Protein AF-A0A0M0JJT0-F1 (afdb_monomer)

Sequence (435 aa):
MTILIVKSPPCSWLGAGRKVLIVDKYKHTHTFESPYPKEQKKQLNGVWSQLRVGLARDACDFVIEGSMLNGCIIYRDSEKVQWLESDHDKKDPETDIHMWGCLEHKEWAKEYVFNSDGTVSPKHNPQNVCLGVQKGNTGKIVFVPRNDTTRRLVLGGGDDLASYFEQMRADAAKAESDREAAKHTALSKLTSAFCTAFRNDGFCKLGGLVPLDIVLTARGEINRQLGDGSKTSDAFKAKTFASHPAILSLVRDSAVPAILAELLGGHEDWYRQRLDSGQLALRFPGDLCPPGSKLGTQGSISAAHFEGIRKGWHIDGCPSDFLPGVTDHFGTIHNFNVLIGVLLSDTFDKGTMAGELVCYPGSHIALSKYFERNRDVLEKLRVEGGEHLPRAQTDALFDHIRYAVYFRFGVLGDYVWISILLYTESRTGQGHAAH

Mean predicted aligned error: 15.07 Å

Solvent-accessible surface area (backbone atoms only — not comparable to full-atom values): 24664 Å² total; per-residue (Å²): 123,43,52,72,37,47,69,56,79,40,45,77,88,71,47,91,81,54,48,38,55,18,43,53,87,61,80,40,79,45,76,43,79,41,93,54,64,87,92,57,70,44,80,42,51,32,35,39,35,53,46,30,48,39,55,54,64,55,38,63,77,40,37,50,48,68,46,50,85,79,26,36,46,44,28,44,92,94,38,89,52,37,24,62,41,54,89,48,95,64,85,44,66,73,33,47,40,32,33,38,22,45,77,88,51,70,85,70,55,51,47,30,25,53,44,97,79,30,29,42,15,45,58,93,41,64,81,58,29,19,42,14,46,49,90,66,96,75,31,38,34,16,29,24,46,57,83,39,68,61,34,33,43,35,37,42,56,51,82,84,37,49,72,55,51,53,49,39,51,49,51,30,53,46,53,50,50,52,48,53,51,31,32,52,55,46,56,69,61,65,36,73,69,47,52,50,47,29,70,54,30,24,39,51,78,44,68,49,37,31,56,50,68,49,47,53,47,26,50,52,51,50,52,48,53,55,72,75,53,75,96,57,77,78,78,49,50,69,38,75,43,74,59,45,64,52,58,51,36,53,44,52,76,31,30,47,29,54,52,44,20,72,75,74,50,80,52,39,67,63,52,44,72,67,68,64,62,47,73,45,81,55,72,58,78,47,79,87,53,66,90,92,56,72,41,62,81,64,41,54,74,54,71,74,57,49,64,56,56,69,51,72,71,86,62,88,47,48,11,34,88,86,40,83,94,77,24,59,49,58,69,40,64,49,81,47,79,60,51,78,45,72,51,84,61,62,61,70,66,96,73,40,67,76,73,62,62,72,47,57,59,26,43,34,59,46,51,38,58,47,38,72,75,36,52,69,48,48,49,43,23,22,60,73,10,65,82,53,55,67,45,94,40,45,62,78,67,44,60,93,43,90,57,66,48,67,68,73,73,55,62,69,24,20,45,39,36,44,31,44,49,47,83,75,93,83,76,88,84,81,87,81,91,80,134

Radius of gyration: 26.66 Å; Cα contacts (8 Å, |Δi|>4): 724; chains: 1; bounding box: 60×52×74 Å

Secondary structure (DSSP, 8-state):
-B---BSS-S-GGG-TT--S-EE-S--EEEEEE-SS-GGG--EEEEEEEEEE---GGG----EEEEETTTEEEEEBTTB---EEEESSS---TT-BEEEEEESS-GGGPPPEEE-TTS-EEETT-TTTEEEEE-SSTT-BEEEEETT-TTTB--BPPGGGGHHHHHHHHHHHHHHHHHHHHHHHHHHHT--HHHHHHHHHHSEEEEES-S-HHHHHHHHHHHHHHHHHS-S-GGGGSSEEEES-HHHHHHHHTSSHHHHHHHHH-S-HHHHHHT--EEEE----TTTTSPTT-GGGTT----HHHHHHHTTS---TTS--TTSTTTT--TT-PPP-S-EEEE--S---STT---S--EE-TTHHHHHHHHHHH-HHHHHHHHHH-GGGS-GGGHHHHSTT-SS-EE-----TT-EEEEE---------S------

pLDDT: mean 70.04, std 17.46, range [21.14, 94.56]

Structure (mmCIF, N/CA/C/O backbone):
data_AF-A0A0M0JJT0-F1
#
_entry.id   AF-A0A0M0JJT0-F1
#
loop_
_atom_site.group_PDB
_atom_site.id
_atom_site.type_symbol
_atom_site.label_atom_id
_atom_site.label_alt_id
_atom_site.label_comp_id
_atom_site.label_asym_id
_atom_site.label_entity_id
_atom_site.label_seq_id
_atom_site.pdbx_PDB_ins_code
_atom_site.Cartn_x
_atom_site.Cartn_y
_atom_site.Cartn_z
_atom_site.occupancy
_atom_site.B_iso_or_equiv
_atom_site.auth_seq_id
_atom_site.auth_comp_id
_atom_site.auth_asym_id
_atom_site.auth_atom_id
_atom_site.pdbx_PDB_model_num
ATOM 1 N N . MET A 1 1 ? -18.319 -12.436 28.191 1.00 29.64 1 MET A N 1
ATOM 2 C CA . MET A 1 1 ? -17.286 -12.030 27.218 1.00 29.64 1 MET A CA 1
ATOM 3 C C . MET A 1 1 ? -17.716 -10.675 26.683 1.00 29.64 1 MET A C 1
ATOM 5 O O . MET A 1 1 ? -18.726 -10.615 25.999 1.00 29.64 1 MET A O 1
ATOM 9 N N . THR A 1 2 ? -17.062 -9.591 27.097 1.00 31.33 2 THR A N 1
ATOM 10 C CA . THR A 1 2 ? -17.478 -8.229 26.722 1.00 31.33 2 THR A CA 1
ATOM 11 C C . THR A 1 2 ? -16.484 -7.693 25.706 1.00 31.33 2 THR A C 1
ATOM 13 O O . THR A 1 2 ? -15.352 -7.386 26.070 1.00 31.33 2 THR A O 1
ATOM 16 N N . ILE A 1 3 ? -16.901 -7.641 24.441 1.00 38.59 3 ILE A N 1
ATOM 17 C CA . ILE A 1 3 ? -16.162 -6.972 23.370 1.00 38.59 3 ILE A CA 1
ATOM 18 C C . ILE A 1 3 ? -16.650 -5.519 23.347 1.00 38.59 3 ILE A C 1
ATOM 20 O O . ILE A 1 3 ? -17.850 -5.250 23.402 1.00 38.59 3 ILE A O 1
ATOM 24 N N . LEU A 1 4 ? -15.715 -4.577 23.350 1.00 46.22 4 LEU A N 1
ATOM 25 C CA . LEU A 1 4 ? -15.978 -3.174 23.650 1.00 46.22 4 LEU A CA 1
ATOM 26 C C . LEU A 1 4 ? -16.133 -2.391 22.333 1.00 46.22 4 LEU A C 1
ATOM 28 O O . LEU A 1 4 ? -15.150 -2.137 21.640 1.00 46.22 4 LEU A O 1
ATOM 32 N N . ILE A 1 5 ? -17.364 -2.005 21.981 1.00 50.94 5 ILE A N 1
ATOM 33 C CA . ILE A 1 5 ? -17.657 -1.169 20.801 1.00 50.94 5 ILE A CA 1
ATOM 34 C C . ILE A 1 5 ? -18.372 0.100 21.234 1.00 50.94 5 ILE A C 1
ATOM 36 O O . ILE A 1 5 ? -19.223 0.088 22.126 1.00 50.94 5 ILE A O 1
ATOM 40 N N . VAL A 1 6 ? -18.047 1.203 20.566 1.00 51.38 6 VAL A N 1
ATOM 41 C CA . VAL A 1 6 ? -18.677 2.501 20.807 1.00 51.38 6 VAL A CA 1
ATOM 42 C C . VAL A 1 6 ? -20.108 2.527 20.255 1.00 51.38 6 VAL A C 1
ATOM 44 O O . VAL A 1 6 ? -20.330 2.398 19.053 1.00 51.38 6 VAL A O 1
ATOM 47 N N . LYS A 1 7 ? -21.079 2.720 21.154 1.00 40.19 7 LYS A N 1
ATOM 48 C CA . LYS A 1 7 ? -22.536 2.607 20.947 1.00 40.19 7 LYS A CA 1
ATOM 49 C C . LYS A 1 7 ? -23.141 3.719 20.075 1.00 40.19 7 LYS A C 1
ATOM 51 O O . LYS A 1 7 ? -24.250 3.576 19.574 1.00 40.19 7 LYS A O 1
ATOM 56 N N . SER A 1 8 ? -22.447 4.838 19.884 1.00 42.59 8 SER A N 1
ATOM 57 C CA . SER A 1 8 ? -22.949 6.003 19.139 1.00 42.59 8 SER A CA 1
ATOM 58 C C . SER A 1 8 ? -21.771 6.813 18.606 1.00 42.59 8 SER A C 1
ATOM 60 O O . SER A 1 8 ? -20.803 6.925 19.353 1.00 42.59 8 SER A O 1
ATOM 62 N N . PRO A 1 9 ? -21.790 7.373 17.378 1.00 47.84 9 PRO A N 1
ATOM 63 C CA . PRO A 1 9 ? -20.690 8.208 16.906 1.00 47.84 9 PRO A CA 1
ATOM 64 C C . PRO A 1 9 ? -20.623 9.469 17.785 1.00 47.84 9 PRO A C 1
ATOM 66 O O . PRO A 1 9 ? -21.461 10.355 17.617 1.00 47.84 9 PRO A O 1
ATOM 69 N N . PRO A 1 10 ? -19.646 9.613 18.703 1.00 47.78 10 PRO A N 1
ATOM 70 C CA . PRO A 1 10 ? -19.514 10.846 19.482 1.00 47.78 10 PRO A CA 1
ATOM 71 C C . PRO A 1 10 ? -18.909 11.956 18.609 1.00 47.78 10 PRO A C 1
ATOM 73 O O . PRO A 1 10 ? -18.967 13.138 18.935 1.00 47.78 10 PRO A O 1
ATOM 76 N N . CYS A 1 11 ? -18.326 11.562 17.474 1.00 51.41 11 CYS A N 1
ATOM 77 C CA . CYS A 1 11 ? -17.450 12.368 16.651 1.00 51.41 11 CYS A CA 1
ATOM 78 C C . CYS A 1 11 ? -17.978 12.369 15.213 1.00 51.41 11 CYS A C 1
ATOM 80 O O . CYS A 1 11 ? -17.447 11.687 14.339 1.00 51.41 11 CYS A O 1
ATOM 82 N N . SER A 1 12 ? -19.043 13.135 14.962 1.00 49.94 12 SER A N 1
ATOM 83 C CA . SER A 1 12 ? -19.627 13.341 13.622 1.00 49.94 12 SER A CA 1
ATOM 84 C C . SER A 1 12 ? -18.597 13.789 12.573 1.00 49.94 12 SER A C 1
ATOM 86 O O . SER A 1 12 ? -18.745 13.515 11.384 1.00 49.94 12 SER A O 1
ATOM 88 N N . TRP A 1 13 ? -17.515 14.418 13.028 1.00 52.25 13 TRP A N 1
ATOM 89 C CA . TRP A 1 13 ? -16.381 14.877 12.233 1.00 52.25 13 TRP A CA 1
ATOM 90 C C . TRP A 1 13 ? -15.408 13.765 11.791 1.00 52.25 13 TRP A C 1
ATOM 92 O O . TRP A 1 13 ? -14.512 14.041 11.000 1.00 52.25 13 TRP A O 1
ATOM 102 N N . LEU A 1 14 ? -15.571 12.513 12.241 1.00 47.09 14 LEU A N 1
ATOM 103 C CA . LEU A 1 14 ? -14.766 11.372 11.770 1.00 47.09 14 LEU A CA 1
ATOM 104 C C . LEU A 1 14 ? -15.268 10.769 10.442 1.00 47.09 14 LEU A C 1
ATOM 106 O O . LEU A 1 14 ? -14.567 9.945 9.857 1.00 47.09 14 LEU A O 1
ATOM 110 N N . GLY A 1 15 ? -16.435 11.187 9.941 1.00 41.88 15 GLY A N 1
ATOM 111 C CA . GLY A 1 15 ? -17.044 10.661 8.714 1.00 41.88 15 GLY A CA 1
ATOM 112 C C . GLY A 1 15 ? -17.920 9.420 8.939 1.00 41.88 15 GLY A C 1
ATOM 113 O O . GLY A 1 15 ? -17.803 8.713 9.942 1.00 41.88 15 GLY A O 1
ATOM 114 N N . ALA A 1 16 ? -18.842 9.164 8.006 1.00 40.09 16 ALA A N 1
ATOM 115 C CA . ALA A 1 16 ? -19.766 8.032 8.084 1.00 40.09 16 ALA A CA 1
ATOM 116 C C . ALA A 1 16 ? -19.013 6.686 8.022 1.00 40.09 16 ALA A C 1
ATOM 118 O O . ALA A 1 16 ? -18.111 6.511 7.209 1.00 40.09 16 ALA A O 1
ATOM 119 N N . GLY A 1 17 ? -19.386 5.731 8.882 1.00 39.91 17 GLY A N 1
ATOM 120 C CA . GLY A 1 17 ? -18.829 4.368 8.885 1.00 39.91 17 GLY A CA 1
ATOM 121 C C . GLY A 1 17 ? -17.605 4.131 9.783 1.00 39.91 17 GLY A C 1
ATOM 122 O O . GLY A 1 17 ? -17.212 2.980 9.950 1.00 39.91 17 GLY A O 1
ATOM 123 N N . ARG A 1 18 ? -17.030 5.162 1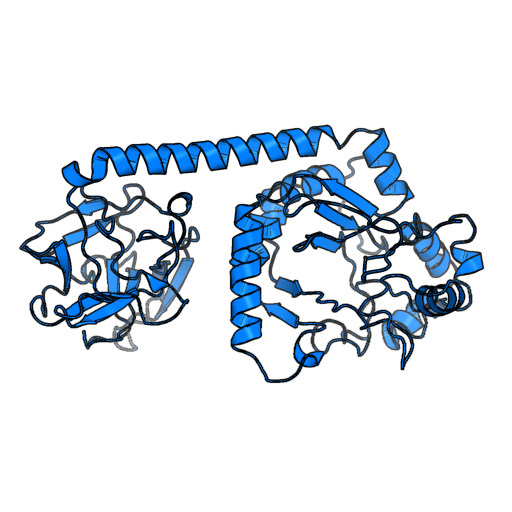0.420 1.00 41.94 18 ARG A N 1
ATOM 124 C CA . ARG A 1 18 ? -15.943 4.990 11.404 1.00 41.94 18 ARG A CA 1
ATOM 125 C C . ARG A 1 18 ? -16.509 4.716 12.799 1.00 41.94 18 ARG A C 1
ATOM 127 O O . ARG A 1 18 ? -17.190 5.571 13.364 1.00 41.94 18 ARG A O 1
ATOM 134 N N . LYS A 1 19 ? -16.262 3.521 13.344 1.00 49.75 19 LYS A N 1
ATOM 135 C CA . LYS A 1 19 ? -16.776 3.063 14.649 1.00 49.75 19 LYS A CA 1
ATOM 136 C C . LYS A 1 19 ? -15.682 2.224 15.353 1.00 49.75 19 LYS A C 1
ATOM 138 O O . LYS A 1 19 ? -15.050 1.389 14.723 1.00 49.75 19 LYS A O 1
ATOM 143 N N . VAL A 1 20 ? -15.392 2.556 16.614 1.00 49.16 20 VAL A N 1
ATOM 144 C CA . VAL A 1 20 ? -14.199 2.222 17.455 1.00 49.16 20 VAL A CA 1
ATOM 145 C C . VAL A 1 20 ? -14.288 0.804 18.083 1.00 49.16 20 VAL A C 1
ATOM 147 O O . VAL A 1 20 ? -15.417 0.375 18.301 1.00 49.16 20 VAL A O 1
ATOM 150 N N . LEU A 1 21 ? -13.253 0.036 18.494 1.00 52.16 21 LEU A N 1
ATOM 151 C CA . LEU A 1 21 ? -11.778 0.158 18.566 1.00 52.16 21 LEU A CA 1
ATOM 152 C C . LEU A 1 21 ? -11.105 -0.733 17.513 1.00 52.16 21 LEU A C 1
ATOM 154 O O . LEU A 1 21 ? -11.419 -1.915 17.407 1.00 52.16 21 LEU A O 1
ATOM 158 N N . ILE A 1 22 ? -10.118 -0.195 16.802 1.00 54.31 22 ILE A N 1
ATOM 159 C CA . ILE A 1 22 ? -9.286 -0.966 15.880 1.00 54.31 22 ILE A CA 1
ATOM 160 C C . ILE A 1 22 ? -7.861 -0.933 16.371 1.00 54.31 22 ILE A C 1
ATOM 162 O O . ILE A 1 22 ? -7.246 0.123 16.516 1.00 54.31 22 ILE A O 1
ATOM 166 N N . VAL A 1 23 ? -7.363 -2.125 16.646 1.00 54.53 23 VAL A N 1
ATOM 167 C CA . VAL A 1 23 ? -5.963 -2.362 16.933 1.00 54.53 23 VAL A CA 1
ATOM 168 C C . VAL A 1 23 ? -5.242 -2.372 15.594 1.00 54.53 23 VAL A C 1
ATOM 170 O O . VAL A 1 23 ? -5.772 -2.820 14.576 1.00 54.53 23 VAL A O 1
ATOM 173 N N . ASP A 1 24 ? -4.030 -1.842 15.561 1.00 48.50 24 ASP A N 1
ATOM 174 C CA . ASP A 1 24 ? -3.145 -2.167 14.457 1.00 48.50 24 ASP A CA 1
ATOM 175 C C . ASP A 1 24 ? -3.022 -3.699 14.358 1.00 48.50 24 ASP A C 1
ATOM 177 O O . ASP A 1 24 ? -2.674 -4.341 15.347 1.00 48.50 24 ASP A O 1
ATOM 181 N N . LYS A 1 25 ? -3.353 -4.320 13.210 1.00 46.09 25 LYS A N 1
ATOM 182 C CA . LYS A 1 25 ? -3.285 -5.795 13.058 1.00 46.09 25 LYS A CA 1
ATOM 183 C C . LYS A 1 25 ? -1.921 -6.350 13.497 1.00 46.09 25 LYS A C 1
ATOM 185 O O . LYS A 1 25 ? -1.822 -7.504 13.916 1.00 46.09 25 LYS A O 1
ATOM 190 N N . TYR A 1 26 ? -0.896 -5.506 13.430 1.00 50.59 26 TYR A N 1
ATOM 191 C CA . TYR A 1 26 ? 0.478 -5.777 13.802 1.00 50.59 26 TYR A CA 1
ATOM 192 C C . TYR A 1 26 ? 0.659 -5.779 15.328 1.00 50.59 26 TYR A C 1
ATOM 194 O O . TYR A 1 26 ? 0.639 -4.754 16.008 1.00 50.59 26 TYR A O 1
ATOM 202 N N . LYS A 1 27 ? 0.850 -6.987 15.866 1.00 57.69 27 LYS A N 1
ATOM 203 C CA . LYS A 1 27 ? 1.399 -7.227 17.202 1.00 57.69 27 LYS A CA 1
ATOM 204 C C . LYS A 1 27 ? 2.888 -6.872 17.149 1.00 57.69 27 LYS A C 1
ATOM 206 O O . LYS A 1 27 ? 3.652 -7.584 16.504 1.00 57.69 27 LYS A O 1
ATOM 211 N N . HIS A 1 28 ? 3.301 -5.787 17.801 1.00 64.12 28 HIS A N 1
ATOM 212 C CA . HIS A 1 28 ? 4.712 -5.398 17.849 1.00 64.12 28 HIS A CA 1
ATOM 213 C C . HIS A 1 28 ? 5.373 -6.057 19.058 1.00 64.12 28 HIS A C 1
ATOM 215 O O . HIS A 1 28 ? 4.908 -5.888 20.185 1.00 64.12 28 HIS A O 1
ATOM 221 N N . THR A 1 29 ? 6.439 -6.822 18.838 1.00 66.31 29 THR A N 1
ATOM 222 C CA . THR A 1 29 ? 7.296 -7.329 19.918 1.00 66.31 29 THR A CA 1
ATOM 223 C C . THR A 1 29 ? 8.388 -6.313 20.207 1.00 66.31 29 THR A C 1
ATOM 225 O O . THR A 1 29 ? 9.066 -5.863 19.285 1.00 66.31 29 THR A O 1
ATOM 228 N N . HIS A 1 30 ? 8.573 -5.969 21.475 1.00 68.38 30 HIS A N 1
ATOM 229 C CA . HIS A 1 30 ? 9.562 -4.992 21.912 1.00 68.38 30 HIS A CA 1
ATOM 230 C C . HIS A 1 30 ? 10.392 -5.565 23.063 1.00 68.38 30 HIS A C 1
ATOM 232 O O . HIS A 1 30 ? 9.877 -6.324 23.877 1.00 68.38 30 HIS A O 1
ATOM 238 N N . THR A 1 31 ? 11.659 -5.175 23.176 1.00 70.62 31 THR A N 1
ATOM 239 C CA . THR A 1 31 ? 12.509 -5.514 24.328 1.00 70.62 31 THR A CA 1
ATOM 240 C C . THR A 1 31 ? 12.891 -4.223 25.036 1.00 70.62 31 THR A C 1
ATOM 242 O O . THR A 1 31 ? 13.261 -3.253 24.377 1.00 70.62 31 THR A O 1
ATOM 245 N N . PHE A 1 32 ? 12.767 -4.163 26.359 1.00 68.38 32 PHE A N 1
ATOM 246 C CA . PHE A 1 32 ? 13.066 -2.943 27.114 1.00 68.38 32 PHE A CA 1
ATOM 247 C C . PHE A 1 32 ? 13.867 -3.223 28.385 1.00 68.38 32 PHE A C 1
ATOM 249 O O . PHE A 1 32 ? 13.914 -4.349 28.890 1.00 68.38 32 PHE A O 1
ATOM 256 N N . GLU A 1 33 ? 14.547 -2.184 28.873 1.00 63.47 33 GLU A N 1
ATOM 257 C CA . GLU A 1 33 ? 15.283 -2.257 30.129 1.00 63.47 33 GLU A CA 1
ATOM 258 C C . GLU A 1 33 ? 14.301 -2.288 31.301 1.00 63.47 33 GLU A C 1
ATOM 260 O O . GLU A 1 33 ? 13.410 -1.446 31.407 1.00 63.47 33 GLU A O 1
ATOM 265 N N . SER A 1 34 ? 14.481 -3.264 32.187 1.00 62.28 34 SER A N 1
ATOM 266 C CA . SER A 1 34 ? 13.748 -3.349 33.445 1.00 62.28 34 SER A CA 1
ATOM 267 C C . SER A 1 34 ? 13.773 -2.016 34.224 1.00 62.28 34 SER A C 1
ATOM 269 O O . SER A 1 34 ? 14.843 -1.416 34.353 1.00 62.28 34 SER A O 1
ATOM 271 N N . PRO A 1 35 ? 12.638 -1.576 34.808 1.00 60.12 35 PRO A N 1
ATOM 272 C CA . PRO A 1 35 ? 12.565 -0.373 35.640 1.00 60.12 35 PRO A CA 1
ATOM 273 C C . PRO A 1 35 ? 13.264 -0.527 37.007 1.00 60.12 35 PRO A C 1
ATOM 275 O O . PRO A 1 35 ? 13.287 0.419 37.795 1.00 60.12 35 PRO A O 1
ATOM 278 N N . TYR A 1 36 ? 13.823 -1.704 37.321 1.00 59.97 36 TYR A N 1
ATOM 279 C CA . TYR A 1 36 ? 14.548 -1.949 38.569 1.00 59.97 36 TYR A CA 1
ATOM 280 C C . TYR A 1 36 ? 15.938 -1.276 38.592 1.00 59.97 36 TYR A C 1
ATOM 282 O O . TYR A 1 36 ? 16.516 -0.984 37.541 1.00 59.97 36 TYR A O 1
ATOM 290 N N . PRO A 1 37 ? 16.509 -1.028 39.791 1.00 56.03 37 PRO A N 1
ATOM 291 C CA . PRO A 1 37 ? 17.825 -0.408 39.941 1.00 56.03 37 PRO A CA 1
ATOM 292 C C . PRO A 1 37 ? 18.916 -1.112 39.122 1.00 56.03 37 PRO A C 1
ATOM 294 O O . PRO A 1 37 ? 18.842 -2.316 38.877 1.00 56.03 37 PRO A O 1
ATOM 297 N N . LYS A 1 38 ? 19.963 -0.357 38.747 1.00 52.41 38 LYS A N 1
ATOM 298 C CA . LYS A 1 38 ? 21.046 -0.742 37.811 1.00 52.41 38 LYS A CA 1
ATOM 299 C C . LYS A 1 38 ? 21.672 -2.130 38.035 1.00 52.41 38 LYS A C 1
ATOM 301 O O . LYS A 1 38 ? 22.236 -2.683 37.098 1.00 52.41 38 LYS A O 1
ATOM 306 N N . GLU A 1 39 ? 21.569 -2.686 39.235 1.00 50.94 39 GLU A N 1
ATOM 307 C CA . GLU A 1 39 ? 22.129 -3.982 39.628 1.00 50.94 39 GLU A CA 1
ATOM 308 C C . GLU A 1 39 ? 21.261 -5.190 39.200 1.00 50.94 39 GLU A C 1
ATOM 310 O O . GLU A 1 39 ? 21.705 -6.329 39.300 1.00 50.94 39 GLU A O 1
ATOM 315 N N . GLN A 1 40 ? 20.046 -4.963 38.673 1.00 55.16 40 GLN A N 1
ATOM 316 C CA . GLN A 1 40 ? 19.102 -5.999 38.213 1.00 55.16 40 GLN A CA 1
ATOM 317 C C . GLN A 1 40 ? 18.577 -5.743 36.788 1.00 55.16 40 GLN A C 1
ATOM 319 O O . GLN A 1 40 ? 17.412 -6.016 36.482 1.00 55.16 40 GLN A O 1
ATOM 324 N N . LYS A 1 41 ? 19.423 -5.211 35.895 1.00 55.97 41 LYS A N 1
ATOM 325 C CA . LYS A 1 41 ? 19.077 -4.988 34.481 1.00 55.97 41 LYS A CA 1
ATOM 326 C C . LYS A 1 41 ? 18.843 -6.312 33.743 1.00 55.97 41 LYS A C 1
ATOM 328 O O . LYS A 1 41 ? 19.724 -6.830 33.063 1.00 55.97 41 LYS A O 1
ATOM 333 N N . LYS A 1 42 ? 17.637 -6.858 33.862 1.00 64.81 42 LYS A N 1
ATOM 334 C CA . LYS A 1 42 ? 17.117 -7.860 32.931 1.00 64.81 42 LYS A CA 1
ATOM 335 C C . LYS A 1 42 ? 16.452 -7.146 31.759 1.00 64.81 42 LYS A C 1
ATOM 337 O O . LYS A 1 42 ? 15.760 -6.146 31.950 1.00 64.81 42 LYS A O 1
ATOM 342 N N . GLN A 1 43 ? 16.682 -7.662 30.558 1.00 74.81 43 GLN A N 1
ATOM 343 C CA . GLN A 1 43 ? 15.860 -7.333 29.401 1.00 74.81 43 GLN A CA 1
ATOM 344 C C . GLN A 1 43 ? 14.502 -8.015 29.578 1.00 74.81 43 GLN A C 1
ATOM 346 O O . GLN A 1 43 ? 14.454 -9.211 29.869 1.00 74.81 43 GLN A O 1
ATOM 351 N N . LEU A 1 44 ? 13.427 -7.243 29.450 1.00 74.12 44 LEU A N 1
ATOM 352 C CA . LEU A 1 44 ? 12.053 -7.729 29.527 1.00 74.12 44 LEU A CA 1
ATOM 353 C C . LEU A 1 44 ? 11.417 -7.679 28.143 1.00 74.12 44 LEU A C 1
ATOM 355 O O . LEU A 1 44 ? 11.711 -6.774 27.354 1.00 74.12 44 LEU A O 1
ATOM 359 N N . ASN A 1 45 ? 10.543 -8.641 27.857 1.00 76.00 45 ASN A N 1
ATOM 360 C CA . ASN A 1 45 ? 9.846 -8.721 26.586 1.00 76.00 45 ASN A CA 1
ATOM 361 C C . ASN A 1 45 ? 8.445 -8.135 26.724 1.00 76.00 45 ASN A C 1
ATOM 363 O O . ASN A 1 45 ? 7.651 -8.483 27.599 1.00 76.00 45 ASN A O 1
ATOM 367 N N . GLY A 1 46 ? 8.153 -7.211 25.824 1.00 71.31 46 GLY A N 1
ATOM 368 C CA . GLY A 1 46 ? 6.896 -6.510 25.724 1.00 71.31 46 GLY A CA 1
ATOM 369 C C . GLY A 1 46 ? 6.164 -6.847 24.435 1.00 71.31 46 GLY A C 1
ATOM 370 O O . GLY A 1 46 ? 6.770 -7.117 23.396 1.00 71.31 46 GLY A O 1
ATOM 371 N N . VAL A 1 47 ? 4.843 -6.776 24.492 1.00 70.31 47 VAL A N 1
ATOM 372 C CA . VAL A 1 47 ? 3.983 -6.716 23.320 1.00 70.31 47 VAL A CA 1
ATOM 373 C C . VAL A 1 47 ? 3.253 -5.385 23.339 1.00 70.31 47 VAL A C 1
ATOM 375 O O . VAL A 1 47 ? 2.603 -5.044 24.325 1.00 70.31 47 VAL A O 1
ATOM 378 N N . TRP A 1 48 ? 3.310 -4.660 22.229 1.00 70.88 48 TRP A N 1
ATOM 379 C CA . TRP A 1 48 ? 2.650 -3.372 22.074 1.00 70.88 48 TRP A CA 1
ATOM 380 C C . TRP A 1 48 ? 1.676 -3.371 20.903 1.00 70.88 48 TRP A C 1
ATOM 382 O O . TRP A 1 48 ? 1.922 -3.959 19.843 1.00 70.88 48 TRP A O 1
ATOM 392 N N . SER A 1 49 ? 0.552 -2.691 21.098 1.00 67.19 49 SER A N 1
ATOM 393 C CA . SER A 1 49 ? -0.367 -2.344 20.026 1.00 67.19 49 SER A CA 1
ATOM 394 C C . SER A 1 49 ? -1.016 -0.990 20.287 1.00 67.19 49 SER A C 1
ATOM 396 O O . SER A 1 49 ? -1.423 -0.665 21.402 1.00 67.19 49 SER A O 1
ATOM 398 N N . GLN A 1 50 ? -1.145 -0.188 19.235 1.00 67.88 50 GLN A N 1
ATOM 399 C CA . GLN A 1 50 ? -1.778 1.119 19.340 1.00 67.88 50 GLN A CA 1
ATOM 400 C C . GLN A 1 50 ? -3.300 1.001 19.238 1.00 67.88 50 GLN A C 1
ATOM 402 O O . GLN A 1 50 ? -3.818 0.334 18.337 1.00 67.88 50 GLN A O 1
ATOM 407 N N . LEU A 1 51 ? -4.013 1.694 20.128 1.00 72.50 51 LEU A N 1
ATOM 408 C CA . LEU A 1 51 ? -5.457 1.860 20.017 1.00 72.50 51 LEU A CA 1
ATOM 409 C C . LEU A 1 51 ? -5.793 3.028 19.096 1.00 72.50 51 LEU A C 1
ATOM 411 O O . LEU A 1 51 ? -5.317 4.147 19.297 1.00 72.50 51 LEU A O 1
ATOM 415 N N . ARG A 1 52 ? -6.660 2.783 18.111 1.00 70.50 52 ARG A N 1
ATOM 416 C CA . ARG A 1 52 ? -7.144 3.819 17.194 1.00 70.50 52 ARG A CA 1
ATOM 417 C C . ARG A 1 52 ? -8.595 3.604 16.775 1.00 70.50 52 ARG A C 1
ATOM 419 O O . ARG A 1 52 ? -9.154 2.512 16.870 1.00 70.50 52 ARG A O 1
ATOM 426 N N . VAL A 1 53 ? -9.208 4.669 16.275 1.00 69.50 53 VAL A N 1
ATOM 427 C CA . VAL A 1 53 ? -10.476 4.624 15.543 1.00 69.50 53 VAL A CA 1
ATOM 428 C C . VAL A 1 53 ? -10.195 4.401 14.056 1.00 69.50 53 VAL A C 1
ATOM 430 O O . VAL A 1 53 ? -9.416 5.141 13.463 1.00 69.50 53 VAL A O 1
ATOM 433 N N . GLY A 1 54 ? -10.855 3.421 13.435 1.00 60.88 54 GLY A N 1
ATOM 434 C CA . GLY A 1 54 ? -10.696 3.094 12.010 1.00 60.88 54 GLY A CA 1
ATOM 435 C C . GLY A 1 54 ? -11.925 2.392 11.402 1.00 60.88 54 GLY A C 1
ATOM 436 O O . GLY A 1 54 ? -13.055 2.648 11.822 1.00 60.88 54 GLY A O 1
ATOM 437 N N . LEU A 1 55 ? -11.697 1.479 10.448 1.00 58.41 55 LEU A N 1
ATOM 438 C CA . LEU A 1 55 ? -12.717 0.643 9.795 1.00 58.41 55 LEU A CA 1
ATOM 439 C C . LEU A 1 55 ? -13.013 -0.668 10.546 1.00 58.41 55 LEU A C 1
ATOM 441 O O . LEU A 1 55 ? -12.098 -1.391 10.926 1.00 58.41 55 LEU A O 1
ATOM 445 N N . ALA A 1 56 ? -14.297 -1.014 10.692 1.00 55.59 56 ALA A N 1
ATOM 446 C CA . ALA A 1 56 ? -14.758 -2.144 11.511 1.00 55.59 56 ALA A CA 1
ATOM 447 C C . ALA A 1 56 ? -14.154 -3.509 11.119 1.00 55.59 56 ALA A C 1
ATOM 449 O O . ALA A 1 56 ? -13.835 -4.311 11.985 1.00 55.59 56 ALA A O 1
ATOM 450 N N . ARG A 1 57 ? -13.924 -3.757 9.826 1.00 55.44 57 ARG A N 1
ATOM 451 C CA . ARG A 1 57 ? -13.295 -4.998 9.330 1.00 55.44 57 ARG A CA 1
ATOM 452 C C . ARG A 1 57 ? -11.830 -5.197 9.749 1.00 55.44 57 ARG A C 1
ATOM 454 O O . ARG A 1 57 ? -11.293 -6.287 9.584 1.00 55.44 57 ARG A O 1
ATOM 461 N N . ASP A 1 58 ? -11.173 -4.137 10.216 1.00 56.00 58 ASP A N 1
ATOM 462 C CA . ASP A 1 58 ? -9.791 -4.180 10.694 1.00 56.00 58 ASP A CA 1
ATOM 463 C C . ASP A 1 58 ? -9.743 -4.313 12.225 1.00 56.00 58 ASP A C 1
ATOM 465 O O . ASP A 1 58 ? -8.659 -4.403 12.799 1.00 56.00 58 ASP A O 1
ATOM 469 N N . ALA A 1 59 ? -10.906 -4.328 12.889 1.00 60.84 59 ALA A N 1
ATOM 470 C CA . ALA A 1 59 ? -11.010 -4.512 14.327 1.00 60.84 59 ALA A CA 1
ATOM 471 C C . ALA A 1 59 ? -10.569 -5.924 14.726 1.00 60.84 59 ALA A C 1
ATOM 473 O O . ALA A 1 59 ? -10.761 -6.888 13.984 1.00 60.84 59 ALA A O 1
ATOM 474 N N . CYS A 1 60 ? -10.000 -6.046 15.923 1.00 56.22 60 CYS A N 1
ATOM 475 C CA . CYS A 1 60 ? -9.757 -7.339 16.544 1.00 56.22 60 CYS A CA 1
ATOM 476 C C . CYS A 1 60 ? -10.653 -7.506 17.770 1.00 56.22 60 CYS A C 1
ATOM 478 O O . CYS A 1 60 ? -10.928 -6.540 18.489 1.00 56.22 60 CYS A O 1
ATOM 480 N N . ASP A 1 61 ? -11.050 -8.746 18.034 1.00 56.69 61 ASP A N 1
ATOM 481 C CA . ASP A 1 61 ? -11.785 -9.087 19.244 1.00 56.69 61 ASP A CA 1
ATOM 482 C C . ASP A 1 61 ? -10.827 -9.043 20.445 1.00 56.69 61 ASP A C 1
ATOM 484 O O . ASP A 1 61 ? -9.715 -9.578 20.410 1.00 56.69 61 ASP A O 1
ATOM 488 N N . PHE A 1 62 ? -11.268 -8.415 21.532 1.00 58.00 62 PHE A N 1
ATOM 489 C CA . PHE A 1 62 ? -10.604 -8.512 22.824 1.00 58.00 62 PHE A CA 1
ATOM 490 C C . PHE A 1 62 ? -11.617 -8.827 23.915 1.00 58.00 62 PHE A C 1
ATOM 492 O O . PHE A 1 62 ? -12.769 -8.391 23.876 1.00 58.00 62 PHE A O 1
ATOM 499 N N . VAL A 1 63 ? -11.181 -9.624 24.885 1.00 54.50 63 VAL A N 1
ATOM 500 C CA . VAL A 1 63 ? -12.008 -10.056 26.009 1.00 54.50 63 VAL A CA 1
ATOM 501 C C . VAL A 1 63 ? -11.600 -9.281 27.239 1.00 54.50 63 VAL A C 1
ATOM 503 O O . VAL A 1 63 ? -10.422 -9.186 27.556 1.00 54.50 63 VAL A O 1
ATOM 506 N N . ILE A 1 64 ? -12.582 -8.739 27.943 1.00 56.06 64 ILE A N 1
ATOM 507 C CA . ILE A 1 64 ? -12.365 -8.116 29.239 1.00 56.06 64 ILE A CA 1
ATOM 508 C C . ILE A 1 64 ? -12.750 -9.114 30.334 1.00 56.06 64 ILE A C 1
ATOM 510 O O . ILE A 1 64 ? -13.900 -9.556 30.376 1.00 56.06 64 ILE A O 1
ATOM 514 N N . GLU A 1 65 ? -11.810 -9.457 31.217 1.00 54.34 65 GLU A N 1
ATOM 515 C CA . GLU A 1 65 ? -12.085 -10.216 32.444 1.00 54.34 65 GLU A CA 1
ATOM 516 C C . GLU A 1 65 ? -11.934 -9.339 33.690 1.00 54.34 65 GLU A C 1
ATOM 518 O O . GLU A 1 65 ? -11.175 -8.371 33.713 1.00 54.34 65 GLU A O 1
ATOM 523 N N . GLY A 1 66 ? -12.653 -9.700 34.751 1.00 55.78 66 GLY A N 1
ATOM 524 C CA . GLY A 1 66 ? -12.765 -8.909 35.973 1.00 55.78 66 GLY A CA 1
ATOM 525 C C . GLY A 1 66 ? -14.139 -8.259 36.107 1.00 55.78 66 GLY A C 1
ATOM 526 O O . GLY A 1 66 ? -14.993 -8.346 35.224 1.00 55.78 66 GLY A O 1
ATOM 527 N N . SER A 1 67 ? -14.377 -7.634 37.256 1.00 57.50 67 SER A N 1
ATOM 528 C CA . SER A 1 67 ? -15.632 -6.925 37.491 1.00 57.50 67 SER A CA 1
ATOM 529 C C . SER A 1 67 ? -15.539 -5.526 36.903 1.00 57.50 67 SER A C 1
ATOM 531 O O . SER A 1 67 ? -14.630 -4.766 37.232 1.00 57.50 67 SER A O 1
ATOM 533 N N . MET A 1 68 ? -16.542 -5.155 36.108 1.00 58.94 68 MET A N 1
ATOM 534 C CA . MET A 1 68 ? -16.685 -3.802 35.565 1.00 58.94 68 MET A CA 1
ATOM 535 C C . MET A 1 68 ? -16.645 -2.707 36.645 1.00 58.94 68 MET A C 1
ATOM 537 O O . MET A 1 68 ? -16.242 -1.589 36.340 1.00 58.94 68 MET A O 1
ATOM 541 N N . LEU A 1 69 ? -16.990 -3.041 37.896 1.00 54.09 69 LEU A N 1
ATOM 542 C CA . LEU A 1 69 ? -16.957 -2.140 39.052 1.00 54.09 69 LEU A CA 1
ATOM 543 C C . LEU A 1 69 ? -15.615 -2.131 39.804 1.00 54.09 69 LEU A C 1
ATOM 545 O O . LEU A 1 69 ? -15.298 -1.139 40.453 1.00 54.09 69 LEU A O 1
ATOM 549 N N . ASN A 1 70 ? -14.826 -3.211 39.737 1.00 58.75 70 ASN A N 1
ATOM 550 C CA . ASN A 1 70 ? -13.646 -3.393 40.599 1.00 58.75 70 ASN A CA 1
ATOM 551 C C . ASN A 1 70 ? -12.307 -3.321 39.856 1.00 58.75 70 ASN A C 1
ATOM 553 O O . ASN A 1 70 ? -11.261 -3.453 40.494 1.00 58.75 70 ASN A O 1
ATOM 557 N N . GLY A 1 71 ? -12.322 -3.102 38.544 1.00 59.78 71 GLY A N 1
ATOM 558 C CA . GLY A 1 71 ? -11.132 -3.201 37.710 1.00 59.78 71 GLY A CA 1
ATOM 559 C C . GLY A 1 71 ? -11.254 -4.356 36.725 1.00 59.78 71 GLY A C 1
ATOM 560 O O . GLY A 1 71 ? -11.677 -5.457 37.092 1.00 59.78 71 GLY A O 1
ATOM 561 N N . CYS A 1 72 ? -10.881 -4.104 35.476 1.00 60.88 72 CYS A N 1
ATOM 562 C CA . CYS A 1 72 ? -10.906 -5.106 34.424 1.00 60.88 72 CYS A CA 1
ATOM 563 C C . CYS A 1 72 ? -9.583 -5.188 33.638 1.00 60.88 72 CYS A C 1
ATOM 565 O O . CYS A 1 72 ? -8.818 -4.223 33.587 1.00 60.88 72 CYS A O 1
ATOM 567 N N . ILE A 1 73 ? -9.314 -6.367 33.064 1.00 62.28 73 ILE A N 1
ATOM 568 C CA . ILE A 1 73 ? -8.092 -6.748 32.334 1.00 62.28 73 ILE A CA 1
ATOM 569 C C . ILE A 1 73 ? -8.472 -7.168 30.909 1.00 62.28 73 ILE A C 1
ATOM 571 O O . ILE A 1 73 ? -9.493 -7.826 30.730 1.00 62.28 73 ILE A O 1
ATOM 575 N N . ILE A 1 74 ? -7.649 -6.825 29.909 1.00 62.97 74 ILE A N 1
ATOM 576 C CA . ILE A 1 74 ? -7.892 -7.110 28.484 1.00 62.97 74 ILE A CA 1
ATOM 577 C C . ILE A 1 74 ? -7.103 -8.348 28.010 1.00 62.97 74 ILE A C 1
ATOM 579 O O . ILE A 1 74 ? -5.956 -8.564 28.391 1.00 62.97 74 ILE A O 1
ATOM 583 N N . TYR A 1 75 ? -7.722 -9.163 27.159 1.00 54.47 75 TYR A N 1
ATOM 584 C CA . TYR A 1 75 ? -7.191 -10.391 26.564 1.00 54.47 75 TYR A CA 1
ATOM 585 C C . TYR A 1 75 ? -7.374 -10.352 25.048 1.00 54.47 75 TYR A C 1
ATOM 587 O O . TYR A 1 75 ? -8.354 -9.787 24.564 1.00 54.47 75 TYR A O 1
ATOM 595 N N . ARG A 1 76 ? -6.487 -11.017 24.306 1.00 55.31 76 ARG A N 1
ATOM 596 C CA . ARG A 1 76 ? -6.578 -11.193 22.848 1.00 55.31 76 ARG A CA 1
ATOM 597 C C . ARG A 1 76 ? -6.258 -12.647 22.505 1.00 55.31 76 ARG A C 1
ATOM 599 O O . ARG A 1 76 ? -5.312 -13.191 23.064 1.00 55.31 76 ARG A O 1
ATOM 606 N N . ASP A 1 77 ? -7.043 -13.263 21.619 1.00 51.69 77 ASP A N 1
ATOM 607 C CA . ASP A 1 77 ? -6.820 -14.630 21.110 1.00 51.69 77 ASP A CA 1
ATOM 608 C C . ASP A 1 77 ? -6.596 -15.682 22.220 1.00 51.69 77 ASP A C 1
ATOM 610 O O . ASP A 1 77 ? -5.738 -16.552 22.119 1.00 51.69 77 ASP A O 1
ATOM 614 N N . SER A 1 78 ? -7.356 -15.575 23.319 1.00 46.19 78 SER A N 1
ATOM 615 C CA . SER A 1 78 ? -7.253 -16.444 24.508 1.00 46.19 78 SER A CA 1
ATOM 616 C C . SER A 1 78 ? -5.919 -16.378 25.274 1.00 46.19 78 SER A C 1
ATOM 618 O O . SER A 1 78 ? -5.733 -17.120 26.239 1.00 46.19 78 SER A O 1
ATOM 620 N N . GLU A 1 79 ? -5.027 -15.446 24.934 1.00 49.72 79 GLU A N 1
ATOM 621 C CA . GLU A 1 79 ? -3.788 -15.180 25.660 1.00 49.72 79 GLU A CA 1
ATOM 622 C C . GLU A 1 79 ? -3.891 -13.882 26.502 1.00 49.72 79 GLU A C 1
ATOM 624 O O . GLU A 1 79 ? -4.487 -12.874 26.104 1.00 49.72 79 GLU A O 1
ATOM 629 N N . LYS A 1 80 ? -3.283 -13.883 27.702 1.00 51.44 80 LYS A N 1
ATOM 630 C CA . LYS A 1 80 ? -3.053 -12.668 28.516 1.00 51.44 80 LYS A CA 1
ATOM 631 C C . LYS A 1 80 ? -1.901 -11.881 27.901 1.00 51.44 80 LYS A C 1
ATOM 633 O O . LYS A 1 80 ? -0.757 -12.136 28.276 1.00 51.44 80 LYS A O 1
ATOM 638 N N . VAL A 1 81 ? -2.169 -10.981 26.957 1.00 55.69 81 VAL A N 1
ATOM 639 C CA . VAL A 1 81 ? -1.068 -10.355 26.199 1.00 55.69 81 VAL A CA 1
ATOM 640 C C . VAL A 1 81 ? -0.901 -8.859 26.438 1.00 55.69 81 VAL A C 1
ATOM 642 O O . VAL A 1 81 ? 0.213 -8.373 26.282 1.00 55.69 81 VAL A O 1
ATOM 645 N N . GLN A 1 82 ? -1.954 -8.108 26.784 1.00 62.78 82 GLN A N 1
ATOM 646 C CA . GLN A 1 82 ? -1.905 -6.640 26.735 1.00 62.78 82 GLN A CA 1
ATOM 647 C C . GLN A 1 82 ? -2.884 -5.975 27.721 1.00 62.78 82 GLN A C 1
ATOM 649 O O . GLN A 1 82 ? -4.022 -6.407 27.859 1.00 62.78 82 GLN A O 1
ATOM 654 N N . TRP A 1 83 ? -2.469 -4.887 28.368 1.00 70.00 83 TRP A N 1
ATOM 655 C CA . TRP A 1 83 ? -3.286 -3.999 29.199 1.00 70.00 83 TRP A CA 1
ATOM 656 C C . TRP A 1 83 ? -3.274 -2.571 28.649 1.00 70.00 83 TRP A C 1
ATOM 658 O O . TRP A 1 83 ? -2.409 -2.205 27.862 1.00 70.00 83 TRP A O 1
ATOM 668 N N . LEU A 1 84 ? -4.232 -1.745 29.067 1.00 73.12 84 LEU A N 1
ATOM 669 C CA . LEU A 1 84 ? -4.265 -0.331 28.691 1.00 73.12 84 LEU A CA 1
ATOM 670 C C . LEU A 1 84 ? -3.228 0.450 29.499 1.00 73.12 84 LEU A C 1
ATOM 672 O O . LEU A 1 84 ? -3.318 0.534 30.721 1.00 73.12 84 LEU A O 1
ATOM 676 N N . GLU A 1 85 ? -2.267 1.059 28.834 1.00 72.81 85 GLU A N 1
ATOM 677 C CA . GLU A 1 85 ? -1.262 1.918 29.441 1.00 72.81 85 GLU A CA 1
ATOM 678 C C . GLU A 1 85 ? -1.471 3.368 28.999 1.00 72.81 85 GLU A C 1
ATOM 680 O O . GLU A 1 85 ? -1.984 3.637 27.913 1.00 72.81 85 GLU A O 1
ATOM 685 N N . SER A 1 86 ? -1.117 4.293 29.889 1.00 71.31 86 SER A N 1
ATOM 686 C CA . SER A 1 86 ? -0.990 5.710 29.577 1.00 71.31 86 SER A CA 1
ATOM 687 C C . SER A 1 86 ? 0.488 6.080 29.572 1.00 71.31 86 SER A C 1
ATOM 689 O O . SER A 1 86 ? 1.203 5.673 30.488 1.00 71.31 86 SER A O 1
ATOM 691 N N . ASP A 1 87 ? 0.933 6.879 28.597 1.00 61.78 87 ASP A N 1
ATOM 692 C CA . ASP A 1 87 ? 2.350 7.284 28.439 1.00 61.78 87 ASP A CA 1
ATOM 693 C C . ASP A 1 87 ? 2.943 7.967 29.685 1.00 61.78 87 ASP A C 1
ATOM 695 O O . ASP A 1 87 ? 4.160 8.03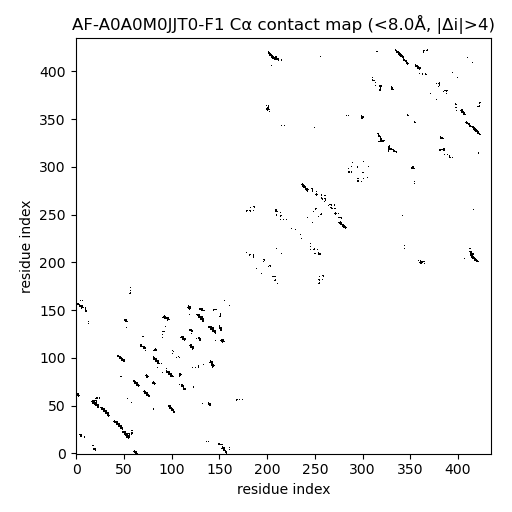8 29.877 1.00 61.78 87 ASP A O 1
ATOM 699 N N . HIS A 1 88 ? 2.078 8.465 30.566 1.00 60.03 88 HIS A N 1
ATOM 700 C CA . HIS A 1 88 ? 2.446 9.074 31.831 1.00 60.03 88 HIS A CA 1
ATOM 701 C C . HIS A 1 88 ? 1.604 8.504 32.976 1.00 60.03 88 HIS A C 1
ATOM 703 O O . HIS A 1 88 ? 0.434 8.159 32.803 1.00 60.03 88 HIS A O 1
ATOM 709 N N . ASP A 1 89 ? 2.165 8.478 34.189 1.00 59.84 89 ASP A N 1
ATOM 710 C CA . ASP A 1 89 ? 1.408 8.118 35.401 1.00 59.84 89 ASP A CA 1
ATOM 711 C C . ASP A 1 89 ? 0.271 9.109 35.703 1.00 59.84 89 ASP A C 1
ATOM 713 O O . ASP A 1 89 ? -0.678 8.793 36.433 1.00 59.84 89 ASP A O 1
ATOM 717 N N . LYS A 1 90 ? 0.351 10.307 35.116 1.00 63.62 90 LYS A N 1
ATOM 718 C CA . LYS A 1 90 ? -0.670 11.346 35.190 1.00 63.62 90 LYS A CA 1
ATOM 719 C C . LYS A 1 90 ? -1.780 11.032 34.190 1.00 63.62 90 LYS A C 1
ATOM 721 O O . LYS A 1 90 ? -1.612 11.163 32.986 1.00 63.62 90 LYS A O 1
ATOM 726 N N . LYS A 1 91 ? -2.919 10.582 34.712 1.00 76.44 91 LYS A N 1
ATOM 727 C CA . LYS A 1 91 ? -4.132 10.235 33.954 1.00 76.44 91 LYS A CA 1
ATOM 728 C C . LYS A 1 91 ? -4.984 11.484 33.708 1.00 76.44 91 LYS A C 1
ATOM 730 O O . LYS A 1 91 ? -6.127 11.552 34.168 1.00 76.44 91 LYS A O 1
ATOM 735 N N . ASP A 1 92 ? -4.394 12.472 33.044 1.00 84.75 92 ASP A N 1
ATOM 736 C CA . ASP A 1 92 ? -5.010 13.766 32.735 1.00 84.75 92 ASP A CA 1
ATOM 737 C C . ASP A 1 92 ? -5.554 13.793 31.293 1.00 84.75 92 ASP A C 1
ATOM 739 O O . ASP A 1 92 ? -5.156 12.958 30.474 1.00 84.75 92 ASP A O 1
ATOM 743 N N . PRO A 1 93 ? -6.460 14.727 30.941 1.00 86.00 93 PRO A N 1
ATOM 744 C CA . PRO A 1 93 ? -6.896 14.921 29.559 1.00 86.00 93 PRO A CA 1
ATOM 745 C C . PRO A 1 93 ? -5.734 15.088 28.570 1.00 86.00 93 PRO A C 1
ATOM 747 O O . PRO A 1 93 ? -4.703 15.657 28.910 1.00 86.00 93 PRO A O 1
ATOM 750 N N . GLU A 1 94 ? -5.935 14.627 27.337 1.00 85.50 94 GLU A N 1
ATOM 751 C CA . GLU A 1 94 ? -4.948 14.569 26.246 1.00 85.50 94 GLU A CA 1
ATOM 752 C C . GLU A 1 94 ? -3.760 13.624 26.479 1.00 85.50 94 GLU A C 1
ATOM 754 O O . GLU A 1 94 ? -2.869 13.564 25.636 1.00 85.50 94 GLU A O 1
ATOM 759 N N . THR A 1 95 ? -3.744 12.856 27.575 1.00 85.50 95 THR A N 1
ATOM 760 C CA . THR A 1 95 ? -2.740 11.799 27.762 1.00 85.50 95 THR A CA 1
ATOM 761 C C . THR A 1 95 ? -3.013 10.649 26.800 1.00 85.50 95 THR A C 1
ATOM 763 O O . THR A 1 95 ? -4.149 10.173 26.701 1.00 85.50 95 THR A O 1
ATOM 766 N N . ASP A 1 96 ? -1.961 10.197 26.128 1.00 80.88 96 ASP A N 1
ATOM 767 C CA . ASP A 1 96 ? -1.998 9.100 25.168 1.00 80.88 96 ASP A CA 1
ATOM 768 C C . ASP A 1 96 ? -2.307 7.764 25.836 1.00 80.88 96 ASP A C 1
ATOM 770 O O . ASP A 1 96 ? -1.847 7.496 26.949 1.00 80.88 96 ASP A O 1
ATOM 774 N N . ILE A 1 97 ? -3.101 6.942 25.140 1.00 80.38 97 ILE A N 1
ATOM 775 C CA . ILE A 1 97 ? -3.502 5.609 25.588 1.00 80.38 97 ILE A CA 1
ATOM 776 C C . ILE A 1 97 ? -3.135 4.570 24.541 1.00 80.38 97 ILE A C 1
ATOM 778 O O . ILE A 1 97 ? -3.515 4.667 23.370 1.00 80.38 97 ILE A O 1
ATOM 782 N N . HIS A 1 98 ? -2.471 3.513 24.986 1.00 74.69 98 HIS A N 1
ATOM 783 C CA . HIS A 1 98 ? -2.067 2.390 24.152 1.00 74.69 98 HIS A CA 1
ATOM 784 C C . HIS A 1 98 ? -2.279 1.060 24.868 1.00 74.69 98 HIS A C 1
ATOM 786 O O . HIS A 1 98 ? -2.564 1.012 26.061 1.00 74.69 98 HIS A O 1
ATOM 792 N N . MET A 1 99 ? -2.185 -0.041 24.123 1.00 73.56 99 MET A N 1
ATOM 793 C CA . MET A 1 99 ? -2.155 -1.380 24.696 1.00 73.56 99 MET A CA 1
ATOM 794 C C . MET A 1 99 ? -0.705 -1.840 24.815 1.00 73.56 99 MET A C 1
ATOM 796 O O . MET A 1 99 ? 0.018 -1.923 23.823 1.00 73.56 99 MET A O 1
ATOM 800 N N . TRP A 1 100 ? -0.282 -2.151 26.031 1.00 73.94 100 TRP A N 1
ATOM 801 C CA . TRP A 1 100 ? 1.063 -2.608 26.354 1.00 73.94 100 TRP A CA 1
ATOM 802 C C . TRP A 1 100 ? 0.995 -3.846 27.235 1.00 73.94 100 TRP A C 1
ATOM 804 O O . TRP A 1 100 ? 0.106 -3.961 28.068 1.00 73.94 100 TRP A O 1
ATOM 814 N N . GLY A 1 101 ? 1.930 -4.777 27.094 1.00 72.69 101 GLY A N 1
ATOM 815 C CA . GLY A 1 101 ? 2.060 -5.884 28.031 1.00 72.69 101 GLY A CA 1
ATOM 816 C C . GLY A 1 101 ? 3.496 -6.348 28.172 1.00 72.69 101 GLY A C 1
ATOM 817 O O . GLY A 1 101 ? 4.108 -6.719 27.181 1.00 72.69 101 GLY A O 1
ATOM 818 N N . CYS A 1 102 ? 4.024 -6.367 29.395 1.00 75.81 102 CYS A N 1
ATOM 819 C CA . CYS A 1 102 ? 5.235 -7.108 29.744 1.00 75.81 102 CYS A CA 1
ATOM 820 C C . CYS A 1 102 ? 4.863 -8.572 29.990 1.00 75.81 102 CYS A C 1
ATOM 822 O O . CYS A 1 102 ? 4.029 -8.871 30.849 1.00 75.81 102 CYS A O 1
ATOM 824 N N . LEU A 1 103 ? 5.470 -9.482 29.229 1.00 70.69 103 LEU A N 1
ATOM 825 C CA . LEU A 1 103 ? 5.155 -10.909 29.292 1.00 70.69 103 LEU A CA 1
ATOM 826 C C . LEU A 1 103 ? 5.570 -11.525 30.634 1.00 70.69 103 LEU A C 1
ATOM 828 O O . LEU A 1 103 ? 4.912 -12.448 31.121 1.00 70.69 103 LEU A O 1
ATOM 832 N N . GLU A 1 104 ? 6.629 -10.986 31.238 1.00 76.00 104 GLU A N 1
ATOM 833 C CA . GLU A 1 104 ? 7.199 -11.436 32.503 1.00 76.00 104 GLU A CA 1
ATOM 834 C C . GLU A 1 104 ? 6.523 -10.823 33.744 1.00 76.00 104 GLU A C 1
ATOM 836 O O . GLU A 1 104 ? 6.535 -11.459 34.794 1.00 76.00 104 GLU A O 1
ATOM 841 N N . HIS A 1 105 ? 5.902 -9.641 33.630 1.00 74.00 105 HIS A N 1
ATOM 842 C CA . HIS A 1 105 ? 5.311 -8.895 34.755 1.00 74.00 105 HIS A CA 1
ATOM 843 C C . HIS A 1 105 ? 3.837 -8.552 34.513 1.00 74.00 105 HIS A C 1
ATOM 845 O O . HIS A 1 105 ? 3.453 -7.406 34.265 1.00 74.00 105 HIS A O 1
ATOM 851 N N . LYS A 1 106 ? 2.982 -9.573 34.593 1.00 67.69 106 LYS A N 1
ATOM 852 C CA . LYS A 1 106 ? 1.531 -9.443 34.360 1.00 67.69 106 LYS A CA 1
ATOM 853 C C . LYS A 1 106 ? 0.830 -8.590 35.421 1.00 67.69 106 LYS A C 1
ATOM 855 O O . LYS A 1 106 ? -0.241 -8.048 35.167 1.00 67.69 106 LYS A O 1
ATOM 860 N N . GLU A 1 107 ? 1.422 -8.472 36.602 1.00 68.94 107 GLU A N 1
ATOM 861 C CA . GLU A 1 107 ? 0.948 -7.666 37.724 1.00 68.94 107 GLU A CA 1
ATOM 862 C C . GLU A 1 107 ? 1.060 -6.151 37.493 1.00 68.94 107 GLU A C 1
ATOM 864 O O . GLU A 1 107 ? 0.477 -5.379 38.249 1.00 68.94 107 GLU A O 1
ATOM 869 N N . TRP A 1 108 ? 1.765 -5.704 36.447 1.00 74.25 108 TRP A N 1
ATOM 870 C CA . TRP A 1 108 ? 1.866 -4.281 36.093 1.00 74.25 108 TRP A CA 1
ATOM 871 C C . TRP A 1 108 ? 0.666 -3.753 35.304 1.00 74.25 108 TRP A C 1
ATOM 873 O O . TRP A 1 108 ? 0.621 -2.567 34.967 1.00 74.25 108 TRP A O 1
ATOM 883 N N . ALA A 1 109 ? -0.318 -4.610 35.028 1.00 71.50 109 ALA A N 1
ATOM 884 C CA . ALA A 1 109 ? -1.534 -4.215 34.345 1.00 71.50 109 ALA A CA 1
ATOM 885 C C . ALA A 1 109 ? -2.238 -3.061 35.074 1.00 71.50 109 ALA A C 1
ATOM 887 O O . ALA A 1 109 ? -2.570 -3.145 36.258 1.00 71.50 109 ALA A O 1
ATOM 888 N N . LYS A 1 110 ? -2.491 -1.965 34.351 1.00 75.88 110 LYS A N 1
ATOM 889 C CA . LYS A 1 110 ? -3.271 -0.841 34.879 1.00 75.88 110 LYS A CA 1
ATOM 890 C C . LYS A 1 110 ? -4.758 -1.211 34.859 1.00 75.88 110 LYS A C 1
ATOM 892 O O . LYS A 1 110 ? -5.267 -1.744 33.876 1.00 75.88 110 LYS A O 1
ATOM 897 N N . GLU A 1 111 ? -5.462 -0.886 35.938 1.00 76.44 111 GLU A N 1
ATOM 898 C CA . GLU A 1 111 ? -6.878 -1.220 36.100 1.00 76.44 111 GLU A CA 1
ATOM 899 C C . GLU A 1 111 ? -7.807 -0.103 35.598 1.00 76.44 111 GLU A C 1
ATOM 901 O O . GLU A 1 111 ? -7.606 1.086 35.884 1.00 76.44 111 GLU A O 1
ATOM 906 N N . TYR A 1 112 ? -8.879 -0.503 34.911 1.00 80.25 112 TYR A N 1
ATOM 907 C CA . TYR A 1 112 ? -9.921 0.382 34.382 1.00 80.25 112 TYR A CA 1
ATOM 908 C C . TYR A 1 112 ? -11.305 -0.040 34.873 1.00 80.25 112 TYR A C 1
ATOM 910 O O . TYR A 1 112 ? -11.526 -1.197 35.220 1.00 80.25 112 TYR A O 1
ATOM 918 N N . VAL A 1 113 ? -12.234 0.910 34.914 1.00 79.69 113 VAL A N 1
ATOM 919 C CA . VAL A 1 113 ? -13.614 0.740 35.379 1.00 79.69 113 VAL A CA 1
ATOM 920 C C . VAL A 1 113 ? -14.561 1.145 34.257 1.00 79.69 113 VAL A C 1
ATOM 922 O O . VAL A 1 113 ? -14.331 2.143 33.569 1.00 79.69 113 VAL A O 1
ATOM 925 N N . PHE A 1 114 ? -15.622 0.361 34.079 1.00 78.19 114 PHE A N 1
ATOM 926 C CA . PHE A 1 114 ? -16.714 0.685 33.170 1.00 78.19 114 PHE A CA 1
ATOM 927 C C . PHE A 1 114 ? -17.785 1.438 33.957 1.00 78.19 114 PHE A C 1
ATOM 929 O O . PHE A 1 114 ? -18.364 0.920 34.914 1.00 78.19 114 PHE A O 1
ATOM 936 N N . ASN A 1 115 ? -18.018 2.684 33.579 1.00 82.25 115 ASN A N 1
ATOM 937 C CA . ASN A 1 115 ? -18.933 3.564 34.279 1.00 82.25 115 ASN A CA 1
ATOM 938 C C . ASN A 1 115 ? -20.387 3.287 33.875 1.00 82.25 115 ASN A C 1
ATOM 940 O O . ASN A 1 115 ? -20.679 2.754 32.805 1.00 82.25 115 ASN A O 1
ATOM 944 N N . SER A 1 116 ? -21.327 3.726 34.713 1.00 81.50 116 SER A N 1
ATOM 945 C CA . SER A 1 116 ? -22.768 3.588 34.462 1.00 81.50 116 SER A CA 1
ATOM 946 C C . SER A 1 116 ? -23.264 4.313 33.204 1.00 81.50 116 SER A C 1
ATOM 948 O O . SER A 1 116 ? -24.318 3.971 32.679 1.00 81.50 116 SER A O 1
ATOM 950 N N . ASP A 1 117 ? -22.513 5.298 32.707 1.00 78.19 117 ASP A N 1
ATOM 951 C CA . ASP A 1 117 ? -22.804 6.032 31.471 1.00 78.19 117 ASP A CA 1
ATOM 952 C C . ASP A 1 117 ? -22.179 5.389 30.219 1.00 78.19 117 ASP A C 1
ATOM 954 O O . ASP A 1 117 ? -22.184 5.998 29.149 1.00 78.19 117 ASP A O 1
ATOM 958 N N . GLY A 1 118 ? -21.622 4.180 30.349 1.00 76.19 118 GLY A N 1
ATOM 959 C CA . GLY A 1 118 ? -20.970 3.445 29.269 1.00 76.19 118 GLY A CA 1
ATOM 960 C C . GLY A 1 118 ? -19.541 3.898 28.969 1.00 76.19 118 GLY A C 1
ATOM 961 O O . GLY A 1 118 ? -18.914 3.360 28.064 1.00 76.19 118 GLY A O 1
ATOM 962 N N . THR A 1 119 ? -18.993 4.886 29.677 1.00 84.19 119 THR A N 1
ATOM 963 C CA . THR A 1 119 ? -17.597 5.305 29.474 1.00 84.19 119 THR A CA 1
ATOM 964 C C . THR A 1 119 ? -16.620 4.376 30.203 1.00 84.19 119 THR A C 1
ATOM 966 O O . THR A 1 119 ? -16.973 3.748 31.198 1.00 84.19 119 THR A O 1
ATOM 969 N N . VAL A 1 120 ? -15.371 4.297 29.736 1.00 82.62 120 VAL A N 1
ATOM 970 C CA . VAL A 1 120 ? -14.288 3.577 30.430 1.00 82.62 120 VAL A CA 1
ATOM 971 C C . VAL A 1 120 ? -13.280 4.574 30.980 1.00 82.62 120 VAL A C 1
ATOM 973 O O . VAL A 1 120 ? -12.818 5.456 30.256 1.00 82.62 120 VAL A O 1
ATOM 976 N N . SER A 1 121 ? -12.920 4.414 32.251 1.00 87.25 121 SER A N 1
ATOM 977 C CA . SER A 1 121 ? -12.016 5.312 32.971 1.00 87.25 121 SER A CA 1
ATOM 978 C C . SER A 1 121 ? -10.959 4.539 33.758 1.00 87.25 121 SER A C 1
ATOM 980 O O . SER A 1 121 ? -11.191 3.389 34.128 1.00 87.25 121 SER A O 1
ATOM 982 N N . PRO A 1 122 ? -9.813 5.152 34.093 1.00 87.56 122 PRO A N 1
ATOM 983 C CA . PRO A 1 122 ? -8.866 4.559 35.031 1.00 87.56 122 PRO A CA 1
ATOM 984 C C . PRO A 1 122 ? -9.516 4.355 36.396 1.00 87.56 122 PRO A C 1
ATOM 986 O O . PRO A 1 122 ? -10.172 5.265 36.906 1.00 87.56 122 PRO A O 1
ATOM 989 N N . LYS A 1 123 ? -9.253 3.218 37.046 1.00 83.81 123 LYS A N 1
ATOM 990 C CA . LYS A 1 123 ? -9.835 2.888 38.361 1.00 83.81 123 LYS A CA 1
ATOM 991 C C . LYS A 1 123 ? -9.570 3.944 39.439 1.00 83.81 123 LYS A C 1
ATOM 993 O O . LYS A 1 123 ? -10.406 4.160 40.307 1.00 83.81 123 LYS A O 1
ATOM 998 N N . HIS A 1 124 ? -8.431 4.631 39.371 1.00 83.31 124 HIS A N 1
ATOM 999 C CA . HIS A 1 124 ? -8.060 5.683 40.326 1.00 83.31 124 HIS A CA 1
ATOM 1000 C C . HIS A 1 124 ? -8.646 7.065 40.002 1.00 83.31 124 HIS A C 1
ATOM 1002 O O . HIS A 1 124 ? -8.533 7.970 40.821 1.00 83.31 124 HIS A O 1
ATOM 1008 N N . ASN A 1 125 ? -9.230 7.253 38.815 1.00 86.50 125 ASN A N 1
ATOM 1009 C CA . ASN A 1 125 ? -9.810 8.528 38.400 1.00 86.50 125 ASN A CA 1
ATOM 1010 C C . ASN A 1 125 ? -11.132 8.362 37.611 1.00 86.50 125 ASN A C 1
ATOM 1012 O O . ASN A 1 125 ? -11.274 8.930 36.525 1.00 86.50 125 ASN A O 1
ATOM 1016 N N . PRO A 1 126 ? -12.116 7.590 38.122 1.00 86.62 126 PRO A N 1
ATOM 1017 C CA . PRO A 1 126 ? -13.304 7.217 37.352 1.00 86.62 126 PRO A CA 1
ATOM 1018 C C . PRO A 1 126 ? -14.284 8.378 37.121 1.00 86.62 126 PRO A C 1
ATOM 1020 O O . PRO A 1 126 ? -15.164 8.307 36.264 1.00 86.62 126 PRO A O 1
ATOM 1023 N N . GLN A 1 127 ? -14.155 9.463 37.888 1.00 89.56 127 GLN A N 1
ATOM 1024 C CA . GLN A 1 127 ? -15.091 10.588 37.843 1.00 89.56 127 GLN A CA 1
ATOM 1025 C C . GLN A 1 127 ? -14.658 11.708 36.885 1.00 89.56 127 GLN A C 1
ATOM 1027 O O . GLN A 1 127 ? -15.523 12.399 36.355 1.00 89.56 127 GLN A O 1
ATOM 1032 N N . ASN A 1 128 ? -13.354 11.889 36.632 1.00 91.56 128 ASN A N 1
ATOM 1033 C CA . ASN A 1 128 ? -12.866 13.084 35.927 1.00 91.56 128 ASN A CA 1
ATOM 1034 C C . ASN A 1 128 ? -12.567 12.847 34.446 1.00 91.56 128 ASN A C 1
ATOM 1036 O O . ASN A 1 128 ? -12.905 13.687 33.611 1.00 91.56 128 ASN A O 1
ATOM 1040 N N . VAL A 1 129 ? -11.945 11.716 34.107 1.00 92.31 129 VAL A N 1
ATOM 1041 C CA . VAL A 1 129 ? -11.513 11.415 32.736 1.00 92.31 129 VAL A CA 1
ATOM 1042 C C . VAL A 1 129 ? -12.063 10.083 32.263 1.00 92.31 129 VAL A C 1
ATOM 1044 O O . VAL A 1 129 ? -12.329 9.192 33.065 1.00 92.31 129 VAL A O 1
ATOM 1047 N N . CYS A 1 130 ? -12.211 9.931 30.955 1.00 89.88 130 CYS A N 1
ATOM 1048 C CA . CYS A 1 130 ? -12.549 8.667 30.311 1.00 89.88 130 CYS A CA 1
ATOM 1049 C C . CYS A 1 130 ? -11.846 8.556 28.956 1.00 89.88 130 CYS A C 1
ATOM 1051 O O . CYS A 1 130 ? -11.279 9.537 28.471 1.00 89.88 130 CYS A O 1
ATOM 1053 N N . LEU A 1 131 ? -11.871 7.369 28.352 1.00 87.19 131 LEU A N 1
ATOM 1054 C CA . LEU A 1 131 ? -11.368 7.178 26.995 1.00 87.19 131 LEU A CA 1
ATOM 1055 C C . LEU A 1 131 ? -12.145 8.066 26.013 1.00 87.19 131 LEU A C 1
ATOM 1057 O O . LEU A 1 131 ? -13.376 8.108 26.022 1.00 87.19 131 LEU A O 1
ATOM 1061 N N . GLY A 1 132 ? -11.414 8.763 25.154 1.00 86.12 132 GLY A N 1
ATOM 1062 C CA . GLY A 1 132 ? -11.934 9.650 24.126 1.00 86.12 132 GLY A CA 1
ATOM 1063 C C . GLY A 1 132 ? -11.065 9.643 22.877 1.00 86.12 132 GLY A C 1
ATOM 1064 O O . GLY A 1 132 ? -10.040 8.966 22.816 1.00 86.12 132 GLY A O 1
ATOM 1065 N N . VAL A 1 133 ? -11.479 10.412 21.873 1.00 82.94 133 VAL A N 1
ATOM 1066 C CA . VAL A 1 133 ? -10.711 10.608 20.637 1.00 82.94 133 VAL A CA 1
ATOM 1067 C C . VAL A 1 133 ? -10.091 12.000 20.633 1.00 82.94 133 VAL A C 1
ATOM 1069 O O . VAL A 1 133 ? -10.764 12.994 20.928 1.00 82.94 133 VAL A O 1
ATOM 1072 N N . GLN A 1 134 ? -8.812 12.086 20.274 1.00 83.88 134 GLN A N 1
ATOM 1073 C CA . GLN A 1 134 ? -8.141 13.366 20.069 1.00 83.88 134 GLN A CA 1
ATOM 1074 C C . GLN A 1 134 ? -8.847 14.151 18.953 1.00 83.88 134 GLN A C 1
ATOM 1076 O O . GLN A 1 134 ? -9.228 13.574 17.935 1.00 83.88 134 GLN A O 1
ATOM 1081 N N . LYS A 1 135 ? -9.033 15.470 19.121 1.00 74.94 135 LYS A N 1
ATOM 1082 C CA . LYS A 1 135 ? -9.618 16.298 18.050 1.00 74.94 135 LYS A CA 1
ATOM 1083 C C . LYS A 1 135 ? -8.720 16.266 16.814 1.00 74.94 135 LYS A C 1
ATOM 1085 O O . LYS A 1 135 ? -7.511 16.443 16.926 1.00 74.94 135 LYS A O 1
ATOM 1090 N N . GLY A 1 136 ? -9.337 16.128 15.643 1.00 68.12 136 GLY A N 1
ATOM 1091 C CA . GLY A 1 136 ? -8.639 16.066 14.357 1.00 68.12 136 GLY A CA 1
ATOM 1092 C C . GLY A 1 136 ? -8.652 14.662 13.755 1.00 68.12 136 GLY A C 1
ATOM 1093 O O . GLY A 1 136 ? -9.095 13.703 14.371 1.00 68.12 136 GLY A O 1
ATOM 1094 N N . ASN A 1 137 ? -8.188 14.518 12.517 1.00 60.06 137 ASN A N 1
ATOM 1095 C CA . ASN A 1 137 ? -8.425 13.306 11.724 1.00 60.06 137 ASN A CA 1
ATOM 1096 C C . ASN A 1 137 ? -7.460 12.136 12.029 1.00 60.06 137 ASN A C 1
ATOM 1098 O O . ASN A 1 137 ? -7.226 11.299 11.163 1.00 60.06 137 ASN A O 1
ATOM 1102 N N . THR A 1 138 ? -6.872 12.084 13.229 1.00 63.25 138 THR A N 1
ATOM 1103 C CA . THR A 1 138 ? -5.875 11.063 13.604 1.00 63.25 138 THR A CA 1
ATOM 1104 C C . THR A 1 138 ? -6.512 9.776 14.125 1.00 63.25 138 THR A C 1
ATOM 1106 O O . THR A 1 138 ? -5.887 8.722 14.077 1.00 63.25 138 THR A O 1
ATOM 1109 N N . GLY A 1 139 ? -7.743 9.846 14.650 1.00 70.62 139 GLY A N 1
ATOM 1110 C CA . GLY A 1 139 ? -8.401 8.700 15.288 1.00 70.62 139 GLY A CA 1
ATOM 1111 C C . GLY A 1 139 ? -7.677 8.197 16.544 1.00 70.62 139 GLY A C 1
ATOM 1112 O O . GLY A 1 139 ? -7.947 7.084 16.991 1.00 70.62 139 GLY A O 1
ATOM 1113 N N . LYS A 1 140 ? -6.754 8.989 17.102 1.00 78.62 140 LYS A N 1
ATOM 1114 C CA . LYS A 1 140 ? -5.944 8.638 18.271 1.00 78.62 140 LYS A CA 1
ATOM 1115 C C . LYS A 1 140 ? -6.803 8.575 19.532 1.00 78.62 140 LYS A C 1
ATOM 1117 O O . LYS A 1 140 ? -7.614 9.476 19.764 1.00 78.62 140 LYS A O 1
ATOM 1122 N N . ILE A 1 141 ? -6.604 7.539 20.346 1.00 82.25 141 ILE A N 1
ATOM 1123 C CA . ILE A 1 141 ? -7.277 7.401 21.640 1.00 82.25 141 ILE A CA 1
ATOM 1124 C C . ILE A 1 141 ? -6.469 8.113 22.724 1.00 82.25 141 ILE A C 1
ATOM 1126 O O . ILE A 1 141 ? -5.271 7.885 22.870 1.00 82.25 141 ILE A O 1
ATOM 1130 N N . VAL A 1 142 ? -7.144 8.976 23.478 1.00 86.69 142 VAL A N 1
ATOM 1131 C CA . VAL A 1 142 ? -6.576 9.759 24.584 1.00 86.69 142 VAL A CA 1
ATOM 1132 C C . VAL A 1 142 ? -7.550 9.779 25.758 1.00 86.69 142 VAL A C 1
ATOM 1134 O O . VAL A 1 142 ? -8.731 9.457 25.597 1.00 86.69 142 VAL A O 1
ATOM 1137 N N . PHE A 1 143 ? -7.103 10.205 26.937 1.00 89.88 143 PHE A N 1
ATOM 1138 C CA . PHE A 1 143 ? -8.052 10.629 27.965 1.00 89.88 143 PHE A CA 1
ATOM 1139 C C . PHE A 1 143 ? -8.711 11.951 27.583 1.00 89.88 143 PHE A C 1
ATOM 1141 O O . PHE A 1 143 ? -8.067 12.882 27.110 1.00 89.88 143 PHE A O 1
ATOM 1148 N N . VAL A 1 144 ? -10.009 12.060 27.836 1.00 90.31 144 VAL A N 1
ATOM 1149 C CA . VAL A 1 144 ? -10.762 13.311 27.717 1.00 90.31 144 VAL A CA 1
ATOM 1150 C C . VAL A 1 144 ? -11.572 13.541 28.987 1.00 90.31 144 VAL A C 1
ATOM 1152 O O . VAL A 1 144 ? -11.867 12.574 29.702 1.00 90.31 144 VAL A O 1
ATOM 1155 N N . PRO A 1 145 ? -11.962 14.792 29.288 1.00 93.44 145 PRO A N 1
ATOM 1156 C CA . PRO A 1 145 ? -12.880 15.060 30.385 1.00 93.44 145 PRO A CA 1
ATOM 1157 C C . PRO A 1 145 ? -14.156 14.232 30.220 1.00 93.44 145 PRO A C 1
ATOM 1159 O O . PRO A 1 145 ? -14.718 14.152 29.127 1.00 93.44 145 PRO A O 1
ATOM 1162 N N . ARG A 1 146 ? -14.640 13.607 31.296 1.00 89.75 146 ARG A N 1
ATOM 1163 C CA . ARG A 1 146 ? -15.790 12.687 31.222 1.00 89.75 146 ARG A CA 1
ATOM 1164 C C . ARG A 1 146 ? -17.086 13.371 30.767 1.00 89.75 146 ARG A C 1
ATOM 1166 O O . ARG A 1 146 ? -17.969 12.735 30.187 1.00 89.75 146 ARG A O 1
ATOM 1173 N N . ASN A 1 147 ? -17.189 14.676 30.992 1.00 90.12 147 ASN A N 1
ATOM 1174 C CA . ASN A 1 147 ? -18.287 15.518 30.527 1.00 90.12 147 ASN A CA 1
ATOM 1175 C C . ASN A 1 147 ? -18.141 15.991 29.065 1.00 90.12 147 ASN A C 1
ATOM 1177 O O . ASN A 1 147 ? -19.070 16.607 28.547 1.00 90.12 147 ASN A O 1
ATOM 1181 N N . ASP A 1 148 ? -17.033 15.694 28.379 1.00 89.00 148 ASP A N 1
ATOM 1182 C CA . ASP A 1 148 ? -16.823 16.055 26.975 1.00 89.00 148 ASP A CA 1
ATOM 1183 C C . ASP A 1 148 ? -17.557 15.084 26.041 1.00 89.00 148 ASP A C 1
ATOM 1185 O O . ASP A 1 148 ? -16.998 14.132 25.490 1.00 89.00 148 ASP A O 1
ATOM 1189 N N . THR A 1 149 ? -18.852 15.332 25.855 1.00 84.75 149 THR A N 1
ATOM 1190 C CA . THR A 1 149 ? -19.745 14.515 25.020 1.00 84.75 149 THR A CA 1
ATOM 1191 C C . THR A 1 149 ? -19.359 14.482 23.540 1.00 84.75 149 THR A C 1
ATOM 1193 O O . THR A 1 149 ? -19.845 13.615 22.819 1.00 84.75 149 THR A O 1
ATOM 1196 N N . THR A 1 150 ? -18.480 15.382 23.087 1.00 80.75 150 THR A N 1
ATOM 1197 C CA . THR A 1 150 ? -18.046 15.480 21.683 1.00 80.75 150 THR A CA 1
ATOM 1198 C C . THR A 1 150 ? -16.854 14.585 21.349 1.00 80.75 150 THR A C 1
ATOM 1200 O O . THR A 1 150 ? -16.518 14.393 20.176 1.00 80.75 150 THR A O 1
ATOM 1203 N N . ARG A 1 151 ? -16.179 14.064 22.380 1.00 83.88 151 ARG A N 1
ATOM 1204 C CA . ARG A 1 151 ? -14.954 13.266 22.234 1.00 83.88 151 ARG A CA 1
ATOM 1205 C C . ARG A 1 151 ? -14.963 11.975 23.020 1.00 83.88 151 ARG A C 1
ATOM 1207 O O . ARG A 1 151 ? -14.257 11.049 22.628 1.00 83.88 151 ARG A O 1
ATOM 1214 N N . ARG A 1 152 ? -15.710 11.913 24.125 1.00 85.69 152 ARG A N 1
ATOM 1215 C CA . ARG A 1 152 ? -15.761 10.723 24.976 1.00 85.69 152 ARG A CA 1
ATOM 1216 C C . ARG A 1 152 ? -16.318 9.527 24.221 1.00 85.69 152 ARG A C 1
ATOM 1218 O O . ARG A 1 152 ? -17.275 9.644 23.455 1.00 85.69 152 ARG A O 1
ATOM 1225 N N . LEU A 1 153 ? -15.750 8.365 24.494 1.00 79.81 153 LEU A N 1
ATOM 1226 C CA . LEU A 1 153 ? -16.233 7.098 23.980 1.00 79.81 153 LEU A CA 1
ATOM 1227 C C . LEU A 1 153 ? -17.268 6.515 24.939 1.00 79.81 153 LEU A C 1
ATOM 1229 O O . LEU A 1 153 ? -16.993 6.321 26.121 1.00 79.81 153 LEU A O 1
ATOM 1233 N N . VAL A 1 154 ? -18.452 6.217 24.409 1.00 74.94 154 VAL A N 1
ATOM 1234 C CA . VAL A 1 154 ? -19.512 5.503 25.128 1.00 74.94 154 VAL A CA 1
ATOM 1235 C C . VAL A 1 154 ? -19.614 4.109 24.547 1.00 74.94 154 VAL A C 1
ATOM 1237 O O . VAL A 1 154 ? -19.915 3.950 23.368 1.00 74.94 154 VAL A O 1
ATOM 1240 N N . LEU A 1 155 ? -19.357 3.110 25.369 1.00 70.62 155 LEU A N 1
ATOM 1241 C CA . LEU A 1 155 ? -19.220 1.717 24.995 1.00 70.62 155 LEU A CA 1
ATOM 1242 C C . LEU A 1 155 ? -20.500 0.966 25.375 1.00 70.62 155 LEU A C 1
ATOM 1244 O O . LEU A 1 155 ? -21.131 1.269 26.387 1.00 70.62 155 LEU A O 1
ATOM 1248 N N . GLY A 1 156 ? -20.939 0.049 24.516 1.00 60.03 156 GLY A N 1
ATOM 1249 C CA . GLY A 1 156 ? -22.139 -0.764 24.741 1.00 60.03 156 GLY A CA 1
ATOM 1250 C C . GLY A 1 156 ? -21.841 -2.069 25.483 1.00 60.03 156 GLY A C 1
ATOM 1251 O O . GLY A 1 156 ? -20.713 -2.559 25.457 1.00 60.03 156 GLY A O 1
ATOM 1252 N N . GLY A 1 157 ? -22.862 -2.639 26.133 1.00 54.12 157 GLY A N 1
ATOM 1253 C CA . GLY A 1 157 ? -22.825 -4.018 26.633 1.00 54.12 157 GLY A CA 1
ATOM 1254 C C . GLY A 1 157 ? -23.023 -5.039 25.503 1.00 54.12 157 GLY A C 1
ATOM 1255 O O . GLY A 1 157 ? -23.488 -4.682 24.423 1.00 54.12 157 GLY A O 1
ATOM 1256 N N . GLY A 1 158 ? -22.680 -6.311 25.742 1.00 52.34 158 GLY A N 1
ATOM 1257 C CA . GLY A 1 158 ? -22.710 -7.366 24.714 1.00 52.34 158 GLY A CA 1
ATOM 1258 C C . GLY A 1 158 ? -24.073 -7.562 24.035 1.00 52.34 158 GLY A C 1
ATOM 1259 O O . GLY A 1 158 ? -24.121 -7.724 22.818 1.00 52.34 158 GLY A O 1
ATOM 1260 N N . ASP A 1 159 ? -25.169 -7.458 24.791 1.00 56.75 159 ASP A N 1
ATOM 1261 C CA . ASP A 1 159 ? -26.534 -7.648 24.272 1.00 56.75 159 ASP A CA 1
ATOM 1262 C C . ASP A 1 159 ? -26.997 -6.484 23.378 1.00 56.75 159 ASP A C 1
ATOM 1264 O O . ASP A 1 159 ? -27.712 -6.694 22.401 1.00 56.75 159 ASP A O 1
ATOM 1268 N N . ASP A 1 160 ? -26.520 -5.261 23.647 1.00 53.78 160 ASP A N 1
ATOM 1269 C CA . ASP A 1 160 ? -26.814 -4.068 22.835 1.00 53.78 160 ASP A CA 1
ATOM 1270 C C . ASP A 1 160 ? -26.128 -4.107 21.456 1.00 53.78 160 ASP A C 1
ATOM 1272 O O . ASP A 1 160 ? -26.445 -3.307 20.574 1.00 53.78 160 ASP A O 1
ATOM 1276 N N . LEU A 1 161 ? -25.140 -4.990 21.287 1.00 56.50 161 LEU A N 1
ATOM 1277 C CA . LEU A 1 161 ? -24.205 -4.994 20.163 1.00 56.50 161 LEU A CA 1
ATOM 1278 C C . LEU A 1 161 ? -24.177 -6.331 19.408 1.00 56.50 161 LEU A C 1
ATOM 1280 O O . LEU A 1 161 ? -23.413 -6.461 18.455 1.00 56.50 161 LEU A O 1
ATOM 1284 N N . ALA A 1 162 ? -25.015 -7.307 19.775 1.00 60.03 162 ALA A N 1
ATOM 1285 C CA . ALA A 1 162 ? -25.061 -8.634 19.151 1.00 60.03 162 ALA A CA 1
ATOM 1286 C C . ALA A 1 162 ? -25.236 -8.572 17.621 1.00 60.03 162 ALA A C 1
ATOM 1288 O O . ALA A 1 162 ? -24.412 -9.104 16.879 1.00 60.03 162 ALA A O 1
ATOM 1289 N N . SER A 1 163 ? -26.237 -7.827 17.145 1.00 62.78 163 SER A N 1
ATOM 1290 C CA . SER A 1 163 ? -26.479 -7.616 15.708 1.00 62.78 163 SER A CA 1
ATOM 1291 C C . SER A 1 163 ? -25.342 -6.860 15.017 1.00 62.78 163 SER A C 1
ATOM 1293 O O . SER A 1 163 ? -25.059 -7.072 13.839 1.00 62.78 163 SER A O 1
ATOM 1295 N N . TYR A 1 164 ? -24.644 -5.995 15.755 1.00 61.31 164 TYR A N 1
ATOM 1296 C CA . TYR A 1 164 ? -23.472 -5.297 15.249 1.00 61.31 164 TYR A CA 1
ATOM 1297 C C . TYR A 1 164 ? -22.271 -6.242 15.096 1.00 61.31 164 TYR A C 1
ATOM 1299 O O . TYR A 1 164 ? -21.565 -6.149 14.094 1.00 61.31 164 TYR A O 1
ATOM 1307 N N . PHE A 1 165 ? -22.041 -7.168 16.037 1.00 62.91 165 PHE A N 1
ATOM 1308 C CA . PHE A 1 165 ? -20.991 -8.187 15.908 1.00 62.91 165 PHE A CA 1
ATOM 1309 C C . PHE A 1 165 ? -21.224 -9.089 14.706 1.00 62.91 165 PHE A C 1
ATOM 1311 O O . PHE A 1 165 ? -20.280 -9.383 13.975 1.00 62.91 165 PHE A O 1
ATOM 1318 N N . GLU A 1 166 ? -22.468 -9.511 14.497 1.00 68.00 166 GLU A N 1
ATOM 1319 C CA . GLU A 1 166 ? -22.839 -10.319 13.339 1.00 68.00 166 GLU A CA 1
ATOM 1320 C C . GLU A 1 166 ? -22.547 -9.572 12.039 1.00 68.00 166 GLU A C 1
ATOM 1322 O O . GLU A 1 166 ? -21.868 -10.118 11.171 1.00 68.00 166 GLU A O 1
ATOM 1327 N N . GLN A 1 167 ? -22.954 -8.302 11.940 1.00 67.88 167 GLN A N 1
ATOM 1328 C CA . GLN A 1 167 ? -22.666 -7.488 10.761 1.00 67.88 167 GLN A CA 1
ATOM 1329 C C . GLN A 1 167 ? -21.163 -7.271 10.559 1.00 67.88 167 GLN A C 1
ATOM 1331 O O . GLN A 1 167 ? -20.668 -7.435 9.452 1.00 67.88 167 GLN A O 1
ATOM 1336 N N . MET A 1 168 ? -20.411 -6.946 11.614 1.00 66.62 168 MET A N 1
ATOM 1337 C CA . MET A 1 168 ? -18.966 -6.720 11.520 1.00 66.62 168 MET A CA 1
ATOM 1338 C C . MET A 1 168 ? -18.222 -7.981 11.069 1.00 66.62 168 MET A C 1
ATOM 1340 O O . MET A 1 168 ? -17.340 -7.908 10.214 1.00 66.62 168 MET A O 1
ATOM 1344 N N . ARG A 1 169 ? -18.576 -9.143 11.627 1.00 70.44 169 ARG A N 1
ATOM 1345 C CA . ARG A 1 169 ? -17.997 -10.431 11.226 1.00 70.44 169 ARG A CA 1
ATOM 1346 C C . ARG A 1 169 ? -18.390 -10.790 9.799 1.00 70.44 169 ARG A C 1
ATOM 1348 O O . ARG A 1 169 ? -17.537 -11.267 9.057 1.00 70.44 169 ARG A O 1
ATOM 1355 N N . ALA A 1 170 ? -19.632 -10.518 9.402 1.00 74.12 170 ALA A N 1
ATOM 1356 C CA . ALA A 1 170 ? -20.081 -10.693 8.027 1.00 74.12 170 ALA A CA 1
ATOM 1357 C C . ALA A 1 170 ? -19.307 -9.785 7.058 1.00 74.12 170 ALA A C 1
ATOM 1359 O O . ALA A 1 170 ? -18.846 -10.262 6.026 1.00 74.12 170 ALA A O 1
ATOM 1360 N N . ASP A 1 171 ? -19.087 -8.516 7.407 1.00 68.81 171 ASP A N 1
ATOM 1361 C CA . ASP A 1 171 ? -18.317 -7.562 6.603 1.00 68.81 171 ASP A CA 1
ATOM 1362 C C . ASP A 1 171 ? -16.843 -7.975 6.493 1.00 68.81 171 ASP A C 1
ATOM 1364 O O . ASP A 1 171 ? -16.260 -7.904 5.413 1.00 68.81 171 ASP A O 1
ATOM 1368 N N . ALA A 1 172 ? -16.235 -8.433 7.593 1.00 69.38 172 ALA A N 1
ATOM 1369 C CA . ALA A 1 172 ? -14.860 -8.927 7.604 1.00 69.38 172 ALA A CA 1
ATOM 1370 C C . ALA A 1 172 ? -14.710 -10.207 6.767 1.00 69.38 172 ALA A C 1
ATOM 1372 O O . ALA A 1 172 ? -13.805 -10.292 5.938 1.00 69.38 172 ALA A O 1
ATOM 1373 N N . ALA A 1 173 ? -15.624 -11.168 6.930 1.00 77.00 173 ALA A N 1
ATOM 1374 C CA . ALA A 1 173 ? -15.653 -12.394 6.138 1.00 77.00 173 ALA A CA 1
ATOM 1375 C C . ALA A 1 173 ? -15.893 -12.101 4.653 1.00 77.00 173 ALA A C 1
ATOM 1377 O O . ALA A 1 173 ? -15.241 -12.688 3.793 1.00 77.00 173 ALA A O 1
ATOM 1378 N N . LYS A 1 174 ? -16.781 -11.150 4.340 1.00 79.12 174 LYS A N 1
ATOM 1379 C CA . LYS A 1 174 ? -17.007 -10.688 2.973 1.00 79.12 174 LYS A CA 1
ATOM 1380 C C . LYS A 1 174 ? -15.758 -10.033 2.391 1.00 79.12 174 LYS A C 1
ATOM 1382 O O . LYS A 1 174 ? -15.383 -10.373 1.277 1.00 79.12 174 LYS A O 1
ATOM 1387 N N . ALA A 1 175 ? -15.102 -9.137 3.126 1.00 73.56 175 ALA A N 1
ATOM 1388 C CA . ALA A 1 175 ? -13.877 -8.489 2.667 1.00 73.56 175 ALA A CA 1
ATOM 1389 C C . ALA A 1 175 ? -12.765 -9.511 2.395 1.00 73.56 175 ALA A C 1
ATOM 1391 O O . ALA A 1 175 ? -12.053 -9.389 1.402 1.00 73.56 175 ALA A O 1
ATOM 1392 N N . GLU A 1 176 ? -12.635 -10.530 3.243 1.00 79.50 176 GLU A N 1
ATOM 1393 C CA . GLU A 1 176 ? -11.672 -11.610 3.033 1.00 79.50 176 GLU A CA 1
ATOM 1394 C C . GLU A 1 176 ? -12.031 -12.476 1.822 1.00 79.50 176 GLU A C 1
ATOM 1396 O O . GLU A 1 176 ? -11.187 -12.732 0.967 1.00 79.50 176 GLU A O 1
ATOM 1401 N N . SER A 1 177 ? -13.306 -12.842 1.679 1.00 83.12 177 SER A N 1
ATOM 1402 C CA . SER A 1 177 ? -13.797 -13.558 0.500 1.00 83.12 177 SER A CA 1
ATOM 1403 C C . SER A 1 177 ? -13.573 -12.766 -0.791 1.00 83.12 177 SER A C 1
ATOM 1405 O O . SER A 1 177 ? -13.192 -13.347 -1.805 1.00 83.12 177 SER A O 1
ATOM 1407 N N . ASP A 1 178 ? -13.808 -11.453 -0.773 1.00 77.19 178 ASP A N 1
ATOM 1408 C CA . ASP A 1 178 ? -13.599 -10.575 -1.924 1.00 77.19 178 ASP A CA 1
ATOM 1409 C C . ASP A 1 178 ? -12.096 -10.479 -2.266 1.00 77.19 178 ASP A C 1
ATOM 1411 O O . ASP A 1 178 ? -11.736 -10.481 -3.445 1.00 77.19 178 ASP A O 1
ATOM 1415 N N . ARG A 1 179 ? -11.203 -10.463 -1.260 1.00 77.38 179 ARG A N 1
ATOM 1416 C CA . ARG A 1 179 ? -9.739 -10.500 -1.458 1.00 77.38 179 ARG A CA 1
ATOM 1417 C C . ARG A 1 179 ? -9.272 -11.803 -2.091 1.00 77.38 179 ARG A C 1
ATOM 1419 O O . ARG A 1 179 ? -8.520 -11.759 -3.064 1.00 77.38 179 ARG A O 1
ATOM 1426 N N . GLU A 1 180 ? -9.725 -12.943 -1.582 1.00 85.00 180 GLU A N 1
ATOM 1427 C CA . GLU A 1 180 ? -9.368 -14.248 -2.146 1.00 85.00 180 GLU A CA 1
ATOM 1428 C C . GLU A 1 180 ? -9.923 -14.414 -3.567 1.00 85.00 180 GLU A C 1
ATOM 1430 O O . GLU A 1 180 ? -9.220 -14.880 -4.466 1.00 85.00 180 GLU A O 1
ATOM 1435 N N . ALA A 1 181 ? -11.143 -13.938 -3.829 1.00 84.06 181 ALA A N 1
ATOM 1436 C CA . ALA A 1 181 ? -11.702 -13.919 -5.179 1.00 84.06 181 ALA A CA 1
ATOM 1437 C C . ALA A 1 181 ? -10.886 -13.028 -6.135 1.00 84.06 181 ALA A C 1
ATOM 1439 O O . ALA A 1 181 ? -10.615 -13.426 -7.274 1.00 84.06 181 ALA A O 1
ATOM 1440 N N . ALA A 1 182 ? -10.453 -11.846 -5.681 1.00 76.69 182 ALA A N 1
ATOM 1441 C CA . ALA A 1 182 ? -9.583 -10.955 -6.449 1.00 76.69 182 ALA A CA 1
ATOM 1442 C C . ALA A 1 182 ? -8.221 -11.605 -6.738 1.00 76.69 182 ALA A C 1
ATOM 1444 O O . ALA A 1 182 ? -7.750 -11.568 -7.877 1.00 76.69 182 ALA A O 1
ATOM 1445 N N . LYS A 1 183 ? -7.629 -12.280 -5.745 1.00 85.38 183 LYS A N 1
ATOM 1446 C CA . LYS A 1 183 ? -6.387 -13.050 -5.884 1.00 85.38 183 LYS A CA 1
ATOM 1447 C C . LYS A 1 183 ? -6.523 -14.175 -6.908 1.00 85.38 183 LYS A C 1
ATOM 1449 O O . LYS A 1 183 ? -5.723 -14.239 -7.840 1.00 85.38 183 LYS A O 1
ATOM 1454 N N . HIS A 1 184 ? -7.548 -15.019 -6.801 1.00 88.62 184 HIS A N 1
ATOM 1455 C CA . HIS A 1 184 ? -7.798 -16.084 -7.776 1.00 88.62 184 HIS A CA 1
ATOM 1456 C C . HIS A 1 184 ? -8.019 -15.535 -9.188 1.00 88.62 184 HIS A C 1
ATOM 1458 O O . HIS A 1 184 ? -7.442 -16.038 -10.154 1.00 88.62 184 HIS A O 1
ATOM 1464 N N . THR A 1 185 ? -8.803 -14.462 -9.311 1.00 85.31 185 THR A N 1
ATOM 1465 C CA . THR A 1 185 ? -9.041 -13.791 -10.594 1.00 85.31 185 THR A CA 1
ATOM 1466 C C . THR A 1 185 ? -7.734 -13.275 -11.190 1.00 85.31 185 THR A C 1
ATOM 1468 O O . THR A 1 185 ? -7.485 -13.448 -12.382 1.00 85.31 185 THR A O 1
ATOM 1471 N N . ALA A 1 186 ? -6.876 -12.667 -10.377 1.00 82.12 186 ALA A N 1
ATOM 1472 C CA . ALA A 1 186 ? -5.583 -12.161 -10.805 1.00 82.12 186 ALA A CA 1
ATOM 1473 C C . ALA A 1 186 ? -4.633 -13.273 -11.265 1.00 82.12 186 ALA A C 1
ATOM 1475 O O . ALA A 1 186 ? -4.069 -13.171 -12.353 1.00 82.12 186 ALA A O 1
ATOM 1476 N N . LEU A 1 187 ? -4.510 -14.350 -10.486 1.00 88.38 187 LEU A N 1
ATOM 1477 C CA . LEU A 1 187 ? -3.673 -15.502 -10.827 1.00 88.38 187 LEU A CA 1
ATOM 1478 C C . LEU A 1 187 ? -4.134 -16.162 -12.128 1.00 88.38 187 LEU A C 1
ATOM 1480 O O . LEU A 1 187 ? -3.310 -16.511 -12.965 1.00 88.38 187 LEU A O 1
ATOM 1484 N N . SER A 1 188 ? -5.447 -16.238 -12.368 1.00 89.69 188 SER A N 1
ATOM 1485 C CA . SER A 1 188 ? -5.972 -16.797 -13.621 1.00 89.69 188 SER A CA 1
ATOM 1486 C C . SER A 1 188 ? -5.549 -16.013 -14.878 1.00 89.69 188 SER A C 1
ATOM 1488 O O . SER A 1 188 ? -5.550 -16.565 -15.978 1.00 89.69 188 SER A O 1
ATOM 1490 N N . LYS A 1 189 ? -5.148 -14.738 -14.734 1.00 86.50 189 LYS A N 1
ATOM 1491 C CA . LYS A 1 189 ? -4.625 -13.912 -15.836 1.00 86.50 189 LYS A CA 1
ATOM 1492 C C . LYS A 1 189 ? -3.169 -14.238 -16.183 1.00 86.50 189 LYS A C 1
ATOM 1494 O O . LYS A 1 189 ? -2.739 -13.905 -17.289 1.00 86.50 189 LYS A O 1
ATOM 1499 N N . LEU A 1 190 ? -2.427 -14.913 -15.299 1.00 89.19 190 LEU A N 1
ATOM 1500 C CA . LEU A 1 190 ? -1.024 -15.302 -15.496 1.00 89.19 190 LEU A CA 1
ATOM 1501 C C . LEU A 1 190 ? -0.893 -16.548 -16.385 1.00 89.19 190 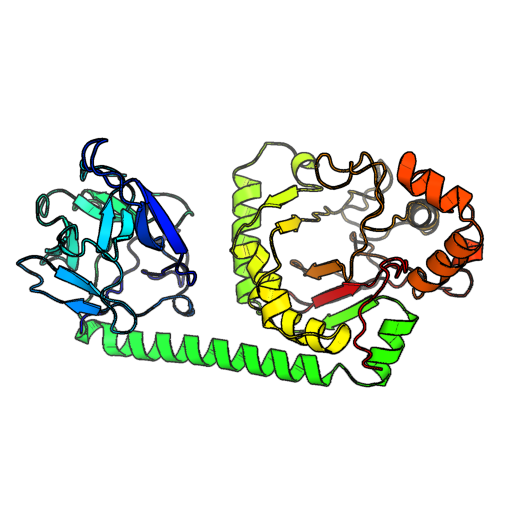LEU A C 1
ATOM 1503 O O . LEU A 1 190 ? -0.270 -17.548 -16.045 1.00 89.19 190 LEU A O 1
ATOM 1507 N N . THR A 1 191 ? -1.513 -16.494 -17.559 1.00 92.19 191 THR A N 1
ATOM 1508 C CA . THR A 1 191 ? -1.393 -17.542 -18.578 1.00 92.19 191 THR A CA 1
ATOM 1509 C C . THR A 1 191 ? 0.041 -17.630 -19.109 1.00 92.19 191 THR A C 1
ATOM 1511 O O . THR A 1 191 ? 0.794 -16.657 -19.060 1.00 92.19 191 THR A O 1
ATOM 1514 N N . SER A 1 192 ? 0.417 -18.750 -19.734 1.00 91.94 192 SER A N 1
ATOM 1515 C CA . SER A 1 192 ? 1.736 -18.875 -20.375 1.00 91.94 192 SER A CA 1
ATOM 1516 C C . SER A 1 192 ? 2.002 -17.764 -21.400 1.00 91.94 192 SER A C 1
ATOM 1518 O O . SER A 1 192 ? 3.118 -17.259 -21.485 1.00 91.94 192 SER A O 1
ATOM 1520 N N . ALA A 1 193 ? 0.973 -17.334 -22.139 1.00 92.06 193 ALA A N 1
ATOM 1521 C CA . ALA A 1 193 ? 1.077 -16.218 -23.076 1.00 92.06 193 ALA A CA 1
ATOM 1522 C C . ALA A 1 193 ? 1.379 -14.890 -22.363 1.00 92.06 193 ALA A C 1
ATOM 1524 O O . ALA A 1 193 ? 2.226 -14.128 -22.828 1.00 92.06 193 ALA A O 1
ATOM 1525 N N . PHE A 1 194 ? 0.738 -14.637 -21.217 1.00 90.31 194 PHE A N 1
ATOM 1526 C CA . PHE A 1 194 ? 1.023 -13.471 -20.383 1.00 90.31 194 PHE A CA 1
ATOM 1527 C C . PHE A 1 194 ? 2.464 -13.495 -19.866 1.00 90.31 194 PHE A C 1
ATOM 1529 O O . PHE A 1 194 ? 3.176 -12.505 -20.001 1.00 90.31 194 PHE A O 1
ATOM 1536 N N . CYS A 1 195 ? 2.920 -14.628 -19.327 1.00 89.69 195 CYS A N 1
ATOM 1537 C CA . CYS A 1 195 ? 4.280 -14.758 -18.803 1.00 89.69 195 CYS A CA 1
ATOM 1538 C C . CYS A 1 195 ? 5.335 -14.590 -19.906 1.00 89.69 195 CYS A C 1
ATOM 1540 O O . CYS A 1 195 ? 6.361 -13.949 -19.686 1.00 89.69 195 CYS A O 1
ATOM 1542 N N . THR A 1 196 ? 5.078 -15.102 -21.113 1.00 90.25 196 THR A N 1
ATOM 1543 C CA . THR A 1 196 ? 5.945 -14.859 -22.275 1.00 90.25 196 THR A CA 1
ATOM 1544 C C . THR A 1 196 ? 5.967 -13.382 -22.666 1.00 90.25 196 THR A C 1
ATOM 1546 O O . THR A 1 196 ? 7.049 -12.842 -22.885 1.00 90.25 196 THR A O 1
ATOM 1549 N N . ALA A 1 197 ? 4.812 -12.709 -22.712 1.00 89.12 197 ALA A N 1
ATOM 1550 C CA . ALA A 1 197 ? 4.754 -11.273 -22.985 1.00 89.12 197 ALA A CA 1
ATOM 1551 C C . ALA A 1 197 ? 5.524 -10.475 -21.925 1.00 89.12 197 ALA A C 1
ATOM 1553 O O . ALA A 1 197 ? 6.380 -9.674 -22.269 1.00 89.12 197 ALA A O 1
ATOM 1554 N N . PHE A 1 198 ? 5.323 -10.772 -20.641 1.00 88.69 198 PHE A N 1
ATOM 1555 C CA . PHE A 1 198 ? 6.042 -10.127 -19.544 1.00 88.69 198 PHE A CA 1
ATOM 1556 C C . PHE A 1 198 ? 7.563 -10.298 -19.647 1.00 88.69 198 PHE A C 1
ATOM 1558 O O . PHE A 1 198 ? 8.303 -9.328 -19.500 1.00 88.69 198 PHE A O 1
ATOM 1565 N N . ARG A 1 199 ? 8.045 -11.509 -19.955 1.00 88.00 199 ARG A N 1
ATOM 1566 C CA . ARG A 1 199 ? 9.481 -11.771 -20.157 1.00 88.00 199 ARG A CA 1
ATOM 1567 C C . ARG A 1 199 ? 10.053 -10.984 -21.337 1.00 88.00 199 ARG A C 1
ATOM 1569 O O . ARG A 1 199 ? 11.166 -10.469 -21.230 1.00 88.00 199 ARG A O 1
ATOM 1576 N N . ASN A 1 200 ? 9.302 -10.886 -22.432 1.00 88.94 200 ASN A N 1
ATOM 1577 C CA . ASN A 1 200 ? 9.730 -10.204 -23.653 1.00 88.94 200 ASN A CA 1
ATOM 1578 C C . ASN A 1 200 ? 9.666 -8.680 -23.530 1.00 88.94 200 ASN A C 1
ATOM 1580 O O . ASN A 1 200 ? 10.582 -8.002 -23.983 1.00 88.94 200 ASN A O 1
ATOM 1584 N N . ASP A 1 201 ? 8.621 -8.157 -22.895 1.00 87.31 201 ASP A N 1
ATOM 1585 C CA . ASP A 1 201 ? 8.345 -6.724 -22.810 1.00 87.31 201 ASP A CA 1
ATOM 1586 C C . ASP A 1 201 ? 8.988 -6.089 -21.569 1.00 87.31 201 ASP A C 1
ATOM 1588 O O . ASP A 1 201 ? 9.240 -4.886 -21.549 1.00 87.31 201 ASP A O 1
ATOM 1592 N N . GLY A 1 202 ? 9.298 -6.887 -20.544 1.00 86.81 202 GLY A N 1
ATOM 1593 C CA . GLY A 1 202 ? 9.917 -6.435 -19.294 1.00 86.81 202 GLY A CA 1
ATOM 1594 C C . GLY A 1 202 ? 8.934 -5.799 -18.318 1.00 86.81 202 GLY A C 1
ATOM 1595 O O . GLY A 1 202 ? 9.322 -5.396 -17.226 1.00 86.81 202 GLY A O 1
ATOM 1596 N N . PHE A 1 203 ? 7.656 -5.719 -18.680 1.00 87.00 203 PHE A N 1
ATOM 1597 C CA . PHE A 1 203 ? 6.624 -5.131 -17.846 1.00 87.00 203 PHE A CA 1
ATOM 1598 C C . PHE A 1 203 ? 5.259 -5.761 -18.092 1.00 87.00 203 PHE A C 1
ATOM 1600 O O . PHE A 1 203 ? 4.995 -6.341 -19.145 1.00 87.00 203 PHE A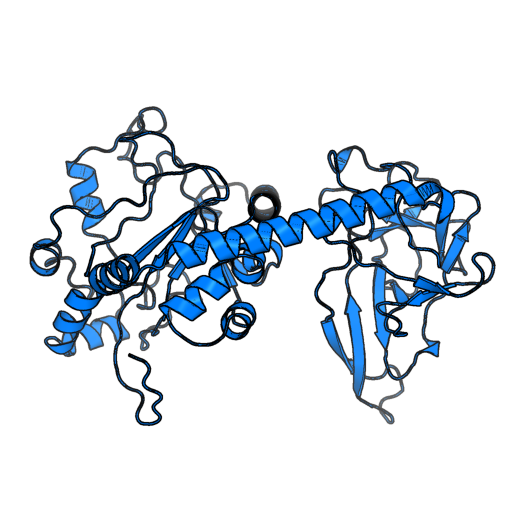 O 1
ATOM 1607 N N . CYS A 1 204 ? 4.355 -5.615 -17.130 1.00 85.00 204 CYS A N 1
ATOM 1608 C CA . CYS A 1 204 ? 2.961 -5.982 -17.309 1.00 85.00 204 CYS A CA 1
ATOM 1609 C C . CYS A 1 204 ? 2.028 -5.085 -16.497 1.00 85.00 204 CYS A C 1
ATOM 1611 O O . CYS A 1 204 ? 2.433 -4.363 -15.585 1.00 85.00 204 CYS A O 1
ATOM 1613 N N . LYS A 1 205 ? 0.748 -5.126 -16.862 1.00 82.50 205 LYS A N 1
ATOM 1614 C CA . LYS A 1 205 ? -0.318 -4.375 -16.207 1.00 82.50 205 LYS A CA 1
ATOM 1615 C C . LYS A 1 205 ? -1.431 -5.332 -15.818 1.00 82.50 205 LYS A C 1
ATOM 1617 O O . LYS A 1 205 ? -1.970 -6.032 -16.675 1.00 82.50 205 LYS A O 1
ATOM 1622 N N . LEU A 1 206 ? -1.805 -5.320 -14.544 1.00 81.69 206 LEU A N 1
ATOM 1623 C CA . LEU A 1 206 ? -2.828 -6.208 -14.001 1.00 81.69 206 LEU A CA 1
ATOM 1624 C C . LEU A 1 206 ? -3.916 -5.409 -13.298 1.00 81.69 206 LEU A C 1
ATOM 1626 O O . LEU A 1 206 ? -3.609 -4.531 -12.504 1.00 81.69 206 LEU A O 1
ATOM 1630 N N . GLY A 1 207 ? -5.169 -5.720 -13.635 1.00 79.94 207 GLY A N 1
ATOM 1631 C CA . GLY A 1 207 ? -6.380 -5.113 -13.076 1.00 79.94 207 GLY A CA 1
ATOM 1632 C C . GLY A 1 207 ? -6.996 -5.938 -11.935 1.00 79.94 207 GLY A C 1
ATOM 1633 O O . GLY A 1 207 ? -6.978 -7.172 -12.013 1.00 79.94 207 GLY A O 1
ATOM 1634 N N . GLY A 1 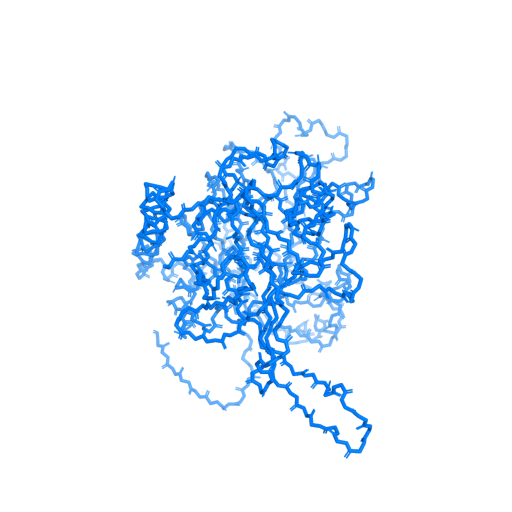208 ? -7.612 -5.272 -10.961 1.00 74.31 208 GLY A N 1
ATOM 1635 C CA . GLY A 1 208 ? -8.311 -5.812 -9.797 1.00 74.31 208 GLY A CA 1
ATOM 1636 C C . GLY A 1 208 ? -7.418 -6.351 -8.675 1.00 74.31 208 GLY A C 1
ATOM 1637 O O . GLY A 1 208 ? -7.864 -7.243 -7.963 1.00 74.31 208 GLY A O 1
ATOM 1638 N N . LEU A 1 209 ? -6.159 -5.905 -8.533 1.00 84.31 209 LEU A N 1
ATOM 1639 C CA . LEU A 1 209 ? -5.252 -6.507 -7.534 1.00 84.31 209 LEU A CA 1
ATOM 1640 C C . LEU A 1 209 ? -5.367 -5.906 -6.132 1.00 84.31 209 LEU A C 1
ATOM 1642 O O . LEU A 1 209 ? -5.092 -6.602 -5.151 1.00 84.31 209 LEU A O 1
ATOM 1646 N N . VAL A 1 210 ? -5.702 -4.616 -6.036 1.00 86.06 210 VAL A N 1
ATOM 1647 C CA . VAL A 1 210 ? -5.681 -3.870 -4.775 1.00 86.06 210 VAL A CA 1
ATOM 1648 C C . VAL A 1 210 ? -7.111 -3.503 -4.393 1.00 86.06 210 VAL A C 1
ATOM 1650 O O . VAL A 1 210 ? -7.732 -2.690 -5.072 1.00 86.06 210 VAL A O 1
ATOM 1653 N N . PRO A 1 211 ? -7.653 -4.061 -3.300 1.00 81.00 211 PRO A N 1
ATOM 1654 C CA . PRO A 1 211 ? -8.987 -3.713 -2.833 1.00 81.00 211 PRO A CA 1
ATOM 1655 C C . PRO A 1 211 ? -9.191 -2.193 -2.718 1.00 81.00 211 PRO A C 1
ATOM 1657 O O . PRO A 1 211 ? -8.342 -1.472 -2.179 1.00 81.00 211 PRO A O 1
ATOM 1660 N N . LEU A 1 212 ? -10.326 -1.698 -3.229 1.00 78.56 212 LEU A N 1
ATOM 1661 C CA . LEU A 1 212 ? -10.646 -0.265 -3.304 1.00 78.56 212 LEU A CA 1
ATOM 1662 C C . LEU A 1 212 ? -10.494 0.433 -1.948 1.00 78.56 212 LEU A C 1
ATOM 1664 O O . LEU A 1 212 ? -10.037 1.565 -1.843 1.00 78.56 212 LEU A O 1
ATOM 1668 N N . ASP A 1 213 ? -10.864 -0.251 -0.885 1.00 74.56 213 ASP A N 1
ATOM 1669 C CA . ASP A 1 213 ? -10.789 0.241 0.473 1.00 74.56 213 ASP A CA 1
ATOM 1670 C C . ASP A 1 213 ? -9.354 0.444 0.995 1.00 74.56 213 ASP A C 1
ATOM 1672 O O . ASP A 1 213 ? -9.109 1.377 1.768 1.00 74.56 213 ASP A O 1
ATOM 1676 N N . ILE A 1 214 ? -8.396 -0.373 0.546 1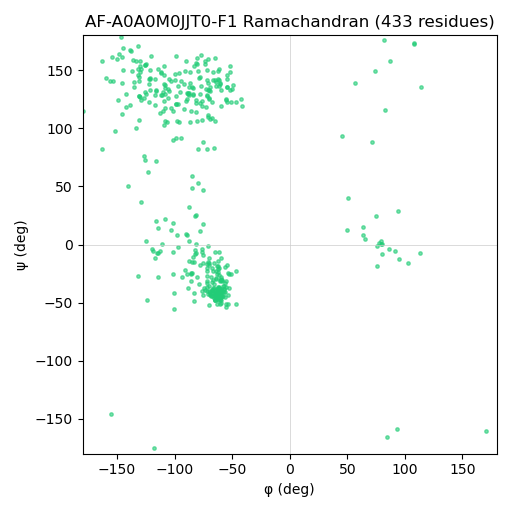.00 80.94 214 ILE A N 1
ATOM 1677 C CA . ILE A 1 214 ? -6.968 -0.178 0.822 1.00 80.94 214 ILE A CA 1
ATOM 1678 C C . ILE A 1 214 ? -6.487 1.063 0.068 1.00 80.94 214 ILE A C 1
ATOM 1680 O O . ILE A 1 214 ? -5.819 1.918 0.653 1.00 80.94 214 ILE A O 1
ATOM 1684 N N . VAL A 1 215 ? -6.914 1.230 -1.189 1.00 83.00 215 VAL A N 1
ATOM 1685 C CA . VAL A 1 215 ? -6.623 2.437 -1.978 1.00 83.00 215 VAL A CA 1
ATOM 1686 C C . VAL A 1 215 ? -7.175 3.693 -1.305 1.00 83.00 215 VAL A C 1
ATOM 1688 O O . VAL A 1 215 ? -6.451 4.676 -1.147 1.00 83.00 215 VAL A O 1
ATOM 1691 N N . LEU A 1 216 ? -8.432 3.679 -0.857 1.00 79.31 216 LEU A N 1
ATOM 1692 C CA . LEU A 1 216 ? -9.048 4.814 -0.164 1.00 79.31 216 LEU A CA 1
ATOM 1693 C C . LEU A 1 216 ? -8.329 5.148 1.151 1.00 79.31 216 LEU A C 1
ATOM 1695 O O . LEU A 1 216 ? -8.153 6.326 1.465 1.00 79.31 216 LEU A O 1
ATOM 1699 N N . THR A 1 217 ? -7.868 4.134 1.887 1.00 78.44 217 THR A N 1
ATOM 1700 C CA . THR A 1 217 ? -7.089 4.317 3.122 1.00 78.44 217 THR A CA 1
ATOM 1701 C C . THR A 1 217 ? -5.739 4.978 2.838 1.00 78.44 217 THR A C 1
ATOM 1703 O O . THR A 1 217 ? -5.400 5.977 3.474 1.00 78.44 217 THR A O 1
ATOM 1706 N N . ALA A 1 218 ? -5.004 4.488 1.834 1.00 82.94 218 ALA A N 1
ATOM 1707 C CA . ALA A 1 218 ? -3.742 5.084 1.400 1.00 82.94 218 ALA A CA 1
ATOM 1708 C C . ALA A 1 218 ? -3.923 6.537 0.935 1.00 82.94 218 ALA A C 1
ATOM 1710 O O . ALA A 1 218 ? -3.178 7.421 1.351 1.00 82.94 218 ALA A O 1
ATOM 1711 N N . ARG A 1 219 ? -4.958 6.814 0.129 1.00 82.19 219 ARG A N 1
ATOM 1712 C CA . ARG A 1 219 ? -5.291 8.175 -0.325 1.00 82.19 219 ARG A CA 1
ATOM 1713 C C . ARG A 1 219 ? -5.625 9.111 0.829 1.00 82.19 219 ARG A C 1
ATOM 1715 O O . ARG A 1 219 ? -5.217 10.267 0.796 1.00 82.19 219 ARG A O 1
ATOM 1722 N N . GLY A 1 220 ? -6.371 8.637 1.826 1.00 78.19 220 GLY A N 1
ATOM 1723 C CA . GLY A 1 220 ? -6.697 9.421 3.016 1.00 78.19 220 GLY A CA 1
ATOM 1724 C C . GLY A 1 220 ? -5.441 9.877 3.753 1.00 78.19 220 GLY A C 1
ATOM 1725 O O . GLY A 1 220 ? -5.327 11.053 4.095 1.00 78.19 220 GLY A O 1
ATOM 1726 N N . GLU A 1 221 ? -4.478 8.971 3.922 1.00 79.75 221 GLU A N 1
ATOM 1727 C CA . GLU A 1 221 ? -3.197 9.290 4.549 1.00 79.75 221 GLU A CA 1
ATOM 1728 C C . GLU A 1 221 ? -2.341 10.229 3.694 1.00 79.75 221 GLU A C 1
ATOM 1730 O O . GLU A 1 221 ? -1.809 11.211 4.208 1.00 79.75 221 GLU A O 1
ATOM 1735 N N . ILE A 1 222 ? -2.244 9.976 2.386 1.00 78.75 222 ILE A N 1
ATOM 1736 C CA . ILE A 1 222 ? -1.542 10.872 1.460 1.00 78.75 222 ILE A CA 1
ATOM 1737 C C . ILE A 1 222 ? -2.133 12.277 1.568 1.00 78.75 222 ILE A C 1
ATOM 1739 O O . ILE A 1 222 ? -1.401 13.224 1.827 1.00 78.75 222 ILE A O 1
ATOM 1743 N N . ASN A 1 223 ? -3.456 12.416 1.460 1.00 78.19 223 ASN A N 1
ATOM 1744 C CA . ASN A 1 223 ? -4.136 13.706 1.564 1.00 78.19 223 ASN A CA 1
ATOM 1745 C C . ASN A 1 223 ? -3.904 14.387 2.916 1.00 78.19 223 ASN A C 1
ATOM 1747 O O . ASN A 1 223 ? -3.726 15.603 2.949 1.00 78.19 223 ASN A O 1
ATOM 1751 N N . ARG A 1 224 ? -3.877 13.628 4.019 1.00 77.31 224 ARG A N 1
ATOM 1752 C CA . ARG A 1 224 ? -3.536 14.159 5.344 1.00 77.31 224 ARG A CA 1
ATOM 1753 C C . ARG A 1 224 ? -2.123 14.747 5.343 1.00 77.31 224 ARG A C 1
ATOM 1755 O O . ARG A 1 224 ? -1.955 15.901 5.711 1.00 77.31 224 ARG A O 1
ATOM 1762 N N . GLN A 1 225 ? -1.127 14.006 4.855 1.00 73.00 225 GLN A N 1
ATOM 1763 C CA . GLN A 1 225 ? 0.256 14.494 4.779 1.00 73.00 225 GLN A CA 1
ATOM 1764 C C . GLN A 1 225 ? 0.438 15.664 3.805 1.00 73.00 225 GLN A C 1
ATOM 1766 O O . GLN A 1 225 ? 1.276 16.535 4.043 1.00 73.00 225 GLN A O 1
ATOM 1771 N N . LEU A 1 226 ? -0.323 15.691 2.705 1.00 73.50 226 LEU A N 1
ATOM 1772 C CA . LEU A 1 226 ? -0.359 16.828 1.786 1.00 73.50 226 LEU A CA 1
ATOM 1773 C C . LEU A 1 226 ? -0.942 18.072 2.469 1.00 73.50 226 LEU A C 1
ATOM 1775 O O . LEU A 1 226 ? -0.403 19.159 2.303 1.00 73.50 226 LEU A O 1
ATOM 1779 N N . GLY A 1 227 ? -2.012 17.908 3.252 1.00 70.50 227 GLY A N 1
ATOM 1780 C CA . GLY A 1 227 ? -2.640 18.995 4.004 1.00 70.50 227 GLY A CA 1
ATOM 1781 C C . GLY A 1 227 ? -1.789 19.511 5.167 1.00 70.50 227 GLY A C 1
ATOM 1782 O O . GLY A 1 227 ? -1.773 20.713 5.421 1.00 70.50 227 GLY A O 1
ATOM 1783 N N . ASP A 1 228 ? -1.057 18.621 5.841 1.00 68.25 228 ASP A N 1
ATOM 1784 C CA . ASP A 1 228 ? -0.209 18.961 6.989 1.00 68.25 228 ASP A CA 1
ATOM 1785 C C . ASP A 1 228 ? 1.147 19.563 6.565 1.00 68.25 228 ASP A C 1
ATOM 1787 O O . ASP A 1 228 ? 1.757 20.330 7.313 1.00 68.25 228 ASP A O 1
ATOM 1791 N N . GLY A 1 229 ? 1.651 19.217 5.375 1.00 57.81 229 GLY A N 1
ATOM 1792 C CA . GLY A 1 229 ? 3.008 19.549 4.950 1.00 57.81 229 GLY A CA 1
ATOM 1793 C C . GLY A 1 229 ? 3.097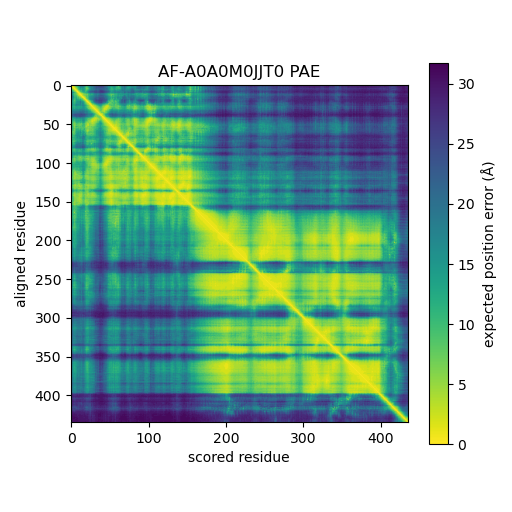 20.606 3.851 1.00 57.81 229 GLY A C 1
ATOM 1794 O O . GLY A 1 229 ? 3.053 20.240 2.693 1.00 57.81 229 GLY A O 1
ATOM 1795 N N . SER A 1 230 ? 3.448 21.851 4.201 1.00 54.31 230 SER A N 1
ATOM 1796 C CA . SER A 1 230 ? 3.988 22.906 3.306 1.00 54.31 230 SER A CA 1
ATOM 1797 C C . SER A 1 230 ? 3.026 23.605 2.317 1.00 54.31 230 SER A C 1
ATOM 1799 O O . SER A 1 230 ? 2.060 23.047 1.816 1.00 54.31 230 SER A O 1
ATOM 1801 N N . LYS A 1 231 ? 3.332 24.883 2.026 1.00 54.97 231 LYS A N 1
ATOM 1802 C CA . LYS A 1 231 ? 2.545 25.839 1.218 1.00 54.97 231 LYS A CA 1
ATOM 1803 C C . LYS A 1 231 ? 2.824 25.788 -0.299 1.00 54.97 231 LYS A C 1
ATOM 1805 O O . LYS A 1 231 ? 2.284 26.626 -1.019 1.00 54.97 231 LYS A O 1
ATOM 1810 N N . THR A 1 232 ? 3.675 24.882 -0.798 1.00 52.38 232 THR A N 1
ATOM 1811 C CA . THR A 1 232 ? 4.106 24.863 -2.216 1.00 52.38 232 THR A CA 1
ATOM 1812 C C . THR A 1 232 ? 3.998 23.479 -2.867 1.00 52.38 232 THR A C 1
ATOM 1814 O O . THR A 1 232 ? 4.300 22.459 -2.254 1.00 52.38 232 THR A O 1
ATOM 1817 N N . SER A 1 233 ? 3.575 23.447 -4.136 1.00 54.22 233 SER A N 1
ATOM 1818 C CA . SER A 1 233 ? 3.285 22.232 -4.916 1.00 54.22 233 SER A CA 1
ATOM 1819 C C . SER A 1 233 ? 4.517 21.377 -5.255 1.00 54.22 233 SER A C 1
ATOM 1821 O O . SER A 1 233 ? 4.397 20.160 -5.387 1.00 54.22 233 SER A O 1
ATOM 1823 N N . ASP A 1 234 ? 5.705 21.980 -5.365 1.00 53.22 234 ASP A N 1
ATOM 1824 C CA . ASP A 1 234 ? 6.937 21.263 -5.732 1.00 53.22 234 ASP A CA 1
ATOM 1825 C C . ASP A 1 234 ? 7.463 20.349 -4.619 1.00 53.22 234 ASP A C 1
ATOM 1827 O O . ASP A 1 234 ? 8.106 19.340 -4.904 1.00 53.22 234 ASP A O 1
ATOM 1831 N N . ALA A 1 235 ? 7.097 20.612 -3.359 1.00 53.75 235 ALA A N 1
ATOM 1832 C CA . ALA A 1 235 ? 7.465 19.775 -2.217 1.00 53.75 235 ALA A CA 1
ATOM 1833 C C . ALA A 1 235 ? 6.853 18.357 -2.264 1.00 53.75 235 ALA A C 1
ATOM 1835 O O . ALA A 1 235 ? 7.163 17.527 -1.410 1.00 53.75 235 ALA A O 1
ATOM 1836 N N . PHE A 1 236 ? 5.966 18.073 -3.224 1.00 57.25 236 PHE A N 1
ATOM 1837 C CA . PHE A 1 236 ? 5.184 16.837 -3.292 1.00 57.25 236 PHE A CA 1
ATOM 1838 C C . PHE A 1 236 ? 5.503 15.938 -4.495 1.00 57.25 236 PHE A C 1
ATOM 1840 O O . PHE A 1 236 ? 4.996 14.819 -4.558 1.00 57.25 236 PHE A O 1
ATOM 1847 N N . LYS A 1 237 ? 6.328 16.396 -5.448 1.00 56.84 237 LYS A N 1
ATOM 1848 C CA . LYS A 1 237 ? 6.545 15.715 -6.743 1.00 56.84 237 LYS A CA 1
ATOM 1849 C C . LYS A 1 237 ? 7.364 14.421 -6.647 1.00 56.84 237 LYS A C 1
ATOM 1851 O O . LYS A 1 237 ? 7.259 13.561 -7.527 1.00 56.84 237 LYS A O 1
ATOM 1856 N N . ALA A 1 238 ? 8.115 14.259 -5.561 1.00 56.25 238 ALA A N 1
ATOM 1857 C CA . ALA A 1 238 ? 8.749 13.011 -5.163 1.00 56.25 238 ALA A CA 1
ATOM 1858 C C . ALA A 1 238 ? 8.896 12.994 -3.635 1.00 56.25 238 ALA A C 1
ATOM 1860 O O . ALA A 1 238 ? 9.808 13.599 -3.078 1.00 56.25 238 ALA A O 1
ATOM 1861 N N . LYS A 1 239 ? 7.954 12.336 -2.952 1.00 61.22 239 LYS A N 1
ATOM 1862 C CA . LYS A 1 239 ? 8.047 12.084 -1.510 1.00 61.22 239 LYS A CA 1
ATOM 1863 C C . LYS A 1 239 ? 8.236 10.598 -1.267 1.00 61.22 239 LYS A C 1
ATOM 1865 O O . LYS A 1 239 ? 7.442 9.780 -1.737 1.00 61.22 239 LYS A O 1
ATOM 1870 N N . THR A 1 240 ? 9.253 10.272 -0.485 1.00 61.69 240 THR A N 1
ATOM 1871 C CA . THR A 1 240 ? 9.401 8.946 0.107 1.00 61.69 240 THR A CA 1
ATOM 1872 C C . THR A 1 240 ? 8.528 8.882 1.354 1.00 61.69 240 THR A C 1
ATOM 1874 O O . THR A 1 240 ? 8.645 9.709 2.256 1.00 61.69 240 THR A O 1
ATOM 1877 N N . PHE A 1 241 ? 7.635 7.903 1.397 1.00 62.62 241 PHE A N 1
ATOM 1878 C CA . PHE A 1 241 ? 6.844 7.557 2.567 1.00 62.62 241 PHE A CA 1
ATOM 1879 C C . PHE A 1 241 ? 7.591 6.439 3.281 1.00 62.62 241 PHE A C 1
ATOM 1881 O O . PHE A 1 241 ? 7.421 5.259 2.965 1.00 62.62 241 PHE A O 1
ATOM 1888 N N . ALA A 1 242 ? 8.456 6.815 4.222 1.00 59.94 242 ALA A N 1
ATOM 1889 C CA . ALA A 1 242 ? 9.111 5.836 5.075 1.00 59.94 242 ALA A CA 1
ATOM 1890 C C . ALA A 1 242 ? 8.035 5.060 5.853 1.00 59.94 242 ALA A C 1
ATOM 1892 O O . ALA A 1 242 ? 7.227 5.665 6.558 1.00 59.94 242 ALA A O 1
ATOM 1893 N N . SER A 1 243 ? 7.997 3.741 5.641 1.00 66.81 243 SER A N 1
ATOM 1894 C CA . SER A 1 243 ? 7.310 2.726 6.451 1.00 66.81 243 SER A CA 1
ATOM 1895 C C . SER A 1 243 ? 5.833 2.933 6.842 1.00 66.81 243 SER A C 1
ATOM 1897 O O . SER A 1 243 ? 5.316 2.178 7.668 1.00 66.81 243 SER A O 1
ATOM 1899 N N . HIS A 1 244 ? 5.096 3.888 6.256 1.00 77.50 244 HIS A N 1
ATOM 1900 C CA . HIS A 1 244 ? 3.720 4.144 6.688 1.00 77.50 244 HIS A CA 1
ATOM 1901 C C . HIS A 1 244 ? 2.791 2.959 6.344 1.00 77.50 244 HIS A C 1
ATOM 1903 O O . HIS A 1 244 ? 2.626 2.643 5.158 1.00 77.50 244 HIS A O 1
ATOM 1909 N N . PRO A 1 245 ? 2.093 2.344 7.326 1.00 78.69 245 PRO A N 1
ATOM 1910 C CA . PRO A 1 245 ? 1.311 1.130 7.101 1.00 78.69 245 PRO A CA 1
ATOM 1911 C C . PRO A 1 245 ? 0.264 1.266 5.999 1.00 78.69 245 PRO A C 1
ATOM 1913 O O . PRO A 1 245 ? 0.139 0.361 5.183 1.00 78.69 245 PRO A O 1
ATOM 1916 N N . ALA A 1 246 ? -0.445 2.397 5.920 1.00 78.75 246 ALA A N 1
ATOM 1917 C CA . ALA A 1 246 ? -1.452 2.633 4.877 1.00 78.75 246 ALA A CA 1
ATOM 1918 C C . ALA A 1 246 ? -0.880 2.581 3.448 1.00 78.75 246 ALA A C 1
ATOM 1920 O O . ALA A 1 246 ? -1.592 2.193 2.529 1.00 78.75 246 ALA A O 1
ATOM 1921 N N . ILE A 1 247 ? 0.395 2.942 3.264 1.00 83.62 247 ILE A N 1
ATOM 1922 C CA . ILE A 1 247 ? 1.067 2.907 1.960 1.00 83.62 247 ILE A CA 1
ATOM 1923 C C . ILE A 1 247 ? 1.576 1.495 1.681 1.00 83.62 247 ILE A C 1
ATOM 1925 O O . ILE A 1 247 ? 1.271 0.932 0.635 1.00 83.62 247 ILE A O 1
ATOM 1929 N N . LEU A 1 248 ? 2.269 0.881 2.645 1.00 85.25 248 LEU A N 1
ATOM 1930 C CA . LEU A 1 248 ? 2.785 -0.484 2.493 1.00 85.25 248 LEU A CA 1
ATOM 1931 C C . LEU A 1 248 ? 1.665 -1.512 2.263 1.00 85.25 248 LEU A C 1
ATOM 1933 O O . LEU A 1 248 ? 1.859 -2.481 1.530 1.00 85.25 248 LEU A O 1
ATOM 1937 N N . SER A 1 249 ? 0.476 -1.278 2.832 1.00 86.12 249 SER A N 1
ATOM 1938 C CA . SER A 1 249 ? -0.704 -2.144 2.670 1.00 86.12 249 SER A CA 1
ATOM 1939 C C . SER A 1 249 ? -1.171 -2.257 1.217 1.00 86.12 249 SER A C 1
ATOM 1941 O O . SER A 1 249 ? -1.737 -3.286 0.860 1.00 86.12 249 SER A O 1
ATOM 1943 N N . LEU A 1 250 ? -0.896 -1.256 0.363 1.00 86.69 250 LEU A N 1
ATOM 1944 C CA . LEU A 1 250 ? -1.225 -1.308 -1.070 1.00 86.69 250 LEU A CA 1
ATOM 1945 C C . LEU A 1 250 ? -0.611 -2.530 -1.758 1.00 86.69 250 LEU A C 1
ATOM 1947 O O . LEU A 1 250 ? -1.213 -3.079 -2.673 1.00 86.69 250 LEU A O 1
ATOM 1951 N N . VAL A 1 251 ? 0.570 -2.957 -1.304 1.00 88.50 251 VAL A N 1
ATOM 1952 C CA . VAL A 1 251 ? 1.222 -4.179 -1.776 1.00 88.50 251 VAL A CA 1
ATOM 1953 C C . VAL A 1 251 ? 0.990 -5.303 -0.775 1.00 88.50 251 VAL A C 1
ATOM 1955 O O . VAL A 1 251 ? 0.433 -6.335 -1.140 1.00 88.50 251 VAL A O 1
ATOM 1958 N N . ARG A 1 252 ? 1.355 -5.096 0.495 1.00 87.38 252 ARG A N 1
ATOM 1959 C CA . ARG A 1 252 ? 1.374 -6.140 1.527 1.00 87.38 252 ARG A CA 1
ATOM 1960 C C . ARG A 1 252 ? 0.032 -6.829 1.722 1.00 87.38 252 ARG A C 1
ATOM 1962 O O . ARG A 1 252 ? 0.033 -8.035 1.917 1.00 87.38 252 ARG A O 1
ATOM 1969 N N . ASP A 1 253 ? -1.076 -6.095 1.658 1.00 84.69 253 ASP A N 1
ATOM 1970 C CA . ASP A 1 253 ? -2.411 -6.583 2.028 1.00 84.69 253 ASP A CA 1
ATOM 1971 C C . ASP A 1 253 ? -3.307 -6.780 0.782 1.00 84.69 253 ASP A C 1
ATOM 1973 O O . ASP A 1 253 ? -4.535 -6.786 0.865 1.00 84.69 253 ASP A O 1
ATOM 1977 N N . SER A 1 254 ? -2.680 -6.944 -0.388 1.00 86.69 254 SER A N 1
ATOM 1978 C CA . SER A 1 254 ? -3.320 -7.101 -1.701 1.00 86.69 254 SER A CA 1
ATOM 1979 C C . SER A 1 254 ? -3.004 -8.462 -2.344 1.00 86.69 254 SER A C 1
ATOM 1981 O O . SER A 1 254 ? -2.320 -9.297 -1.747 1.00 86.69 254 SER A O 1
ATOM 1983 N N . ALA A 1 255 ? -3.457 -8.679 -3.586 1.00 89.12 255 ALA A N 1
ATOM 1984 C CA . ALA A 1 255 ? -3.078 -9.847 -4.386 1.00 89.12 255 ALA A CA 1
ATOM 1985 C C . ALA A 1 255 ? -1.649 -9.764 -4.968 1.00 89.12 255 ALA A C 1
ATOM 1987 O O . ALA A 1 255 ? -1.150 -10.750 -5.508 1.00 89.12 255 ALA A O 1
ATOM 1988 N N . VAL A 1 256 ? -0.969 -8.616 -4.867 1.00 90.00 256 VAL A N 1
ATOM 1989 C CA . VAL A 1 256 ? 0.356 -8.399 -5.477 1.00 90.00 256 VAL A CA 1
ATOM 1990 C C . VAL A 1 256 ? 1.412 -9.422 -5.036 1.00 90.00 256 VAL A C 1
ATOM 1992 O O . VAL A 1 256 ? 2.084 -9.954 -5.916 1.00 90.00 256 VAL A O 1
ATOM 1995 N N . PRO A 1 257 ? 1.563 -9.776 -3.744 1.00 90.75 257 PRO A N 1
ATOM 1996 C CA . PRO A 1 257 ? 2.554 -10.763 -3.310 1.00 90.75 257 PRO A CA 1
ATOM 1997 C C . PRO A 1 257 ? 2.379 -12.136 -3.973 1.00 90.75 257 PRO A C 1
ATOM 1999 O O . PRO A 1 257 ? 3.371 -12.782 -4.295 1.00 90.75 257 PRO A O 1
ATOM 2002 N N . ALA A 1 258 ? 1.132 -12.554 -4.222 1.00 90.44 258 ALA A N 1
ATOM 2003 C CA . ALA A 1 258 ? 0.819 -13.793 -4.935 1.00 90.44 258 ALA A CA 1
ATOM 2004 C C . ALA A 1 258 ? 1.267 -13.736 -6.396 1.00 90.44 258 ALA A C 1
ATOM 2006 O O . ALA A 1 258 ? 1.901 -14.658 -6.899 1.00 90.44 258 ALA A O 1
ATOM 2007 N N . ILE A 1 259 ? 1.000 -12.611 -7.059 1.00 90.75 259 ILE A N 1
ATOM 2008 C CA . ILE A 1 259 ? 1.430 -12.381 -8.438 1.00 90.75 259 ILE A CA 1
ATOM 2009 C C . ILE A 1 259 ? 2.955 -12.363 -8.553 1.00 90.75 259 ILE A C 1
ATOM 2011 O O . ILE A 1 259 ? 3.502 -12.932 -9.492 1.00 90.75 259 ILE A O 1
ATOM 2015 N N . LEU A 1 260 ? 3.653 -11.741 -7.604 1.00 89.75 260 LEU A N 1
ATOM 2016 C CA . LEU A 1 260 ? 5.115 -11.719 -7.601 1.00 89.75 260 LEU A CA 1
ATOM 2017 C C . LEU A 1 260 ? 5.711 -13.105 -7.368 1.00 89.75 260 LEU A C 1
ATOM 2019 O O . LEU A 1 260 ? 6.675 -13.455 -8.041 1.00 89.75 260 LEU A O 1
ATOM 2023 N N . ALA A 1 261 ? 5.131 -13.893 -6.460 1.00 90.44 261 ALA A N 1
ATOM 2024 C CA . ALA A 1 261 ? 5.562 -15.267 -6.231 1.00 90.44 261 ALA A CA 1
ATOM 2025 C C . ALA A 1 261 ? 5.430 -16.125 -7.497 1.00 90.44 261 ALA A C 1
ATOM 2027 O O . ALA A 1 261 ? 6.346 -16.880 -7.809 1.00 90.44 261 ALA A O 1
ATOM 2028 N N . GLU A 1 262 ? 4.355 -15.950 -8.266 1.00 89.44 262 GLU A N 1
ATOM 2029 C CA . GLU A 1 262 ? 4.170 -16.657 -9.538 1.00 89.44 262 GLU A CA 1
ATOM 2030 C C . GLU A 1 262 ? 5.130 -16.155 -10.634 1.00 89.44 262 GLU A C 1
ATOM 2032 O O . GLU A 1 262 ? 5.713 -16.947 -11.370 1.00 89.44 262 GLU A O 1
ATOM 2037 N N . LEU A 1 263 ? 5.325 -14.836 -10.753 1.00 87.75 263 LEU A N 1
ATOM 2038 C CA . LEU A 1 263 ? 6.127 -14.247 -11.835 1.00 87.75 263 LEU A CA 1
ATOM 2039 C C . LEU A 1 263 ? 7.642 -14.332 -11.611 1.00 87.75 263 LEU A C 1
ATOM 2041 O O . LEU A 1 263 ? 8.395 -14.422 -12.581 1.00 87.75 263 LEU A O 1
ATOM 2045 N N . LEU A 1 264 ? 8.092 -14.238 -10.360 1.00 86.75 264 LEU A N 1
ATOM 2046 C CA . LEU A 1 264 ? 9.506 -14.110 -9.986 1.00 86.75 264 LEU A CA 1
ATOM 2047 C C . LEU A 1 264 ? 9.995 -15.272 -9.105 1.00 86.75 264 LEU A C 1
ATOM 2049 O O . LEU A 1 264 ? 11.181 -15.335 -8.781 1.00 86.75 264 LEU A O 1
ATOM 2053 N N . GLY A 1 265 ? 9.101 -16.185 -8.717 1.00 87.25 265 GLY A N 1
ATOM 2054 C CA . GLY A 1 265 ? 9.382 -17.279 -7.792 1.00 87.25 265 GLY A CA 1
ATOM 2055 C C . GLY A 1 265 ? 9.323 -16.865 -6.318 1.00 87.25 265 GLY A C 1
ATOM 2056 O O . GLY A 1 265 ? 9.152 -15.696 -5.962 1.00 87.25 265 GLY A O 1
ATOM 2057 N N . GLY A 1 266 ? 9.492 -17.847 -5.431 1.00 87.00 266 GLY A N 1
ATOM 2058 C CA . GLY A 1 266 ? 9.446 -17.660 -3.978 1.00 87.00 266 GLY A CA 1
ATOM 2059 C C . GLY A 1 266 ? 8.060 -17.909 -3.374 1.00 87.00 266 GLY A C 1
ATOM 2060 O O . GLY A 1 266 ? 7.240 -18.618 -3.947 1.00 87.00 266 GLY A O 1
ATOM 2061 N N . HIS A 1 267 ? 7.822 -17.357 -2.182 1.00 88.44 267 HIS A N 1
ATOM 2062 C CA . HIS A 1 267 ? 6.556 -17.484 -1.449 1.00 88.44 267 HIS A CA 1
ATOM 2063 C C . HIS A 1 267 ? 5.952 -16.103 -1.189 1.00 88.44 267 HIS A C 1
ATOM 2065 O O . HIS A 1 267 ? 6.691 -15.138 -1.004 1.00 88.44 267 HIS A O 1
ATOM 2071 N N . GLU A 1 268 ? 4.624 -15.995 -1.111 1.00 89.12 268 GLU A N 1
ATOM 2072 C CA . GLU A 1 268 ? 3.933 -14.709 -0.915 1.00 89.12 268 GLU A CA 1
ATOM 2073 C C . GLU A 1 268 ? 4.449 -13.947 0.311 1.00 89.12 268 GLU A C 1
ATOM 2075 O O . GLU A 1 268 ? 4.715 -12.746 0.246 1.00 89.12 268 GLU A O 1
ATOM 2080 N N . ASP A 1 269 ? 4.650 -14.660 1.421 1.00 86.62 269 ASP A N 1
ATOM 2081 C CA . ASP A 1 269 ? 5.118 -14.079 2.685 1.00 86.62 269 ASP A CA 1
ATOM 2082 C C . ASP A 1 269 ? 6.492 -13.419 2.565 1.00 86.62 269 ASP A C 1
ATOM 2084 O O . ASP A 1 269 ? 6.757 -12.416 3.228 1.00 86.62 269 ASP A O 1
ATOM 2088 N N . TRP A 1 270 ? 7.348 -13.929 1.673 1.00 86.31 270 TRP A N 1
ATOM 2089 C CA . TRP A 1 270 ? 8.658 -13.341 1.401 1.00 86.31 270 TRP A CA 1
ATOM 2090 C C . TRP A 1 270 ? 8.517 -11.909 0.878 1.00 86.31 270 TRP A C 1
ATOM 2092 O O . TRP A 1 270 ? 9.256 -11.023 1.312 1.00 86.31 270 TRP A O 1
ATOM 2102 N N . TYR A 1 271 ? 7.547 -11.676 -0.013 1.00 87.50 271 TYR A N 1
ATOM 2103 C CA . TYR A 1 271 ? 7.260 -10.355 -0.572 1.00 87.50 271 TYR A CA 1
ATOM 2104 C C . TYR A 1 271 ? 6.554 -9.459 0.443 1.00 87.50 271 TYR A C 1
ATOM 2106 O O . TYR A 1 271 ? 6.870 -8.276 0.525 1.00 87.50 271 TYR A O 1
ATOM 2114 N N . ARG A 1 272 ? 5.646 -10.005 1.265 1.00 86.56 272 ARG A N 1
ATOM 2115 C CA . ARG A 1 272 ? 4.944 -9.232 2.308 1.00 86.56 272 ARG A CA 1
ATOM 2116 C C . ARG A 1 272 ? 5.899 -8.652 3.354 1.00 86.56 272 ARG A C 1
ATOM 2118 O O . ARG A 1 272 ? 5.678 -7.538 3.823 1.00 86.56 272 ARG A O 1
ATOM 2125 N N . GLN A 1 273 ? 6.945 -9.393 3.718 1.00 82.56 273 GLN A N 1
ATOM 2126 C CA . GLN A 1 273 ? 7.867 -9.033 4.804 1.00 82.56 273 GLN A CA 1
ATOM 2127 C C . GLN A 1 273 ? 9.005 -8.091 4.385 1.00 82.56 273 GLN A C 1
ATOM 2129 O O . GLN A 1 273 ? 9.668 -7.524 5.249 1.00 82.56 273 GLN A O 1
ATOM 2134 N N . ARG A 1 274 ? 9.253 -7.919 3.081 1.00 81.25 274 ARG A N 1
ATOM 2135 C CA . ARG A 1 274 ? 10.380 -7.124 2.552 1.00 81.25 274 ARG A CA 1
ATOM 2136 C C . ARG A 1 274 ? 10.024 -5.698 2.135 1.00 81.25 274 ARG A C 1
ATOM 2138 O O . ARG A 1 274 ? 10.848 -5.013 1.542 1.00 81.25 274 ARG A O 1
ATOM 2145 N N . LEU A 1 275 ? 8.810 -5.251 2.431 1.00 80.19 275 LEU A N 1
ATOM 2146 C CA . LEU A 1 275 ? 8.357 -3.899 2.119 1.00 80.19 275 LEU A CA 1
ATOM 2147 C C . LEU A 1 275 ? 8.754 -2.960 3.262 1.00 80.19 275 LEU A C 1
ATOM 2149 O O . LEU A 1 275 ? 8.139 -2.990 4.327 1.00 80.19 275 LEU A O 1
ATOM 2153 N N . ASP A 1 276 ? 9.773 -2.136 3.044 1.00 77.25 276 ASP A N 1
ATOM 2154 C CA . ASP A 1 276 ? 10.291 -1.183 4.035 1.00 77.25 276 ASP A CA 1
ATOM 2155 C C . ASP A 1 276 ? 9.826 0.262 3.787 1.00 77.25 276 ASP A C 1
ATOM 2157 O O . ASP A 1 276 ? 9.719 1.075 4.710 1.00 77.25 276 ASP A O 1
ATOM 2161 N N . SER A 1 277 ? 9.502 0.584 2.539 1.00 79.00 277 SER A N 1
ATOM 2162 C CA . SER A 1 277 ? 9.231 1.941 2.092 1.00 79.00 277 SER A CA 1
ATOM 2163 C C . SER A 1 277 ? 8.320 1.963 0.866 1.00 79.00 277 SER A C 1
ATOM 2165 O O . SER A 1 277 ? 8.131 0.966 0.168 1.00 79.00 277 SER A O 1
ATOM 2167 N N . GLY A 1 278 ? 7.715 3.124 0.620 1.00 77.62 278 GLY A N 1
ATOM 2168 C CA . GLY A 1 278 ? 6.999 3.412 -0.615 1.00 77.62 278 GLY A CA 1
ATOM 2169 C C . GLY A 1 278 ? 7.338 4.811 -1.106 1.00 77.62 278 GLY A C 1
ATOM 2170 O O . GLY A 1 278 ? 7.596 5.713 -0.310 1.00 77.62 278 GLY A O 1
ATOM 2171 N N . GLN A 1 279 ? 7.315 5.012 -2.418 1.00 77.81 279 GLN A N 1
ATOM 2172 C CA . GLN A 1 279 ? 7.466 6.331 -3.019 1.00 77.81 279 GLN A CA 1
ATOM 2173 C C . GLN A 1 279 ? 6.137 6.776 -3.616 1.00 77.81 279 GLN A C 1
ATOM 2175 O O . GLN A 1 279 ? 5.438 6.002 -4.268 1.00 77.81 279 GLN A O 1
ATOM 2180 N N . LEU A 1 280 ? 5.798 8.046 -3.415 1.00 77.50 280 LEU A N 1
ATOM 2181 C CA . LEU A 1 280 ? 4.670 8.664 -4.087 1.00 77.50 280 LEU A CA 1
ATOM 2182 C C . LEU A 1 280 ? 5.159 9.471 -5.285 1.00 77.50 280 LEU A C 1
ATOM 2184 O O . LEU A 1 280 ? 5.914 10.437 -5.142 1.00 77.50 280 LEU A O 1
ATOM 2188 N N . ALA A 1 281 ? 4.665 9.096 -6.459 1.00 76.12 281 ALA A N 1
ATOM 2189 C CA . ALA A 1 281 ? 4.811 9.867 -7.681 1.00 76.12 281 ALA A CA 1
ATOM 2190 C C . ALA A 1 281 ? 3.530 10.679 -7.923 1.00 76.12 281 ALA A C 1
ATOM 2192 O O . ALA A 1 281 ? 2.583 10.189 -8.533 1.00 76.12 281 ALA A O 1
ATOM 2193 N N . LEU A 1 282 ? 3.489 11.923 -7.432 1.00 74.31 282 LEU A N 1
ATOM 2194 C CA . LEU A 1 282 ? 2.417 12.859 -7.783 1.00 74.31 282 LEU A CA 1
ATOM 2195 C C . LEU A 1 282 ? 2.747 13.566 -9.092 1.00 74.31 282 LEU A C 1
ATOM 2197 O O . LEU A 1 282 ? 3.873 14.022 -9.308 1.00 74.31 282 LEU A O 1
ATOM 2201 N N . ARG A 1 283 ? 1.743 13.661 -9.957 1.00 71.56 283 ARG A N 1
ATOM 2202 C CA . ARG A 1 283 ? 1.781 14.424 -11.201 1.00 71.56 283 ARG A CA 1
ATOM 2203 C C . ARG A 1 283 ? 0.536 15.290 -11.240 1.00 71.56 283 ARG A C 1
ATOM 2205 O O . ARG A 1 283 ? -0.569 14.784 -11.050 1.00 71.56 283 ARG A O 1
ATOM 2212 N N . PHE A 1 284 ? 0.715 16.586 -11.451 1.00 67.88 284 PHE A N 1
ATOM 2213 C CA . PHE A 1 284 ? -0.390 17.515 -11.623 1.00 67.88 284 PHE A CA 1
ATOM 2214 C C . PHE A 1 284 ? -0.600 17.806 -13.112 1.00 67.88 284 PHE A C 1
ATOM 2216 O O . PHE A 1 284 ? 0.372 17.849 -13.878 1.00 67.88 284 PHE A O 1
ATOM 2223 N N . PRO A 1 285 ? -1.851 18.039 -13.548 1.00 62.22 285 PRO A N 1
ATOM 2224 C CA . PRO A 1 285 ? -2.113 18.526 -14.895 1.00 62.22 285 PRO A CA 1
ATOM 2225 C C . PRO A 1 285 ? -1.255 19.762 -15.197 1.00 62.22 285 PRO A C 1
ATOM 2227 O O . PRO A 1 285 ? -1.317 20.755 -14.475 1.00 62.22 285 PRO A O 1
ATOM 2230 N N . GLY A 1 286 ? -0.443 19.696 -16.255 1.00 57.88 286 GLY A N 1
ATOM 2231 C CA . GLY A 1 286 ? 0.453 20.788 -16.651 1.00 57.88 286 GLY A CA 1
ATOM 2232 C C . GLY A 1 286 ? 1.935 20.613 -16.294 1.00 57.88 286 GLY A C 1
ATOM 2233 O O . GLY A 1 286 ? 2.748 21.291 -16.915 1.00 57.88 286 GLY A O 1
ATOM 2234 N N . ASP A 1 287 ? 2.317 19.693 -15.395 1.00 58.56 287 ASP A N 1
ATOM 2235 C CA . ASP A 1 287 ? 3.713 19.550 -14.916 1.00 58.56 287 ASP A CA 1
ATOM 2236 C C . ASP A 1 287 ? 4.737 19.240 -16.026 1.00 58.56 287 ASP A C 1
ATOM 2238 O O . ASP A 1 287 ? 5.905 19.604 -15.917 1.00 58.56 287 ASP A O 1
ATOM 2242 N N . LEU A 1 288 ? 4.301 18.584 -17.104 1.00 60.56 288 LEU A N 1
ATOM 2243 C CA . LEU A 1 288 ? 5.119 18.268 -18.281 1.00 60.56 288 LEU A CA 1
ATOM 2244 C C . LEU A 1 288 ? 4.611 18.968 -19.542 1.00 60.56 288 LEU A C 1
ATOM 2246 O O . LEU A 1 288 ? 4.897 18.520 -20.647 1.00 60.56 288 LEU A O 1
ATOM 2250 N N . CYS A 1 289 ? 3.823 20.034 -19.414 1.00 59.91 289 CYS A N 1
ATOM 2251 C CA . CYS A 1 289 ? 3.349 20.786 -20.570 1.00 59.91 289 CYS A CA 1
ATOM 2252 C C . CYS A 1 289 ? 4.319 21.936 -20.906 1.00 59.91 289 CYS A C 1
ATOM 2254 O O . CYS A 1 289 ? 4.953 22.483 -20.002 1.00 59.91 289 CYS A O 1
ATOM 2256 N N . PRO A 1 290 ? 4.450 22.344 -22.184 1.00 59.41 290 PRO A N 1
ATOM 2257 C CA . PRO A 1 290 ? 5.284 23.485 -22.555 1.00 59.41 290 PRO A CA 1
ATOM 2258 C C . PRO A 1 290 ? 4.916 24.762 -21.771 1.00 59.41 290 PRO A C 1
ATOM 2260 O O . PRO A 1 290 ? 3.724 24.986 -21.511 1.00 59.41 290 PRO A O 1
ATOM 2263 N N . PRO A 1 291 ? 5.889 25.633 -21.436 1.00 58.06 291 PRO A N 1
ATOM 2264 C CA . PRO A 1 291 ? 5.617 26.918 -20.793 1.00 58.06 291 PRO A CA 1
ATOM 2265 C C . PRO A 1 291 ? 4.563 27.734 -21.557 1.00 58.06 291 PRO A C 1
ATOM 2267 O O . PRO A 1 291 ? 4.625 27.854 -22.779 1.00 58.06 291 PRO A O 1
ATOM 2270 N N . GLY A 1 292 ? 3.574 28.282 -20.843 1.00 56.97 292 GLY A N 1
ATOM 2271 C CA . GLY A 1 292 ? 2.486 29.077 -21.434 1.00 56.97 292 GLY A CA 1
ATOM 2272 C C . GLY A 1 292 ? 1.380 28.265 -22.120 1.00 56.97 292 GLY A C 1
ATOM 2273 O O . GLY A 1 292 ? 0.423 28.841 -22.641 1.00 56.97 292 GLY A O 1
ATOM 2274 N N . SER A 1 293 ? 1.468 26.935 -22.113 1.00 56.28 293 SER A N 1
ATOM 2275 C CA . SER A 1 293 ? 0.408 26.094 -22.656 1.00 56.28 293 SER A CA 1
ATOM 2276 C C . SER A 1 293 ? -0.844 26.130 -21.763 1.00 56.28 293 SER A C 1
ATOM 2278 O O . SER A 1 293 ? -0.782 25.956 -20.548 1.00 56.28 293 SER A O 1
ATOM 2280 N N . LYS A 1 294 ? -2.025 26.309 -22.371 1.00 52.31 294 LYS A N 1
ATOM 2281 C CA . LYS A 1 294 ? -3.332 26.155 -21.693 1.00 52.31 294 LYS A CA 1
ATOM 2282 C C . LYS A 1 294 ? -3.695 24.676 -21.466 1.00 52.31 294 LYS A C 1
ATOM 2284 O O . LYS A 1 294 ? -4.850 24.341 -21.241 1.00 52.31 294 LYS A O 1
ATOM 2289 N N . LEU A 1 295 ? -2.721 23.768 -21.548 1.00 50.88 295 LEU A N 1
ATOM 2290 C CA . LEU A 1 295 ? -2.942 22.322 -21.598 1.00 50.88 295 LEU A CA 1
ATOM 2291 C C . LEU A 1 295 ? -3.429 21.720 -20.280 1.00 50.88 295 LEU A C 1
ATOM 2293 O O . LEU A 1 295 ? -4.022 20.645 -20.315 1.00 50.88 295 LEU A O 1
ATOM 2297 N N . GLY A 1 296 ? -3.314 22.452 -19.165 1.00 46.47 296 GLY A N 1
ATOM 2298 C CA . GLY A 1 296 ? -4.016 22.120 -17.921 1.00 46.47 296 GLY A CA 1
ATOM 2299 C C . GLY A 1 296 ? -5.538 21.975 -18.091 1.00 46.47 296 GLY A C 1
ATOM 2300 O O . GLY A 1 296 ? -6.173 21.348 -17.252 1.00 46.47 296 GLY A O 1
ATOM 2301 N N . THR A 1 297 ? -6.119 22.494 -19.186 1.00 47.69 297 THR A N 1
ATOM 2302 C CA . THR A 1 297 ? -7.540 22.331 -19.544 1.00 47.69 297 THR A CA 1
ATOM 2303 C C . THR A 1 297 ? -7.796 21.610 -20.876 1.00 47.69 297 THR A C 1
ATOM 2305 O O . THR A 1 297 ? -8.953 21.343 -21.189 1.00 47.69 297 THR A O 1
ATOM 2308 N N . GLN A 1 298 ? -6.764 21.288 -21.670 1.00 48.31 298 GLN A N 1
ATOM 2309 C CA . GLN A 1 298 ? -6.910 20.720 -23.028 1.00 48.31 298 GLN A CA 1
ATOM 2310 C C . GLN A 1 298 ? -6.337 19.305 -23.199 1.00 48.31 298 GLN A C 1
ATOM 2312 O O . GLN A 1 298 ? -6.612 18.658 -24.205 1.00 48.31 298 GLN A O 1
ATOM 2317 N N . GLY A 1 299 ? -5.566 18.800 -22.236 1.00 51.56 299 GLY A N 1
ATOM 2318 C CA . GLY A 1 299 ? -5.293 17.371 -22.111 1.00 51.56 299 GLY A CA 1
ATOM 2319 C C . GLY A 1 299 ? -4.294 16.727 -23.092 1.00 51.56 299 GLY A C 1
ATOM 2320 O O . GLY A 1 299 ? -3.752 15.674 -22.777 1.00 51.56 299 GLY A O 1
ATOM 2321 N N . SER A 1 300 ? -3.962 17.320 -24.239 1.00 54.97 300 SER A N 1
ATOM 2322 C CA . SER A 1 300 ? -3.054 16.692 -25.223 1.00 54.97 300 SER A CA 1
ATOM 2323 C C . SER A 1 300 ? -1.697 17.399 -25.341 1.00 54.97 300 SER A C 1
ATOM 2325 O O . SER A 1 300 ? -1.662 18.594 -25.620 1.00 54.97 300 SER A O 1
ATOM 2327 N N . ILE A 1 301 ? -0.570 16.685 -25.235 1.00 62.19 301 ILE A N 1
ATOM 2328 C CA . ILE A 1 301 ? 0.753 17.242 -25.584 1.00 62.19 301 ILE A CA 1
ATOM 2329 C C . ILE A 1 301 ? 1.016 17.148 -27.097 1.00 62.19 301 ILE A C 1
ATOM 2331 O O . ILE A 1 301 ? 0.481 16.268 -27.771 1.00 62.19 301 ILE A O 1
ATOM 2335 N N . SER A 1 302 ? 1.852 18.035 -27.651 1.00 65.81 302 SER A N 1
ATOM 2336 C CA . SER A 1 302 ? 2.251 17.936 -29.062 1.00 65.81 302 SER A CA 1
ATOM 2337 C C . SER A 1 302 ? 3.206 16.757 -29.289 1.00 65.81 302 SER A C 1
ATOM 2339 O O . SER A 1 302 ? 4.005 16.417 -28.414 1.00 65.81 302 SER A O 1
ATOM 2341 N N . ALA A 1 303 ? 3.176 16.164 -30.487 1.00 68.75 303 ALA A N 1
ATOM 2342 C CA . ALA A 1 303 ? 4.090 15.078 -30.855 1.00 68.75 303 ALA A CA 1
ATOM 2343 C C . ALA A 1 303 ? 5.568 15.491 -30.712 1.00 68.75 303 ALA A C 1
ATOM 2345 O O . ALA A 1 303 ? 6.366 14.744 -30.164 1.00 68.75 303 ALA A O 1
ATOM 2346 N N . ALA A 1 304 ? 5.923 16.716 -31.113 1.00 72.81 304 ALA A N 1
ATOM 2347 C CA . ALA A 1 304 ? 7.284 17.236 -30.966 1.00 72.81 304 ALA A CA 1
ATOM 2348 C C . ALA A 1 304 ? 7.736 17.333 -29.497 1.00 72.81 304 ALA A C 1
ATOM 2350 O O . ALA A 1 304 ? 8.893 17.066 -29.183 1.00 72.81 304 ALA A O 1
ATOM 2351 N N . HIS A 1 305 ? 6.823 17.688 -28.588 1.00 72.94 305 HIS A N 1
ATOM 2352 C CA . HIS A 1 305 ? 7.122 17.740 -27.157 1.00 72.94 305 HIS A CA 1
ATOM 2353 C C . HIS A 1 305 ? 7.327 16.339 -26.571 1.00 72.94 305 HIS A C 1
ATOM 2355 O O . HIS A 1 305 ? 8.264 16.116 -25.805 1.00 72.94 305 HIS A O 1
ATOM 2361 N N . PHE A 1 306 ? 6.507 15.372 -26.992 1.00 73.00 306 PHE A N 1
ATOM 2362 C CA . PHE A 1 306 ? 6.693 13.966 -26.635 1.00 73.00 306 PHE A CA 1
ATOM 2363 C C . PHE A 1 306 ? 8.050 13.419 -27.099 1.00 73.00 306 PHE A C 1
ATOM 2365 O O . PHE A 1 306 ? 8.753 12.786 -26.313 1.00 73.00 306 PHE A O 1
ATOM 2372 N N . GLU A 1 307 ? 8.445 13.706 -28.342 1.00 75.69 307 GLU A N 1
ATOM 2373 C CA . GLU A 1 307 ? 9.741 13.298 -28.901 1.00 75.69 307 GLU A CA 1
ATOM 2374 C C . GLU A 1 307 ? 10.934 13.833 -28.092 1.00 75.69 307 GLU A C 1
ATOM 2376 O O . GLU A 1 307 ? 11.968 13.169 -27.997 1.00 75.69 307 GLU A O 1
ATOM 2381 N N . GLY A 1 308 ? 10.789 15.011 -27.477 1.00 76.31 308 GLY A N 1
ATOM 2382 C CA . GLY A 1 308 ? 11.766 15.549 -26.532 1.00 76.31 308 GLY A CA 1
ATOM 2383 C C . GLY A 1 308 ? 11.793 14.770 -25.215 1.00 76.31 308 GLY A C 1
ATOM 2384 O O . GLY A 1 308 ? 12.852 14.304 -24.796 1.00 76.31 308 GLY A O 1
ATOM 2385 N N . ILE A 1 309 ? 10.630 14.582 -24.582 1.00 75.75 309 ILE A N 1
ATOM 2386 C CA . ILE A 1 309 ? 10.516 13.906 -23.277 1.00 75.75 309 ILE A CA 1
ATOM 2387 C C . ILE A 1 309 ? 10.985 12.453 -23.352 1.00 75.75 309 ILE A C 1
ATOM 2389 O O . ILE A 1 309 ? 11.718 11.999 -22.475 1.00 75.75 309 ILE A O 1
ATOM 2393 N N . ARG A 1 310 ? 10.596 11.710 -24.395 1.00 76.56 310 ARG A N 1
ATOM 2394 C CA . ARG A 1 310 ? 10.853 10.264 -24.479 1.00 76.56 310 ARG A CA 1
ATOM 2395 C C . ARG A 1 310 ? 12.345 9.909 -24.508 1.00 76.56 310 ARG A C 1
ATOM 2397 O O . ARG A 1 310 ? 12.696 8.765 -24.232 1.00 76.56 310 ARG A O 1
ATOM 2404 N N . LYS A 1 311 ? 13.218 10.869 -24.833 1.00 78.69 311 LYS A N 1
ATOM 2405 C CA . LYS A 1 311 ? 14.684 10.715 -24.831 1.00 78.69 311 LYS A CA 1
ATOM 2406 C C . LYS A 1 311 ? 15.307 10.911 -23.445 1.00 78.69 311 LYS A C 1
ATOM 2408 O O . LYS A 1 311 ? 16.441 10.499 -23.238 1.00 78.69 311 LYS A O 1
ATOM 2413 N N . GLY A 1 312 ? 14.571 11.484 -22.494 1.00 81.38 312 GLY A N 1
ATOM 2414 C CA . GLY A 1 312 ? 14.981 11.674 -21.100 1.00 81.38 312 GLY A CA 1
ATOM 2415 C C . GLY A 1 312 ? 14.672 10.481 -20.192 1.00 81.38 312 GLY A C 1
ATOM 2416 O O . GLY A 1 312 ? 14.340 10.682 -19.029 1.00 81.38 312 GLY A O 1
ATOM 2417 N N . TRP A 1 313 ? 14.716 9.253 -20.713 1.00 85.75 313 TRP A N 1
ATOM 2418 C CA . TRP A 1 313 ? 14.418 8.050 -19.933 1.00 85.75 313 TRP A CA 1
ATOM 2419 C C . TRP A 1 313 ? 15.518 7.736 -18.908 1.00 85.75 313 TRP A C 1
ATOM 2421 O O . TRP A 1 313 ? 16.674 8.170 -19.031 1.00 85.75 313 TRP A O 1
ATOM 2431 N N . HIS A 1 314 ? 15.145 6.953 -17.897 1.00 85.50 314 HIS A N 1
ATOM 2432 C CA . HIS A 1 314 ? 16.034 6.456 -16.853 1.00 85.50 314 HIS A CA 1
ATOM 2433 C C . HIS A 1 314 ? 15.848 4.949 -16.634 1.00 85.50 314 HIS A C 1
ATOM 2435 O O . HIS A 1 314 ? 14.948 4.324 -17.195 1.00 85.50 314 HIS A O 1
ATOM 2441 N N . ILE A 1 315 ? 16.745 4.380 -15.834 1.00 85.00 315 ILE A N 1
ATOM 2442 C CA . ILE A 1 315 ? 16.739 2.989 -15.383 1.00 85.00 315 ILE A CA 1
ATOM 2443 C C . ILE A 1 315 ? 16.711 3.048 -13.858 1.00 85.00 315 ILE A C 1
ATOM 2445 O O . ILE A 1 315 ? 17.596 3.670 -13.265 1.00 85.00 315 ILE A O 1
ATOM 2449 N N . ASP A 1 316 ? 15.712 2.444 -13.218 1.00 81.50 316 ASP A N 1
ATOM 2450 C CA . ASP A 1 316 ? 15.676 2.394 -11.754 1.00 81.50 316 ASP A CA 1
ATOM 2451 C C . ASP A 1 316 ? 16.895 1.616 -11.210 1.00 81.50 316 ASP A C 1
ATOM 2453 O O . ASP A 1 316 ? 17.461 0.747 -11.874 1.00 81.50 316 ASP A O 1
ATOM 2457 N N . GLY A 1 317 ? 17.367 1.973 -10.014 1.00 80.44 317 GLY A N 1
ATOM 2458 C CA . GLY A 1 317 ? 18.576 1.388 -9.418 1.00 80.44 317 GLY A CA 1
ATOM 2459 C C . GLY A 1 317 ? 19.906 1.957 -9.936 1.00 80.44 317 GLY A C 1
ATOM 2460 O O . GLY A 1 317 ? 20.949 1.683 -9.335 1.00 80.44 317 GLY A O 1
ATOM 2461 N N . CYS A 1 318 ? 19.897 2.794 -10.980 1.00 87.25 318 CYS A N 1
ATOM 2462 C CA . CYS A 1 318 ? 21.077 3.567 -11.380 1.00 87.25 318 CYS A CA 1
ATOM 2463 C C . CYS A 1 318 ? 21.291 4.785 -10.463 1.00 87.25 318 CYS A C 1
ATOM 2465 O O . CYS A 1 318 ? 20.309 5.411 -10.052 1.00 87.25 318 CYS A O 1
ATOM 2467 N N . PRO A 1 319 ? 22.551 5.149 -10.164 1.00 86.81 319 PRO A N 1
ATOM 2468 C CA . PRO A 1 319 ? 22.833 6.310 -9.335 1.00 86.81 319 PRO A CA 1
ATOM 2469 C C . PRO A 1 319 ? 22.544 7.629 -10.074 1.00 86.81 319 PRO A C 1
ATOM 2471 O O . PRO A 1 319 ? 22.775 7.759 -11.281 1.00 86.81 319 PRO A O 1
ATOM 2474 N N . SER A 1 320 ? 22.008 8.612 -9.352 1.00 85.12 320 SER A N 1
ATOM 2475 C CA . SER A 1 320 ? 21.758 9.981 -9.814 1.00 85.12 320 SER A CA 1
ATOM 2476 C C . SER A 1 320 ? 21.537 10.945 -8.644 1.00 85.12 320 SER A C 1
ATOM 2478 O O . SER A 1 320 ? 21.062 10.551 -7.579 1.00 85.12 320 SER A O 1
ATOM 2480 N N . ASP A 1 321 ? 21.751 12.236 -8.883 1.00 84.06 321 ASP A N 1
ATOM 2481 C CA . ASP A 1 321 ? 21.515 13.301 -7.895 1.00 84.06 321 ASP A CA 1
ATOM 2482 C C . ASP A 1 321 ? 20.030 13.688 -7.733 1.00 84.06 321 ASP A C 1
ATOM 2484 O O . ASP A 1 321 ? 19.707 14.717 -7.140 1.00 84.06 321 ASP A O 1
ATOM 2488 N N . PHE A 1 322 ? 19.098 12.900 -8.285 1.00 78.50 322 PHE A N 1
ATOM 2489 C CA . PHE A 1 322 ? 17.681 13.265 -8.334 1.00 78.50 322 PHE A CA 1
ATOM 2490 C C . PHE A 1 322 ? 17.005 13.250 -6.953 1.00 78.50 322 PHE A C 1
ATOM 2492 O O . PHE A 1 322 ? 16.240 14.161 -6.632 1.00 78.50 322 PHE A O 1
ATOM 2499 N N . LEU A 1 323 ? 17.270 12.224 -6.137 1.00 73.12 323 LEU A N 1
ATOM 2500 C CA . LEU A 1 323 ? 16.689 12.047 -4.806 1.00 73.12 323 LEU A CA 1
ATOM 2501 C C . LEU A 1 323 ? 17.771 11.676 -3.781 1.00 73.12 323 LEU A C 1
ATOM 2503 O O . LEU A 1 323 ? 18.134 10.500 -3.680 1.00 73.12 323 LEU A O 1
ATOM 2507 N N . PRO A 1 324 ? 18.252 12.648 -2.983 1.00 77.69 324 PRO A N 1
ATOM 2508 C CA . PRO A 1 324 ? 19.203 12.385 -1.906 1.00 77.69 324 PRO A CA 1
ATOM 2509 C C . PRO A 1 324 ? 18.704 11.308 -0.931 1.00 77.69 324 PRO A C 1
ATOM 2511 O O . PRO A 1 324 ? 17.538 11.318 -0.527 1.00 77.69 324 PRO A O 1
ATOM 2514 N N . GLY A 1 325 ? 19.584 10.382 -0.557 1.00 75.31 325 GLY A N 1
ATOM 2515 C CA . GLY A 1 325 ? 19.297 9.219 0.283 1.00 75.31 325 GLY A CA 1
ATOM 2516 C C . GLY A 1 325 ? 18.544 8.071 -0.403 1.00 75.31 325 GLY A C 1
ATOM 2517 O O . GLY A 1 325 ? 18.274 7.066 0.253 1.00 75.31 325 GLY A O 1
ATOM 2518 N N . VAL A 1 326 ? 18.177 8.205 -1.684 1.00 75.88 326 VAL A N 1
ATOM 2519 C CA . VAL A 1 326 ? 17.475 7.162 -2.458 1.00 75.88 326 VAL A CA 1
ATOM 2520 C C . VAL A 1 326 ? 18.232 6.805 -3.732 1.00 75.88 326 VAL A C 1
ATOM 2522 O O . VAL A 1 326 ? 18.389 5.623 -4.027 1.00 75.88 326 VAL A O 1
ATOM 2525 N N . THR A 1 327 ? 18.672 7.805 -4.499 1.00 79.06 327 THR A N 1
ATOM 2526 C CA . THR A 1 327 ? 19.347 7.601 -5.789 1.00 79.06 327 THR A CA 1
ATOM 2527 C C . THR A 1 327 ? 20.818 8.010 -5.786 1.00 79.06 327 THR A C 1
ATOM 2529 O O . THR A 1 327 ? 21.499 7.769 -6.773 1.00 79.06 327 THR A O 1
ATOM 2532 N N . ASP A 1 328 ? 21.339 8.605 -4.715 1.00 84.00 328 ASP A N 1
ATOM 2533 C CA . ASP A 1 328 ? 22.708 9.140 -4.609 1.00 84.00 328 ASP A CA 1
ATOM 2534 C C . ASP A 1 328 ? 23.780 8.073 -4.292 1.00 84.00 328 ASP A C 1
ATOM 2536 O O . ASP A 1 328 ? 24.859 8.365 -3.775 1.00 84.00 328 ASP A O 1
ATOM 2540 N N . HIS A 1 329 ? 23.520 6.814 -4.641 1.00 85.50 329 HIS A N 1
ATOM 2541 C CA . HIS A 1 329 ? 24.374 5.652 -4.372 1.00 85.50 329 HIS A CA 1
ATOM 2542 C C . HIS A 1 329 ? 25.474 5.435 -5.430 1.00 85.50 329 HIS A C 1
ATOM 2544 O O . HIS A 1 329 ? 25.668 4.324 -5.935 1.00 85.50 329 HIS A O 1
ATOM 2550 N N . PHE A 1 330 ? 26.219 6.492 -5.773 1.00 89.62 330 PHE A N 1
ATOM 2551 C CA . PHE A 1 330 ? 27.332 6.417 -6.732 1.00 89.62 330 PHE A CA 1
ATOM 2552 C C . PHE A 1 330 ? 28.365 5.353 -6.341 1.00 89.62 330 PHE A C 1
ATOM 2554 O O . PHE A 1 330 ? 28.675 5.130 -5.170 1.00 89.62 330 PHE A O 1
ATOM 2561 N N . GLY A 1 331 ? 28.906 4.669 -7.345 1.00 89.75 331 GLY A N 1
ATOM 2562 C CA . GLY A 1 331 ? 29.769 3.507 -7.165 1.00 89.75 331 GLY A CA 1
ATOM 2563 C C . GLY A 1 331 ? 29.005 2.185 -7.039 1.00 89.75 331 GLY A C 1
ATOM 2564 O O . GLY A 1 331 ? 29.632 1.128 -7.034 1.00 89.75 331 GLY A O 1
ATOM 2565 N N . THR A 1 332 ? 27.674 2.184 -7.014 1.00 87.25 332 THR A N 1
ATOM 2566 C CA . THR A 1 332 ? 26.896 0.939 -7.040 1.00 87.25 332 THR A CA 1
ATOM 2567 C C . THR A 1 332 ? 25.742 1.062 -8.026 1.00 87.25 332 THR A C 1
ATOM 2569 O O . THR A 1 332 ? 25.090 2.092 -8.106 1.00 87.25 332 THR A O 1
ATOM 2572 N N . ILE A 1 333 ? 25.476 -0.001 -8.786 1.00 84.19 333 ILE A N 1
ATOM 2573 C CA . ILE A 1 333 ? 24.208 -0.159 -9.507 1.00 84.19 333 ILE A CA 1
ATOM 2574 C C . ILE A 1 333 ? 23.400 -1.172 -8.708 1.00 84.19 333 ILE A C 1
ATOM 2576 O O . ILE A 1 333 ? 23.844 -2.304 -8.504 1.00 84.19 333 ILE A O 1
ATOM 2580 N N . HIS A 1 334 ? 22.249 -0.753 -8.193 1.00 79.94 334 HIS A N 1
ATOM 2581 C CA . HIS A 1 334 ? 21.387 -1.646 -7.434 1.00 79.94 334 HIS A CA 1
ATOM 2582 C C . HIS A 1 334 ? 20.648 -2.570 -8.396 1.00 79.94 334 HIS A C 1
ATOM 2584 O O . HIS A 1 334 ? 19.924 -2.116 -9.280 1.00 79.94 334 HIS A O 1
ATOM 2590 N N . ASN A 1 335 ? 20.808 -3.877 -8.197 1.00 66.31 335 ASN A N 1
ATOM 2591 C CA . ASN A 1 335 ? 19.934 -4.852 -8.831 1.00 66.31 335 ASN A CA 1
ATOM 2592 C C . ASN A 1 335 ? 18.557 -4.741 -8.180 1.00 66.31 335 ASN A C 1
ATOM 2594 O O . ASN A 1 335 ? 18.443 -4.865 -6.959 1.00 66.31 335 ASN A O 1
ATOM 2598 N N . PHE A 1 336 ? 17.520 -4.541 -8.985 1.00 68.31 336 PHE A N 1
ATOM 2599 C CA . PHE A 1 336 ? 16.150 -4.599 -8.506 1.00 68.31 336 PHE A CA 1
ATOM 2600 C C . PHE A 1 336 ? 15.378 -5.661 -9.281 1.00 68.31 336 PHE A C 1
ATOM 2602 O O . PHE A 1 336 ? 15.444 -5.740 -10.503 1.00 68.31 336 PHE A O 1
ATOM 2609 N N . ASN A 1 337 ? 14.650 -6.506 -8.555 1.00 68.06 337 ASN A N 1
ATOM 2610 C CA . ASN A 1 337 ? 13.894 -7.592 -9.172 1.00 68.06 337 ASN A CA 1
ATOM 2611 C C . ASN A 1 337 ? 12.656 -7.054 -9.892 1.00 68.06 337 ASN A C 1
ATOM 2613 O O . ASN A 1 337 ? 12.300 -7.544 -10.961 1.00 68.06 337 ASN A O 1
ATOM 2617 N N . VAL A 1 338 ? 11.988 -6.064 -9.288 1.00 81.00 338 VAL A N 1
ATOM 2618 C CA . VAL A 1 338 ? 10.776 -5.465 -9.838 1.00 81.00 338 VAL A CA 1
ATOM 2619 C C . VAL A 1 338 ? 10.475 -4.075 -9.256 1.00 81.00 338 VAL A C 1
ATOM 2621 O O . VAL A 1 338 ? 10.669 -3.867 -8.059 1.00 81.00 338 VAL A O 1
ATOM 2624 N N . LEU A 1 339 ? 9.956 -3.146 -10.070 1.00 83.94 339 LEU A N 1
ATOM 2625 C CA . LEU A 1 339 ? 9.240 -1.956 -9.589 1.00 83.94 339 LEU A CA 1
ATOM 2626 C C . LEU A 1 339 ? 7.734 -2.228 -9.590 1.00 83.94 339 LEU A C 1
ATOM 2628 O O . LEU A 1 339 ? 7.186 -2.685 -10.597 1.00 83.94 339 LEU A O 1
ATOM 2632 N N . ILE A 1 340 ? 7.068 -1.916 -8.476 1.00 86.44 340 ILE A N 1
ATOM 2633 C CA . ILE A 1 340 ? 5.622 -2.075 -8.317 1.00 86.44 340 ILE A CA 1
ATOM 2634 C C . ILE A 1 340 ? 4.965 -0.696 -8.271 1.00 86.44 340 ILE A C 1
ATOM 2636 O O . ILE A 1 340 ? 5.182 0.067 -7.332 1.00 86.44 340 ILE A O 1
ATOM 2640 N N . GLY A 1 341 ? 4.137 -0.381 -9.266 1.00 85.50 341 GLY A N 1
ATOM 2641 C CA . GLY A 1 341 ? 3.351 0.854 -9.298 1.00 85.50 341 GLY A CA 1
ATOM 2642 C C . GLY A 1 341 ? 1.880 0.583 -9.002 1.00 85.50 341 GLY A C 1
ATOM 2643 O O . GLY A 1 341 ? 1.271 -0.219 -9.697 1.00 85.50 341 GLY A O 1
ATOM 2644 N N . VAL A 1 342 ? 1.283 1.260 -8.019 1.00 85.50 342 VAL A N 1
ATOM 2645 C CA . VAL A 1 342 ? -0.165 1.176 -7.746 1.00 85.50 342 VAL A CA 1
ATOM 2646 C C . VAL A 1 342 ? -0.832 2.487 -8.143 1.00 85.50 342 VAL A C 1
ATOM 2648 O O . VAL A 1 342 ? -0.452 3.551 -7.653 1.00 85.50 342 VAL A O 1
ATOM 2651 N N . LEU A 1 343 ? -1.832 2.429 -9.026 1.00 82.69 343 LEU A N 1
ATOM 2652 C CA . LEU A 1 343 ? -2.572 3.626 -9.432 1.00 82.69 343 LEU A CA 1
ATOM 2653 C C . LEU A 1 343 ? -3.589 4.024 -8.354 1.00 82.69 343 LEU A C 1
ATOM 2655 O O . LEU A 1 343 ? -4.479 3.253 -8.001 1.00 82.69 343 LEU A O 1
ATOM 2659 N N . LEU A 1 344 ? -3.466 5.254 -7.846 1.00 81.56 344 LEU A N 1
ATOM 2660 C CA . LEU A 1 344 ? -4.323 5.800 -6.780 1.00 81.56 344 LEU A CA 1
ATOM 2661 C C . LEU A 1 344 ? -5.417 6.747 -7.293 1.00 81.56 344 LEU A C 1
ATOM 2663 O O . LEU A 1 344 ? -6.273 7.188 -6.524 1.00 81.56 344 LEU A O 1
ATOM 2667 N N . SER A 1 345 ? -5.392 7.077 -8.579 1.00 75.00 345 SER A N 1
ATOM 2668 C CA . SER A 1 345 ? -6.387 7.908 -9.246 1.00 75.00 345 SER A CA 1
ATOM 2669 C C . SER A 1 345 ? -6.607 7.418 -10.665 1.00 75.00 345 SER A C 1
ATOM 2671 O O . SER A 1 345 ? -5.681 6.921 -11.309 1.00 75.00 345 SER A O 1
ATOM 2673 N N . ASP A 1 346 ? -7.823 7.620 -11.152 1.00 69.44 346 ASP A N 1
ATOM 2674 C CA . ASP A 1 346 ? -8.165 7.352 -12.540 1.00 69.44 346 ASP A CA 1
ATOM 2675 C C . ASP A 1 346 ? -7.313 8.233 -13.461 1.00 69.44 346 ASP A C 1
ATOM 2677 O O . ASP A 1 346 ? -7.048 9.404 -13.178 1.00 69.44 346 ASP A O 1
ATOM 2681 N N . THR A 1 347 ? -6.894 7.661 -14.584 1.00 61.75 347 THR A N 1
ATOM 2682 C CA . THR A 1 347 ? -6.296 8.400 -15.699 1.00 61.75 347 THR A CA 1
ATOM 2683 C C . THR A 1 347 ? -7.377 8.566 -16.765 1.00 61.75 347 THR A C 1
ATOM 2685 O O . THR A 1 347 ? -7.906 7.577 -17.279 1.00 61.75 347 THR A O 1
ATOM 2688 N N . PHE A 1 348 ? -7.787 9.812 -17.028 1.00 52.59 348 PHE A N 1
ATOM 2689 C CA . PHE A 1 348 ? -8.929 10.115 -17.897 1.00 52.59 348 PHE A CA 1
ATOM 2690 C C . PHE A 1 348 ? -8.553 10.201 -19.386 1.00 52.59 348 PHE A C 1
ATOM 2692 O O . PHE A 1 348 ? -7.474 10.661 -19.752 1.00 52.59 348 PHE A O 1
ATOM 2699 N N . ASP A 1 349 ? -9.528 9.815 -20.213 1.00 48.84 349 ASP A N 1
ATOM 2700 C CA . ASP A 1 349 ? -9.654 9.937 -21.670 1.00 48.84 349 ASP A CA 1
ATOM 2701 C C . ASP A 1 349 ? -8.569 9.345 -22.590 1.00 48.84 349 ASP A C 1
ATOM 2703 O O . ASP A 1 349 ? -7.356 9.416 -22.400 1.00 48.84 349 ASP A O 1
ATOM 2707 N N . LYS A 1 350 ? -9.045 8.733 -23.681 1.00 46.16 350 LYS A N 1
ATOM 2708 C CA . LYS A 1 350 ? -8.205 8.258 -24.784 1.00 46.16 350 LYS A CA 1
ATOM 2709 C C . LYS A 1 350 ? -7.601 9.467 -25.505 1.00 46.16 350 LYS A C 1
ATOM 2711 O O . LYS A 1 350 ? -8.293 10.128 -26.265 1.00 46.16 350 LYS A O 1
ATOM 2716 N N . GLY A 1 351 ? -6.297 9.687 -25.345 1.00 49.72 351 GLY A N 1
ATOM 2717 C CA . GLY A 1 351 ? -5.553 10.714 -26.094 1.00 49.72 351 GLY A CA 1
ATOM 2718 C C . GLY A 1 351 ? -5.025 11.860 -25.236 1.00 49.72 351 GLY A C 1
ATOM 2719 O O . GLY A 1 351 ? -4.219 12.652 -25.718 1.00 49.72 351 GLY A O 1
ATOM 2720 N N . THR A 1 352 ? -5.415 11.896 -23.966 1.00 55.12 352 THR A N 1
ATOM 2721 C CA . THR A 1 352 ? -4.840 12.761 -22.943 1.00 55.12 352 THR A CA 1
ATOM 2722 C C . THR A 1 352 ? -3.508 12.174 -22.476 1.00 55.12 352 THR A C 1
ATOM 2724 O O . THR A 1 352 ? -3.442 10.982 -22.193 1.00 55.12 352 THR A O 1
ATOM 2727 N N . MET A 1 353 ? -2.436 12.967 -22.443 1.00 59.97 353 MET A N 1
ATOM 2728 C CA . MET A 1 353 ? -1.157 12.562 -21.839 1.00 59.97 353 MET A CA 1
ATOM 2729 C C . MET A 1 353 ? -1.064 13.215 -20.463 1.00 59.97 353 MET A C 1
ATOM 2731 O O . MET A 1 353 ? -0.619 14.356 -20.340 1.00 59.97 353 MET A O 1
ATOM 2735 N N . ALA A 1 354 ? -1.563 12.510 -19.449 1.00 58.19 354 ALA A N 1
ATOM 2736 C CA . ALA A 1 354 ? -1.819 13.033 -18.110 1.00 58.19 354 ALA A CA 1
ATOM 2737 C C . ALA A 1 354 ? -0.735 12.657 -17.081 1.00 58.19 354 ALA A C 1
ATOM 2739 O O . ALA A 1 354 ? -0.962 12.755 -15.876 1.00 58.19 354 ALA A O 1
ATOM 2740 N N . GLY A 1 355 ? 0.453 12.254 -17.544 1.00 64.69 355 GLY A N 1
ATOM 2741 C CA . GLY A 1 355 ? 1.576 11.876 -16.678 1.00 64.69 355 GLY A CA 1
ATOM 2742 C C . GLY A 1 355 ? 1.648 10.377 -16.398 1.00 64.69 355 GLY A C 1
ATOM 2743 O O . GLY A 1 355 ? 2.121 9.967 -15.340 1.00 64.69 355 GLY A O 1
ATOM 2744 N N . GLU A 1 356 ? 1.165 9.566 -17.337 1.00 70.62 356 GLU A N 1
ATOM 2745 C CA . GLU A 1 356 ? 1.269 8.115 -17.297 1.00 70.62 356 GLU A CA 1
ATOM 2746 C C . GLU A 1 356 ? 2.733 7.672 -17.298 1.00 70.62 356 GLU A C 1
ATOM 2748 O O . GLU A 1 356 ? 3.609 8.308 -17.891 1.00 70.62 356 GLU A O 1
ATOM 2753 N N . LEU A 1 357 ? 2.983 6.519 -16.684 1.00 75.50 357 LEU A N 1
ATOM 2754 C CA . LEU A 1 357 ? 4.238 5.821 -16.881 1.00 75.50 357 LEU A CA 1
ATOM 2755 C C . LEU A 1 357 ? 4.341 5.360 -18.343 1.00 75.50 357 LEU A C 1
ATOM 2757 O O . LEU A 1 357 ? 3.355 4.937 -18.958 1.00 75.50 357 LEU A O 1
ATOM 2761 N N . VAL A 1 358 ? 5.547 5.441 -18.892 1.00 76.75 358 VAL A N 1
ATOM 2762 C CA . VAL A 1 358 ? 5.852 5.030 -20.260 1.00 76.75 358 VAL A CA 1
ATOM 2763 C C . VAL A 1 358 ? 7.080 4.142 -20.219 1.00 76.75 358 VAL A C 1
ATOM 2765 O O . VAL A 1 358 ? 8.109 4.531 -19.670 1.00 76.75 358 VAL A O 1
ATOM 2768 N N . CYS A 1 359 ? 6.970 2.962 -20.822 1.00 81.50 359 CYS A N 1
ATOM 2769 C CA . CYS A 1 359 ? 8.075 2.018 -20.920 1.00 81.50 359 CYS A CA 1
ATOM 2770 C C . CYS A 1 359 ? 8.323 1.613 -22.368 1.00 81.50 359 CYS A C 1
ATOM 2772 O O . CYS A 1 359 ? 7.425 1.642 -23.214 1.00 81.50 359 CYS A O 1
ATOM 2774 N N . TYR A 1 360 ? 9.565 1.216 -22.630 1.00 85.50 360 TYR A N 1
ATOM 2775 C CA . TYR A 1 360 ? 9.997 0.645 -23.898 1.00 85.50 360 TYR A CA 1
ATOM 2776 C C . TYR A 1 360 ? 9.974 -0.891 -23.783 1.00 85.50 360 TYR A C 1
ATOM 2778 O O . TYR A 1 360 ? 10.844 -1.440 -23.099 1.00 85.50 360 TYR A O 1
ATOM 2786 N N . PRO A 1 361 ? 8.995 -1.593 -24.391 1.00 85.81 361 PRO A N 1
ATOM 2787 C CA . PRO A 1 361 ? 8.942 -3.059 -24.399 1.00 85.81 361 PRO A CA 1
ATOM 2788 C C . PRO A 1 361 ? 10.271 -3.728 -24.756 1.00 85.81 361 PRO A C 1
ATOM 2790 O O . PRO A 1 361 ? 10.818 -3.472 -25.812 1.00 85.81 361 PRO A O 1
ATOM 2793 N N . GLY A 1 362 ? 10.819 -4.585 -23.900 1.00 86.94 362 GLY A N 1
ATOM 2794 C CA . GLY A 1 362 ? 12.061 -5.313 -24.190 1.00 86.94 362 GLY A CA 1
ATOM 2795 C C . GLY A 1 362 ? 13.341 -4.502 -23.991 1.00 86.94 362 GLY A C 1
ATOM 2796 O O . GLY A 1 362 ? 14.443 -5.013 -24.224 1.00 86.94 362 GLY A O 1
ATOM 2797 N N . SER A 1 363 ? 13.229 -3.256 -23.518 1.00 87.69 363 SER A N 1
ATOM 2798 C CA . SER A 1 363 ? 14.388 -2.411 -23.212 1.00 87.69 363 SER A CA 1
ATOM 2799 C C . SER A 1 363 ? 15.313 -3.030 -22.166 1.00 87.69 363 SER A C 1
ATOM 2801 O O . SER A 1 363 ? 16.522 -2.855 -22.271 1.00 87.69 363 SER A O 1
ATOM 2803 N N . HIS A 1 364 ? 14.799 -3.824 -21.222 1.00 85.56 364 HIS A N 1
ATOM 2804 C CA . HIS A 1 364 ? 15.610 -4.544 -20.232 1.00 85.56 364 HIS A CA 1
ATOM 2805 C C . HIS A 1 364 ? 16.590 -5.531 -20.883 1.00 85.56 364 HIS A C 1
ATOM 2807 O O . HIS A 1 364 ? 17.747 -5.603 -20.471 1.00 85.56 364 HIS A O 1
ATOM 2813 N N . ILE A 1 365 ? 16.171 -6.244 -21.934 1.00 87.50 365 ILE A N 1
ATOM 2814 C CA . ILE A 1 365 ? 17.032 -7.165 -22.695 1.00 87.50 365 ILE A CA 1
ATOM 2815 C C . ILE A 1 365 ? 17.987 -6.382 -23.601 1.00 87.50 365 ILE A C 1
ATOM 2817 O O . ILE A 1 365 ? 19.170 -6.718 -23.694 1.00 87.50 365 ILE A O 1
ATOM 2821 N N . ALA A 1 366 ? 17.486 -5.348 -24.283 1.00 89.38 366 ALA A N 1
ATOM 2822 C CA . ALA A 1 366 ? 18.296 -4.535 -25.189 1.00 89.38 366 ALA A CA 1
ATOM 2823 C C . ALA A 1 366 ? 19.440 -3.829 -24.445 1.00 89.38 366 ALA A C 1
ATOM 2825 O O . ALA A 1 366 ? 20.593 -3.892 -24.874 1.00 89.38 366 ALA A O 1
ATOM 2826 N N . LEU A 1 367 ? 19.135 -3.223 -23.296 1.00 88.75 367 LEU A N 1
ATOM 2827 C CA . LEU A 1 367 ? 20.110 -2.548 -22.443 1.00 88.75 367 LEU A CA 1
ATOM 2828 C C . LEU A 1 367 ? 21.092 -3.536 -21.812 1.00 88.75 367 LEU A C 1
ATOM 2830 O O . LEU A 1 367 ? 22.284 -3.246 -21.780 1.00 88.75 367 LEU A O 1
ATOM 2834 N N . SER A 1 368 ? 20.632 -4.719 -21.387 1.00 86.81 368 SER A N 1
ATOM 2835 C CA . SER A 1 368 ? 21.516 -5.783 -20.888 1.00 86.81 368 SER A CA 1
ATOM 2836 C C . SER A 1 368 ? 22.587 -6.135 -21.931 1.00 86.81 368 SER A C 1
ATOM 2838 O O . SER A 1 368 ? 23.780 -5.977 -21.671 1.00 86.81 368 SER A O 1
ATOM 2840 N N . LYS A 1 369 ? 22.173 -6.453 -23.166 1.00 89.38 369 LYS A N 1
ATOM 2841 C CA . LYS A 1 369 ? 23.091 -6.748 -24.283 1.00 89.38 369 LYS A CA 1
ATOM 2842 C C . LYS A 1 369 ? 23.999 -5.572 -24.638 1.00 89.38 369 LYS A C 1
ATOM 2844 O O . LYS A 1 369 ? 25.147 -5.772 -25.040 1.00 89.38 369 LYS A O 1
ATOM 2849 N N . TYR A 1 370 ? 23.489 -4.344 -24.545 1.00 91.00 370 TYR A N 1
ATOM 2850 C CA . TYR A 1 370 ? 24.285 -3.145 -24.783 1.00 91.00 370 TYR A CA 1
ATOM 2851 C C . TYR A 1 370 ? 25.415 -3.027 -23.755 1.00 91.00 370 TYR A C 1
ATOM 2853 O O . TYR A 1 370 ? 26.574 -2.895 -24.146 1.00 91.00 370 TYR A O 1
ATOM 2861 N N . PHE A 1 371 ? 25.113 -3.131 -22.462 1.00 90.38 371 PHE A N 1
ATOM 2862 C CA . PHE A 1 371 ? 26.112 -3.000 -21.400 1.00 90.38 371 PHE A CA 1
ATOM 2863 C C . PHE A 1 371 ? 27.062 -4.201 -21.306 1.00 90.38 371 PHE A C 1
ATOM 2865 O O . PHE A 1 371 ? 28.218 -4.034 -20.921 1.00 90.38 371 PHE A O 1
ATOM 2872 N N . GLU A 1 372 ? 26.636 -5.397 -21.723 1.00 89.06 372 GLU A N 1
ATOM 2873 C CA . GLU A 1 372 ? 27.534 -6.546 -21.911 1.00 89.06 372 GLU A CA 1
ATOM 2874 C C . GLU A 1 372 ? 28.642 -6.251 -22.928 1.00 89.06 372 GLU A C 1
ATOM 2876 O O . GLU A 1 372 ? 29.794 -6.627 -22.716 1.00 89.06 372 GLU A O 1
ATOM 2881 N N . ARG A 1 373 ? 28.304 -5.550 -24.016 1.00 93.94 373 ARG A N 1
ATOM 2882 C CA . ARG A 1 373 ? 29.244 -5.188 -25.089 1.00 93.94 373 ARG A CA 1
ATOM 2883 C C . ARG A 1 373 ? 30.036 -3.913 -24.795 1.00 93.94 373 ARG A C 1
ATOM 2885 O O . ARG A 1 373 ? 31.123 -3.752 -25.336 1.00 93.94 373 ARG A O 1
ATOM 2892 N N . ASN A 1 374 ? 29.507 -3.031 -23.949 1.00 92.12 374 ASN A N 1
ATOM 2893 C CA . ASN A 1 374 ? 30.065 -1.711 -23.637 1.00 92.12 374 ASN A CA 1
ATOM 2894 C C . ASN A 1 374 ? 30.308 -1.581 -22.124 1.00 92.12 374 ASN A C 1
ATOM 2896 O O . ASN A 1 374 ? 29.674 -0.784 -21.427 1.00 92.12 374 ASN A O 1
ATOM 2900 N N . ARG A 1 375 ? 31.197 -2.427 -21.590 1.00 91.81 375 ARG A N 1
ATOM 2901 C CA . ARG A 1 375 ? 31.458 -2.531 -20.141 1.00 91.81 375 ARG A CA 1
ATOM 2902 C C . ARG A 1 375 ? 32.054 -1.253 -19.549 1.00 91.81 375 ARG A C 1
ATOM 2904 O O . ARG A 1 375 ? 31.816 -0.961 -18.383 1.00 91.81 375 ARG A O 1
ATOM 2911 N N . ASP A 1 376 ? 32.794 -0.488 -20.342 1.00 94.56 376 ASP A N 1
ATOM 2912 C CA . ASP A 1 376 ? 33.329 0.820 -19.964 1.00 94.56 376 ASP A CA 1
ATOM 2913 C C . ASP A 1 376 ? 32.214 1.856 -19.742 1.00 94.56 376 ASP A C 1
ATOM 2915 O O . ASP A 1 376 ? 32.291 2.655 -18.811 1.00 94.56 376 ASP A O 1
ATOM 2919 N N . VAL A 1 377 ? 31.148 1.809 -20.547 1.00 92.81 377 VAL A N 1
ATOM 2920 C CA . VAL A 1 377 ? 29.967 2.669 -20.375 1.00 92.81 377 VAL A CA 1
ATOM 2921 C C . VAL A 1 377 ? 29.198 2.283 -19.113 1.00 92.81 377 VAL A C 1
ATOM 2923 O O . VAL A 1 377 ? 28.780 3.162 -18.363 1.00 92.81 377 VAL A O 1
ATOM 2926 N N . LEU A 1 378 ? 29.052 0.982 -18.837 1.00 90.06 378 LEU A N 1
ATOM 2927 C CA . LEU A 1 378 ? 28.436 0.502 -17.595 1.00 90.06 378 LEU A CA 1
ATOM 2928 C C . LEU A 1 378 ? 29.211 0.974 -16.355 1.00 90.06 378 LEU A C 1
ATOM 2930 O O . LEU A 1 378 ? 28.611 1.367 -15.357 1.00 90.06 378 LEU A O 1
ATOM 2934 N N . GLU A 1 379 ? 30.541 0.965 -16.425 1.00 92.50 379 GLU A N 1
ATOM 2935 C CA . GLU A 1 379 ? 31.394 1.435 -15.335 1.00 92.50 379 GLU A CA 1
ATOM 2936 C C . GLU A 1 379 ? 31.270 2.948 -15.115 1.00 92.50 379 GLU A C 1
ATOM 2938 O O . GLU A 1 379 ? 31.142 3.399 -13.976 1.00 92.50 379 GLU A O 1
ATOM 2943 N N . LYS A 1 380 ? 31.211 3.740 -16.191 1.00 93.62 380 LYS A N 1
ATOM 2944 C CA . LYS A 1 380 ? 30.923 5.179 -16.091 1.00 93.62 380 LYS A CA 1
ATOM 2945 C C . LYS A 1 380 ? 29.538 5.441 -15.513 1.00 93.62 380 LYS A C 1
ATOM 2947 O O . LYS A 1 380 ? 29.409 6.265 -14.620 1.00 93.62 380 LYS A O 1
ATOM 2952 N N . LEU A 1 381 ? 28.515 4.698 -15.934 1.00 90.81 381 LEU A N 1
ATOM 2953 C CA . LEU A 1 381 ? 27.172 4.782 -15.349 1.00 90.81 381 LEU A CA 1
ATOM 2954 C C . LEU A 1 381 ? 27.189 4.490 -13.840 1.00 90.81 381 LEU A C 1
ATOM 2956 O O . LEU A 1 381 ? 26.515 5.174 -13.075 1.00 90.81 381 LEU A O 1
ATOM 2960 N N . ARG A 1 382 ? 27.984 3.510 -13.396 1.00 91.06 382 ARG A N 1
ATOM 2961 C CA . ARG A 1 382 ? 28.145 3.181 -11.974 1.00 91.06 382 ARG A CA 1
ATOM 2962 C C . ARG A 1 382 ? 28.784 4.326 -11.186 1.00 91.06 382 ARG A C 1
ATOM 2964 O O . ARG A 1 382 ? 28.350 4.599 -10.072 1.00 91.06 382 ARG A O 1
ATOM 2971 N N . VAL A 1 383 ? 29.833 4.952 -11.718 1.00 92.69 383 VAL A N 1
ATOM 2972 C CA . VAL A 1 383 ? 30.650 5.941 -10.987 1.00 92.69 383 VAL A CA 1
ATOM 2973 C C . VAL A 1 383 ? 30.107 7.363 -11.111 1.00 92.69 383 VAL A C 1
ATOM 2975 O O . VAL A 1 383 ? 30.162 8.122 -10.151 1.00 92.69 383 VAL A O 1
ATOM 2978 N N . GLU A 1 384 ? 29.582 7.714 -12.278 1.00 92.19 384 GLU A N 1
ATOM 2979 C CA . GLU A 1 384 ? 29.227 9.081 -12.671 1.00 92.19 384 GLU A CA 1
ATOM 2980 C C . GLU A 1 384 ? 27.711 9.259 -12.881 1.00 92.19 384 GLU A C 1
ATOM 2982 O O . GLU A 1 384 ? 27.235 10.379 -13.050 1.00 92.19 384 GLU A O 1
ATOM 2987 N N . GLY A 1 385 ? 26.928 8.176 -12.831 1.00 88.75 385 GLY A N 1
ATOM 2988 C CA . GLY A 1 385 ? 25.467 8.223 -12.813 1.00 88.75 385 GLY A CA 1
ATOM 2989 C C . GLY A 1 385 ? 24.785 8.319 -14.178 1.00 88.75 385 GLY A C 1
ATOM 2990 O O . GLY A 1 385 ? 25.365 8.053 -15.235 1.00 88.75 385 GLY A O 1
ATOM 2991 N N . GLY A 1 386 ? 23.492 8.654 -14.136 1.00 84.81 386 GLY A N 1
ATOM 2992 C CA . GLY A 1 386 ? 22.545 8.535 -15.254 1.00 84.81 386 GLY A CA 1
ATOM 2993 C C . GLY A 1 386 ? 22.863 9.318 -16.536 1.00 84.81 386 GLY A C 1
ATOM 2994 O O . GLY A 1 386 ? 22.237 9.054 -17.562 1.00 84.81 386 GLY A O 1
ATOM 2995 N N . GLU A 1 387 ? 23.830 10.235 -16.529 1.00 86.00 387 GLU A N 1
ATOM 2996 C CA . GLU A 1 387 ? 24.261 10.963 -17.734 1.00 86.00 387 GLU A CA 1
ATOM 2997 C C . GLU A 1 387 ? 24.963 10.066 -18.762 1.00 86.00 387 GLU A C 1
ATOM 2999 O O . GLU A 1 387 ? 24.961 10.369 -19.954 1.00 86.00 387 GLU A O 1
ATOM 3004 N N . HIS A 1 388 ? 25.475 8.910 -18.330 1.00 90.44 388 HIS A N 1
ATOM 3005 C CA . HIS A 1 388 ? 26.099 7.915 -19.212 1.00 90.44 388 HIS A CA 1
ATOM 3006 C C . HIS A 1 388 ? 25.119 6.890 -19.783 1.00 90.44 388 HIS A C 1
ATOM 3008 O O . HIS A 1 388 ? 25.526 5.923 -20.430 1.00 90.44 388 HIS A O 1
ATOM 3014 N N . LEU A 1 389 ? 23.814 7.088 -19.580 1.00 90.44 389 LEU A N 1
ATOM 3015 C CA . LEU A 1 389 ? 22.812 6.302 -20.287 1.00 90.44 389 LEU A CA 1
ATOM 3016 C C . LEU A 1 389 ? 22.893 6.582 -21.799 1.00 90.44 389 LEU A C 1
ATOM 3018 O O . LEU A 1 389 ? 23.015 7.741 -22.205 1.00 90.44 389 LEU A O 1
ATOM 3022 N N . PRO A 1 390 ? 22.754 5.562 -22.668 1.00 91.25 390 PRO A N 1
ATOM 3023 C CA . PRO A 1 390 ? 22.876 5.707 -24.121 1.00 91.25 390 PRO A CA 1
ATOM 3024 C C . PRO A 1 390 ? 21.645 6.371 -24.770 1.00 91.25 390 PRO A C 1
ATOM 3026 O O . PRO A 1 390 ? 21.136 5.920 -25.795 1.00 91.25 390 PRO A O 1
ATOM 3029 N N . ARG A 1 391 ? 21.158 7.481 -24.203 1.00 89.06 391 ARG A N 1
ATOM 3030 C CA . ARG A 1 391 ? 19.968 8.223 -24.654 1.00 89.06 391 ARG A CA 1
ATOM 3031 C C . ARG A 1 391 ? 20.105 8.733 -26.092 1.00 89.06 391 ARG A C 1
ATOM 3033 O O . ARG A 1 391 ? 19.120 8.778 -26.827 1.00 89.06 391 ARG A O 1
ATOM 3040 N N . ALA A 1 392 ? 21.321 9.039 -26.544 1.00 87.75 392 ALA A N 1
ATOM 3041 C CA . ALA A 1 392 ? 21.583 9.397 -27.941 1.00 87.75 392 ALA A CA 1
ATOM 3042 C C . ALA A 1 392 ? 21.288 8.246 -28.927 1.00 87.75 392 ALA A C 1
ATOM 3044 O O . ALA A 1 392 ? 21.021 8.496 -30.097 1.00 87.75 392 ALA A O 1
ATOM 3045 N N . GLN A 1 393 ? 21.300 6.997 -28.450 1.00 88.44 393 GLN A N 1
ATOM 3046 C CA . GLN A 1 393 ? 21.031 5.790 -29.233 1.00 88.44 393 GLN A CA 1
ATOM 3047 C C . GLN A 1 393 ? 19.622 5.236 -28.983 1.00 88.44 393 GLN A C 1
ATOM 3049 O O . GLN A 1 393 ? 19.350 4.119 -29.402 1.00 88.44 393 GLN A O 1
ATOM 3054 N N . THR A 1 394 ? 18.729 5.990 -28.322 1.00 85.00 394 THR A N 1
ATOM 3055 C CA . THR A 1 394 ? 17.367 5.540 -27.9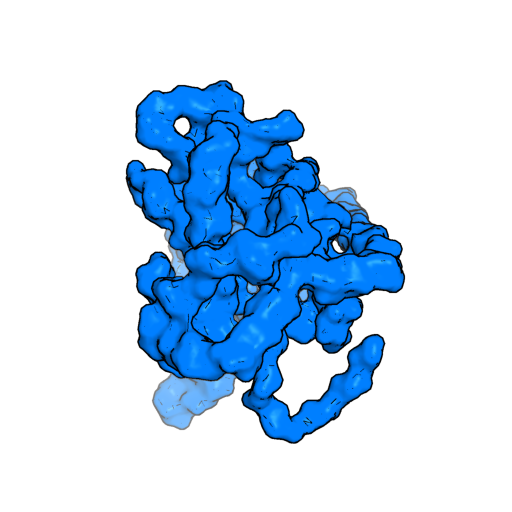60 1.00 85.00 394 THR A CA 1
ATOM 3056 C C . THR A 1 394 ? 16.662 4.860 -29.131 1.00 85.00 394 THR A C 1
ATOM 3058 O O . THR A 1 394 ? 16.201 3.735 -28.990 1.00 85.00 394 THR A O 1
ATOM 3061 N N . ASP A 1 395 ? 16.632 5.510 -30.297 1.00 83.69 395 ASP A N 1
ATOM 3062 C CA . ASP A 1 395 ? 15.923 4.982 -31.464 1.00 83.69 395 ASP A CA 1
ATOM 3063 C C . ASP A 1 395 ? 16.591 3.714 -32.004 1.00 83.69 395 ASP A C 1
ATOM 3065 O O . ASP A 1 395 ? 15.896 2.765 -32.305 1.00 83.69 395 ASP A O 1
ATOM 3069 N N . ALA A 1 396 ? 17.925 3.631 -32.029 1.00 86.31 396 ALA A N 1
ATOM 3070 C CA . ALA A 1 396 ? 18.635 2.435 -32.492 1.00 86.31 396 ALA A CA 1
ATOM 3071 C C . ALA A 1 396 ? 18.542 1.256 -31.505 1.00 86.31 396 ALA A C 1
ATOM 3073 O O . ALA A 1 396 ? 18.462 0.099 -31.912 1.00 86.31 396 ALA A O 1
ATOM 3074 N N . LEU A 1 397 ? 18.560 1.540 -30.199 1.00 84.00 397 LEU A N 1
ATOM 3075 C CA . LEU A 1 397 ? 18.448 0.533 -29.142 1.00 84.00 397 LEU A CA 1
ATOM 3076 C C . LEU A 1 397 ? 17.035 -0.030 -29.044 1.00 84.00 397 LEU A C 1
ATOM 3078 O O . LEU A 1 397 ? 16.865 -1.202 -28.706 1.00 84.00 397 LEU A O 1
ATOM 3082 N N . PHE A 1 398 ? 16.037 0.804 -29.332 1.00 82.81 398 PHE A N 1
ATOM 3083 C CA . PHE A 1 398 ? 14.628 0.485 -29.152 1.00 82.81 398 PHE A CA 1
ATOM 3084 C C . PHE A 1 398 ? 13.852 0.420 -30.486 1.00 82.81 398 PHE A C 1
ATOM 3086 O O . PHE A 1 398 ? 12.628 0.376 -30.475 1.00 82.81 398 PHE A O 1
ATOM 3093 N N . ASP A 1 399 ? 14.535 0.356 -31.637 1.00 62.19 399 ASP A N 1
ATOM 3094 C CA . ASP A 1 399 ? 13.962 0.533 -32.994 1.00 62.19 399 ASP A CA 1
ATOM 3095 C C . ASP A 1 399 ? 12.906 -0.521 -33.381 1.00 62.19 399 ASP A C 1
ATOM 3097 O O . ASP A 1 399 ? 12.021 -0.305 -34.212 1.00 62.19 399 ASP A O 1
ATOM 3101 N N . HIS A 1 400 ? 12.958 -1.693 -32.744 1.00 52.00 400 HIS A N 1
ATOM 3102 C CA . HIS A 1 400 ? 11.960 -2.752 -32.924 1.00 52.00 400 HIS A CA 1
ATOM 3103 C C . HIS A 1 400 ? 10.638 -2.474 -32.183 1.00 52.00 400 HIS A C 1
ATOM 3105 O O . HIS A 1 400 ? 9.674 -3.225 -32.326 1.00 52.00 400 HIS A O 1
ATOM 3111 N N . ILE A 1 401 ? 10.570 -1.380 -31.423 1.00 51.84 401 ILE A N 1
ATOM 3112 C CA . ILE A 1 401 ? 9.505 -1.038 -30.485 1.00 51.84 401 ILE A CA 1
ATOM 3113 C C . ILE A 1 401 ? 8.846 0.246 -30.996 1.00 51.84 401 ILE A C 1
ATOM 3115 O O . ILE A 1 401 ? 9.026 1.334 -30.459 1.00 51.84 401 ILE A O 1
ATOM 3119 N N . ARG A 1 402 ? 8.088 0.141 -32.096 1.00 37.81 402 ARG A N 1
ATOM 3120 C CA . ARG A 1 402 ? 7.502 1.312 -32.789 1.00 37.81 402 ARG A CA 1
ATOM 3121 C C . ARG A 1 402 ? 6.521 2.143 -31.952 1.00 37.81 402 ARG A C 1
ATOM 3123 O O . ARG A 1 402 ? 6.105 3.204 -32.405 1.00 37.81 402 ARG A O 1
ATOM 3130 N N . TYR A 1 403 ? 6.164 1.698 -30.750 1.00 42.41 403 TYR A N 1
ATOM 3131 C CA . TYR A 1 403 ? 5.344 2.460 -29.820 1.00 42.41 403 TYR A CA 1
ATOM 3132 C C . TYR A 1 403 ? 5.851 2.229 -28.401 1.00 42.41 403 TYR A C 1
ATOM 3134 O O . TYR A 1 403 ? 5.806 1.107 -27.899 1.00 42.41 403 TYR A O 1
ATOM 3142 N N . ALA A 1 404 ? 6.297 3.296 -27.738 1.00 46.59 404 ALA A N 1
ATOM 3143 C CA . ALA A 1 404 ? 6.363 3.287 -26.287 1.00 46.59 404 ALA A CA 1
ATOM 3144 C C . ALA A 1 404 ? 4.956 2.944 -25.772 1.00 46.59 404 ALA A C 1
ATOM 3146 O O . ALA A 1 404 ? 3.965 3.555 -26.191 1.00 46.59 404 ALA A O 1
ATOM 3147 N N . VAL A 1 405 ? 4.845 1.911 -24.940 1.00 43.84 405 VAL A N 1
ATOM 3148 C CA . VAL A 1 405 ? 3.534 1.472 -24.466 1.00 43.84 405 VAL A CA 1
ATOM 3149 C C . VAL A 1 405 ? 3.145 2.384 -23.320 1.00 43.84 405 VAL A C 1
ATOM 3151 O O . VAL A 1 405 ? 3.773 2.405 -22.262 1.00 43.84 405 VAL A O 1
ATOM 3154 N N . TYR A 1 406 ? 2.100 3.166 -23.558 1.00 46.50 406 TYR A N 1
ATOM 3155 C CA . TYR A 1 406 ? 1.449 3.943 -22.520 1.00 46.50 406 TYR A CA 1
ATOM 3156 C C . TYR A 1 406 ? 0.714 2.992 -21.579 1.00 46.50 406 TYR A C 1
ATOM 3158 O O . TYR A 1 406 ? -0.161 2.238 -22.023 1.00 46.50 406 TYR A O 1
ATOM 3166 N N . PHE A 1 407 ? 0.979 3.079 -20.277 1.00 45.75 407 PHE A N 1
ATOM 3167 C CA . PHE A 1 407 ? 0.092 2.468 -19.289 1.00 45.75 407 PHE A CA 1
ATOM 3168 C C . PHE A 1 407 ? -1.198 3.279 -19.213 1.00 45.75 407 PHE A C 1
ATOM 3170 O O . PHE A 1 407 ? -1.365 4.139 -18.357 1.00 45.75 407 PHE A O 1
ATOM 3177 N N . ARG A 1 408 ? -2.123 3.017 -20.142 1.00 43.97 408 ARG A N 1
ATOM 3178 C CA . ARG A 1 408 ? -3.447 3.644 -20.145 1.00 43.97 408 ARG A CA 1
ATOM 3179 C C . ARG A 1 408 ? -4.477 2.772 -19.441 1.00 43.97 408 ARG A C 1
ATOM 3181 O O . ARG A 1 408 ? -4.526 1.565 -19.680 1.00 43.97 408 ARG A O 1
ATOM 3188 N N . PHE A 1 409 ? -5.356 3.432 -18.692 1.00 42.84 409 PHE A N 1
ATOM 3189 C CA . PHE A 1 409 ? -6.670 3.001 -18.195 1.00 42.84 409 PHE A CA 1
ATOM 3190 C C . PHE A 1 409 ? -6.714 2.153 -16.928 1.00 42.84 409 PHE A C 1
ATOM 3192 O O . PHE A 1 409 ? -6.430 0.962 -16.950 1.00 42.84 409 PHE A O 1
ATOM 3199 N N . GLY A 1 410 ? -7.324 2.716 -15.895 1.00 34.62 410 GLY A N 1
ATOM 3200 C CA . GLY A 1 410 ? -8.677 2.282 -15.574 1.00 34.62 410 GLY A CA 1
ATOM 3201 C C . GLY A 1 410 ? -9.168 2.824 -14.241 1.00 34.62 410 GLY A C 1
ATOM 3202 O O . GLY A 1 410 ? -8.684 3.865 -13.804 1.00 34.62 410 GLY A O 1
ATOM 3203 N N . VAL A 1 411 ? -10.189 2.172 -13.692 1.00 36.41 411 VAL A N 1
ATOM 3204 C CA . VAL A 1 411 ? -10.982 2.671 -12.567 1.00 36.41 411 VAL A CA 1
ATOM 3205 C C . VAL A 1 411 ? -10.238 2.428 -11.249 1.00 36.41 411 VAL A C 1
ATOM 3207 O O . VAL A 1 411 ? -9.446 1.493 -11.114 1.00 36.41 411 VAL A O 1
ATOM 3210 N N . LEU A 1 412 ? -10.462 3.313 -10.286 1.00 34.00 412 LEU A N 1
ATOM 3211 C CA . LEU A 1 412 ? -9.876 3.326 -8.953 1.00 34.00 412 LEU A CA 1
ATOM 3212 C C . LEU A 1 412 ? -9.831 1.926 -8.312 1.00 34.00 412 LEU A C 1
ATOM 3214 O O . LEU A 1 412 ? -10.864 1.277 -8.177 1.00 34.00 412 LEU A O 1
ATOM 3218 N N . GLY A 1 413 ? -8.647 1.485 -7.872 1.00 33.84 413 GLY A N 1
ATOM 3219 C CA . GLY A 1 413 ? -8.453 0.160 -7.254 1.00 33.84 413 GLY A CA 1
ATOM 3220 C C . GLY A 1 413 ? -7.987 -0.942 -8.206 1.00 33.84 413 GLY A C 1
ATOM 3221 O O . GLY A 1 413 ? -7.525 -1.986 -7.756 1.00 33.84 413 GLY A O 1
ATOM 3222 N N . ASP A 1 414 ? -8.025 -0.725 -9.519 1.00 35.34 414 ASP A N 1
ATOM 3223 C CA . ASP A 1 414 ? -7.791 -1.847 -10.416 1.00 35.34 414 ASP A CA 1
ATOM 3224 C C . ASP A 1 414 ? -6.303 -2.135 -10.657 1.00 35.34 414 ASP A C 1
ATOM 3226 O O . ASP A 1 414 ? -5.917 -3.297 -10.654 1.00 35.34 414 ASP A O 1
ATOM 3230 N N . TYR A 1 415 ? -5.421 -1.153 -10.847 1.00 37.72 415 TYR A N 1
ATOM 3231 C CA . TYR A 1 415 ? -4.160 -1.457 -11.538 1.00 37.72 415 TYR A CA 1
ATOM 3232 C C . TYR A 1 415 ? -2.901 -1.472 -10.684 1.00 37.72 415 TYR A C 1
ATOM 3234 O O . TYR A 1 415 ? -2.569 -0.498 -10.005 1.00 37.72 415 TYR A O 1
ATOM 3242 N N . VAL A 1 416 ? -2.153 -2.565 -10.839 1.00 38.38 416 VAL A N 1
ATOM 3243 C CA . VAL A 1 416 ? -0.760 -2.686 -10.418 1.00 38.38 416 VAL A CA 1
ATOM 3244 C C . VAL A 1 416 ? 0.110 -2.893 -11.648 1.00 38.38 416 VAL A C 1
ATOM 3246 O O . VAL A 1 416 ? -0.190 -3.711 -12.525 1.00 38.38 416 VAL A O 1
ATOM 3249 N N . TRP A 1 417 ? 1.183 -2.119 -11.702 1.00 43.88 417 TRP A N 1
ATOM 3250 C CA . TRP A 1 417 ? 2.268 -2.252 -12.650 1.00 43.88 417 TRP A CA 1
ATOM 3251 C C . TRP A 1 417 ? 3.414 -3.031 -12.021 1.00 43.88 417 TRP A C 1
ATOM 3253 O O . TRP A 1 417 ? 3.758 -2.778 -10.872 1.00 43.88 417 TRP A O 1
ATOM 3263 N N . ILE A 1 418 ? 3.989 -3.959 -12.777 1.00 42.31 418 ILE A N 1
ATOM 3264 C CA . ILE A 1 418 ? 5.144 -4.769 -12.392 1.00 42.31 418 ILE A CA 1
ATOM 3265 C C . ILE A 1 418 ? 6.137 -4.645 -13.543 1.00 42.31 418 ILE A C 1
ATOM 3267 O O . ILE A 1 418 ? 5.788 -4.949 -14.685 1.00 42.31 418 ILE A O 1
ATOM 3271 N N . SER A 1 419 ? 7.360 -4.209 -13.252 1.00 39.06 419 SER A N 1
ATOM 3272 C CA . SER A 1 419 ? 8.431 -4.102 -14.247 1.00 39.06 419 SER A CA 1
ATOM 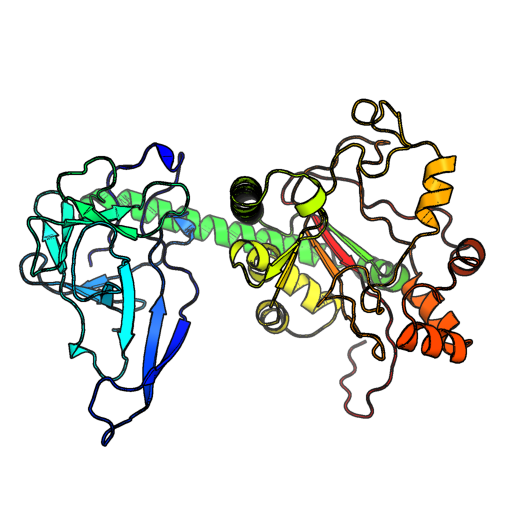3273 C C . SER A 1 419 ? 9.706 -4.726 -13.765 1.00 39.06 419 SER A C 1
ATOM 3275 O O . SER A 1 419 ? 10.192 -4.353 -12.706 1.00 39.06 419 SER A O 1
ATOM 3277 N N . ILE A 1 420 ? 10.271 -5.610 -14.575 1.00 37.75 420 ILE A N 1
ATOM 3278 C CA . ILE A 1 420 ? 11.623 -6.125 -14.404 1.00 37.75 420 ILE A CA 1
ATOM 3279 C C . ILE A 1 420 ? 12.568 -5.161 -15.118 1.00 37.75 420 ILE A C 1
ATOM 3281 O O . ILE A 1 420 ? 12.371 -4.876 -16.300 1.00 37.75 420 ILE A O 1
ATOM 3285 N N . LEU A 1 421 ? 13.634 -4.716 -14.457 1.00 39.38 421 LEU A N 1
ATOM 3286 C CA . LEU A 1 421 ? 14.817 -4.252 -15.180 1.00 39.38 421 LEU A CA 1
ATOM 3287 C C . LEU A 1 421 ? 16.006 -5.134 -14.837 1.00 39.38 421 LEU A C 1
ATOM 3289 O O . LEU A 1 421 ? 16.227 -5.509 -13.694 1.00 39.38 421 LEU A O 1
ATOM 3293 N N . LEU A 1 422 ? 16.792 -5.358 -15.886 1.00 26.80 422 LEU A N 1
ATOM 3294 C CA . LEU A 1 422 ? 18.211 -5.686 -15.866 1.00 26.80 422 LEU A CA 1
ATOM 3295 C C . LEU A 1 422 ? 18.633 -6.745 -14.845 1.00 26.80 422 LEU A C 1
ATOM 3297 O O . LEU A 1 422 ? 19.066 -6.467 -13.731 1.00 26.80 422 LEU A O 1
ATOM 3301 N N . TYR A 1 423 ? 18.657 -7.982 -15.332 1.00 26.38 423 TYR A N 1
ATOM 3302 C CA . TYR A 1 423 ? 19.538 -9.001 -14.790 1.00 26.38 423 TYR A CA 1
ATOM 3303 C C . TYR A 1 423 ? 20.981 -8.632 -15.160 1.00 26.38 423 TYR A C 1
ATOM 3305 O O . TYR A 1 423 ? 21.365 -8.712 -16.329 1.00 26.38 423 TYR A O 1
ATOM 3313 N N . THR A 1 424 ? 21.780 -8.199 -14.184 1.00 24.34 424 THR A N 1
ATOM 3314 C CA . THR A 1 424 ? 23.240 -8.239 -14.314 1.00 24.34 424 THR A CA 1
ATOM 3315 C C . THR A 1 424 ? 23.762 -9.332 -13.393 1.00 24.34 424 THR A C 1
ATOM 3317 O O . THR A 1 424 ? 23.726 -9.246 -12.164 1.00 24.34 424 THR A O 1
ATOM 3320 N N . GLU A 1 425 ? 24.175 -10.433 -14.008 1.00 24.75 425 GLU A N 1
ATOM 3321 C CA . GLU A 1 425 ? 24.729 -11.580 -13.311 1.00 24.75 425 GLU A CA 1
ATOM 3322 C C . GLU A 1 425 ? 26.125 -11.212 -12.781 1.00 24.75 425 GLU A C 1
ATOM 3324 O O . GLU A 1 425 ? 27.061 -11.002 -13.549 1.00 24.75 425 GLU A O 1
ATOM 3329 N N . SER A 1 426 ? 26.277 -11.105 -11.458 1.00 29.14 426 SER A N 1
ATOM 3330 C CA . SER A 1 426 ? 27.481 -11.586 -10.763 1.00 29.14 426 SER A CA 1
ATOM 3331 C C . SER A 1 426 ? 27.232 -11.728 -9.257 1.00 29.14 426 SER A C 1
ATOM 3333 O O . SER A 1 426 ? 27.599 -10.891 -8.437 1.00 29.14 426 SER A O 1
ATOM 3335 N N . ARG A 1 427 ? 26.635 -12.853 -8.857 1.00 25.17 427 ARG A N 1
ATOM 3336 C CA . ARG A 1 427 ? 26.988 -13.480 -7.578 1.00 25.17 427 ARG A CA 1
ATOM 3337 C C . ARG A 1 427 ? 27.245 -14.955 -7.815 1.00 25.17 427 ARG A C 1
ATOM 3339 O O . ARG A 1 427 ? 26.347 -15.746 -8.074 1.00 25.17 427 ARG A O 1
ATOM 3346 N N . THR A 1 428 ? 28.526 -15.279 -7.752 1.00 30.41 428 THR A N 1
ATOM 3347 C CA . THR A 1 428 ? 29.070 -16.621 -7.621 1.00 30.41 428 THR A CA 1
ATOM 3348 C C . THR A 1 428 ? 28.263 -17.447 -6.619 1.00 30.41 428 THR A C 1
ATOM 3350 O O . THR A 1 428 ? 28.219 -17.106 -5.441 1.00 30.41 428 THR A O 1
ATOM 3353 N N . GLY A 1 429 ? 27.689 -18.550 -7.103 1.00 29.62 429 GLY A N 1
ATOM 3354 C CA . GLY A 1 429 ? 27.433 -19.762 -6.329 1.00 29.62 429 GLY A CA 1
ATOM 3355 C C . GLY A 1 429 ? 26.330 -19.691 -5.277 1.00 29.62 429 GLY A C 1
ATOM 3356 O O . GLY A 1 429 ? 26.614 -19.507 -4.103 1.00 29.62 429 GLY A O 1
ATOM 3357 N N . GLN A 1 430 ? 25.094 -19.969 -5.685 1.00 23.17 430 GLN A N 1
ATOM 3358 C CA . GLN A 1 430 ? 24.309 -21.119 -5.206 1.00 23.17 430 GLN A CA 1
ATOM 3359 C C . GLN A 1 430 ? 22.952 -21.088 -5.912 1.00 23.17 430 GLN A C 1
ATOM 3361 O O . GLN A 1 430 ? 22.185 -20.137 -5.792 1.00 23.17 430 GLN A O 1
ATOM 3366 N N . GLY A 1 431 ? 22.717 -22.105 -6.738 1.00 24.59 431 GLY A N 1
ATOM 3367 C CA . GLY A 1 431 ? 21.530 -22.199 -7.569 1.00 24.59 431 GLY A CA 1
ATOM 3368 C C . GLY A 1 431 ? 20.279 -22.549 -6.777 1.00 24.59 431 GLY A C 1
ATOM 3369 O O . GLY A 1 431 ? 20.346 -23.234 -5.767 1.00 24.59 431 GLY A O 1
ATOM 3370 N N . HIS A 1 432 ? 19.138 -22.162 -7.331 1.00 21.97 432 HIS A N 1
ATOM 3371 C CA . HIS A 1 432 ? 18.065 -23.105 -7.605 1.00 21.97 432 HIS A CA 1
ATOM 3372 C C . HIS A 1 432 ? 17.377 -22.654 -8.891 1.00 21.97 432 HIS A C 1
ATOM 3374 O O . HIS A 1 432 ? 16.792 -21.578 -8.964 1.00 21.97 432 HIS A O 1
ATOM 3380 N N . ALA A 1 433 ? 17.533 -23.474 -9.926 1.00 21.67 433 ALA A N 1
ATOM 3381 C CA . ALA A 1 433 ? 16.818 -23.343 -11.177 1.00 21.67 433 ALA A CA 1
ATOM 3382 C C . ALA A 1 433 ? 15.335 -23.669 -10.953 1.00 21.67 433 ALA A C 1
ATOM 3384 O O . ALA A 1 433 ? 15.012 -24.713 -10.386 1.00 21.67 433 ALA A O 1
ATOM 3385 N N . ALA A 1 434 ? 14.455 -22.809 -11.452 1.00 21.14 434 ALA A N 1
ATOM 3386 C CA . ALA A 1 434 ? 13.114 -23.181 -11.875 1.00 21.14 434 ALA A CA 1
ATOM 3387 C C . ALA A 1 434 ? 12.842 -22.420 -13.181 1.00 21.14 434 ALA A C 1
ATOM 3389 O O . ALA A 1 434 ? 12.995 -21.200 -13.231 1.00 21.14 434 ALA A O 1
ATOM 3390 N N . HIS A 1 435 ? 12.592 -23.188 -14.241 1.00 24.06 435 HIS A N 1
ATOM 3391 C CA . HIS A 1 435 ? 12.420 -22.760 -15.632 1.00 24.06 435 HIS A CA 1
ATOM 3392 C C . HIS A 1 435 ? 11.121 -21.984 -15.881 1.00 24.06 435 HIS A C 1
ATOM 3394 O O . HIS A 1 435 ? 10.114 -22.309 -15.217 1.00 24.06 435 HIS A O 1
#

Nearest PDB structures (foldseek):
  8r8a-assembly1_A  TM=6.677E-01  e=4.583E-01  Cucumis melo

Organism: NCBI:txid1460289

Foldseek 3Di:
DWFWWFLDQLAVPLDPQWTDWAKQLDFDKDWDFDPDPPVPTDIWIKTWIFTFTDHLLRHFGWDWDDDLAQFIAIGGPPDRHWAWDWPDPDQDWPTFIITMDTPVCSVPHFTWHQDPQQFIDGPVPNQFWTWWADPDNGRTIGIDGPPSSNTTGRIDGCVSCVVVVVVSVVVNVVVVVLQVVLLVVQVVVPDPVVLVQCVQFQKDKFWSWFPLVLLVLLVVVLVVCVVVDDDDDVVQQKDKDFQDCSQLCRQLVTSNLVVCCVNVNDHSVVVNPPDGIDMDHDFQQPPLEPPPDPRSPVQAHDPVSVVVVVLVDDDPQFADPPDPPRRPQALDRDADFKDKDDDSAWDDDDRGPRPFDWGQGNLQVLVQVVCVVVVVLVRCRRHVNDVSPVSVCCCVSRVVRPDGDTPHDDDRNIIMMIGGHYDDDDDDDDDDDDD